Protein AF-0000000071876165 (afdb_homodimer)

Structure (mmCIF, N/CA/C/O backbone):
data_AF-0000000071876165-model_v1
#
loop_
_entity.id
_entity.type
_entity.pdbx_description
1 polymer 'C-type lectin domain-containing protein'
#
loop_
_atom_site.group_PDB
_atom_site.id
_atom_site.type_symbol
_atom_site.label_atom_id
_atom_site.label_alt_id
_atom_site.label_comp_id
_atom_site.label_asym_id
_atom_site.label_entity_id
_atom_site.label_seq_id
_atom_site.pdbx_PDB_ins_code
_atom_site.Cartn_x
_atom_site.Cartn_y
_atom_site.Cartn_z
_atom_site.occupancy
_atom_site.B_iso_or_equiv
_atom_site.auth_seq_id
_atom_site.auth_comp_id
_atom_site.auth_asym_id
_atom_site.auth_atom_id
_atom_site.pdbx_PDB_model_num
ATOM 1 N N . MET A 1 1 ? -25.406 94.188 -16.453 1 19.62 1 MET A N 1
ATOM 2 C CA . MET A 1 1 ? -26.359 95 -15.695 1 19.62 1 MET A CA 1
ATOM 3 C C . MET A 1 1 ? -25.609 95.938 -14.781 1 19.62 1 MET A C 1
ATOM 5 O O . MET A 1 1 ? -24.766 95.562 -13.984 1 19.62 1 MET A O 1
ATOM 9 N N . ASN A 1 2 ? -25.844 97.188 -15.039 1 19.64 2 ASN A N 1
ATOM 10 C CA . ASN A 1 2 ? -25.156 98.5 -14.898 1 19.64 2 ASN A CA 1
ATOM 11 C C . ASN A 1 2 ? -25.141 98.938 -13.445 1 19.64 2 ASN A C 1
ATOM 13 O O . ASN A 1 2 ? -24.25 99.688 -13.039 1 19.64 2 ASN A O 1
ATOM 17 N N . THR A 1 3 ? -26.422 98.688 -12.883 1 17.56 3 THR A N 1
ATOM 18 C CA . THR A 1 3 ? -26.906 99.938 -12.289 1 17.56 3 THR A CA 1
ATOM 19 C C . THR A 1 3 ? -26.047 100.375 -11.109 1 17.56 3 THR A C 1
ATOM 21 O O . THR A 1 3 ? -25.219 99.562 -10.625 1 17.56 3 THR A O 1
ATOM 24 N N . LEU A 1 4 ? -26.781 100.438 -9.961 1 15.84 4 LEU A N 1
ATOM 25 C CA . LEU A 1 4 ? -27.25 101.625 -9.234 1 15.84 4 LEU A CA 1
ATOM 26 C C . LEU A 1 4 ? -26.297 102 -8.094 1 15.84 4 LEU A C 1
ATOM 28 O O . LEU A 1 4 ? -25.891 103.125 -7.938 1 15.84 4 LEU A O 1
ATOM 32 N N . LEU A 1 5 ? -26.469 101.25 -6.969 1 17.78 5 LEU A N 1
ATOM 33 C CA . LEU A 1 5 ? -27.031 101.938 -5.816 1 17.78 5 LEU A CA 1
ATOM 34 C C . LEU A 1 5 ? -25.969 102.75 -5.078 1 17.78 5 LEU A C 1
ATOM 36 O O . LEU A 1 5 ? -24.812 102.312 -4.996 1 17.78 5 LEU A O 1
ATOM 40 N N . SER A 1 6 ? -26.422 103.688 -4.426 1 17.55 6 SER A N 1
ATOM 41 C CA . SER A 1 6 ? -26.25 105.125 -4.016 1 17.55 6 SER A CA 1
ATOM 42 C C . SER A 1 6 ? -25.312 105.188 -2.814 1 17.55 6 SER A C 1
ATOM 44 O O . SER A 1 6 ? -24.359 106 -2.838 1 17.55 6 SER A O 1
ATOM 46 N N . SER A 1 7 ? -25.938 104.938 -1.637 1 16.59 7 SER A N 1
ATOM 47 C CA . SER A 1 7 ? -26.188 106.125 -0.795 1 16.59 7 SER A CA 1
ATOM 48 C C . SER A 1 7 ? -25 106.438 0.119 1 16.59 7 SER A C 1
ATOM 50 O O . SER A 1 7 ? -24.547 107.562 0.227 1 16.59 7 SER A O 1
ATOM 52 N N . LEU A 1 8 ? -24.922 105.625 1.271 1 18.08 8 LEU A N 1
ATOM 53 C CA . LEU A 1 8 ? -25.188 106.188 2.592 1 18.08 8 LEU A CA 1
ATOM 54 C C . LEU A 1 8 ? -23.953 106.875 3.141 1 18.08 8 LEU A C 1
ATOM 56 O O . LEU A 1 8 ? -22.828 106.438 2.934 1 18.08 8 LEU A O 1
ATOM 60 N N . SER A 1 9 ? -24.188 107.875 3.904 1 18.31 9 SER A N 1
ATOM 61 C CA . SER A 1 9 ? -23.766 109.25 4.285 1 18.31 9 SER A CA 1
ATOM 62 C C . SER A 1 9 ? -22.547 109.188 5.211 1 18.31 9 SER A C 1
ATOM 64 O O . SER A 1 9 ? -21.484 109.688 4.879 1 18.31 9 SER A O 1
ATOM 66 N N . GLU A 1 10 ? -22.875 109.438 6.5 1 19.34 10 GLU A N 1
ATOM 67 C CA . GLU A 1 10 ? -22.547 110.688 7.191 1 19.34 10 GLU A CA 1
ATOM 68 C C . GLU A 1 10 ? -21.203 110.562 7.918 1 19.34 10 GLU A C 1
ATOM 70 O O . GLU A 1 10 ? -20.25 111.312 7.586 1 19.34 10 GLU A O 1
ATOM 75 N N . GLY A 1 11 ? -21.281 110.562 9.32 1 18.53 11 GLY A N 1
ATOM 76 C CA . GLY A 1 11 ? -20.906 111.688 10.203 1 18.53 11 GLY A CA 1
ATOM 77 C C . GLY A 1 11 ? -19.547 111.5 10.875 1 18.53 11 GLY A C 1
ATOM 78 O O . GLY A 1 11 ? -19.047 112.375 11.562 1 18.53 11 GLY A O 1
ATOM 79 N N . VAL A 1 12 ? -19.062 110.188 10.867 1 20.89 12 VAL A N 1
ATOM 80 C CA . VAL A 1 12 ? -18.578 109.938 12.211 1 20.89 12 VAL A CA 1
ATOM 81 C C . VAL A 1 12 ? -17.5 110.938 12.594 1 20.89 12 VAL A C 1
ATOM 83 O O . VAL A 1 12 ? -16.781 111.438 11.727 1 20.89 12 VAL A O 1
ATOM 86 N N . ILE A 1 13 ? -17.188 110.812 13.953 1 20.28 13 ILE A N 1
ATOM 87 C CA . ILE A 1 13 ? -16.859 111.562 15.164 1 20.28 13 ILE A CA 1
ATOM 88 C C . ILE A 1 13 ? -15.383 112 15.141 1 20.28 13 ILE A C 1
ATOM 90 O O . ILE A 1 13 ? -14.523 111.188 14.758 1 20.28 13 ILE A O 1
ATOM 94 N N . LYS A 1 14 ? -15.195 113.125 15.695 1 21.88 14 LYS A N 1
ATOM 95 C CA . LYS A 1 14 ? -14.234 114.25 15.742 1 21.88 14 LYS A CA 1
ATOM 96 C C . LYS A 1 14 ? -12.945 113.812 16.438 1 21.88 14 LYS A C 1
ATOM 98 O O . LYS A 1 14 ? -11.867 114.375 16.141 1 21.88 14 LYS A O 1
ATOM 103 N N . ASP A 1 15 ? -13.086 112.938 17.5 1 19.33 15 ASP A N 1
ATOM 104 C CA . ASP A 1 15 ? -12.555 113.562 18.703 1 19.33 15 ASP A CA 1
ATOM 105 C C . ASP A 1 15 ? -11.047 113.812 18.594 1 19.33 15 ASP A C 1
ATOM 107 O O . ASP A 1 15 ? -10.383 113.188 17.75 1 19.33 15 ASP A O 1
ATOM 111 N N . ASN A 1 16 ? -10.57 114.312 19.828 1 21.48 16 ASN A N 1
ATOM 112 C CA . ASN A 1 16 ? -9.633 115.25 20.422 1 21.48 16 ASN A CA 1
ATOM 113 C C . ASN A 1 16 ? -8.219 114.688 20.469 1 21.48 16 ASN A C 1
ATOM 115 O O . ASN A 1 16 ? -8.008 113.562 20.906 1 21.48 16 ASN A O 1
ATOM 119 N N . GLU A 1 17 ? -7.414 115.188 19.672 1 22.95 17 GLU A N 1
ATOM 120 C CA . GLU A 1 17 ? -6.012 114.875 19.406 1 22.95 17 GLU A CA 1
ATOM 121 C C . GLU A 1 17 ? -5.152 115.125 20.641 1 22.95 17 GLU A C 1
ATOM 123 O O . GLU A 1 17 ? -4.836 116.25 20.969 1 22.95 17 GLU A O 1
ATOM 128 N N . TYR A 1 18 ? -5.727 114.562 21.859 1 23.39 18 TYR A N 1
ATOM 129 C CA . TYR A 1 18 ? -4.938 115.062 23 1 23.39 18 TYR A CA 1
ATOM 130 C C . TYR A 1 18 ? -3.451 114.812 22.781 1 23.39 18 TYR A C 1
ATOM 132 O O . TYR A 1 18 ? -3.055 113.688 22.422 1 23.39 18 TYR A O 1
ATOM 140 N N . VAL A 1 19 ? -2.801 115.75 22.422 1 28.2 19 VAL A N 1
ATOM 141 C CA . VAL A 1 19 ? -1.395 115.938 22.078 1 28.2 19 VAL A CA 1
ATOM 142 C C . VAL A 1 19 ? -0.516 115.562 23.266 1 28.2 19 VAL A C 1
ATOM 144 O O . VAL A 1 19 ? -0.405 116.312 24.234 1 28.2 19 VAL A O 1
ATOM 147 N N . ASN A 1 20 ? -0.905 114.375 23.969 1 23.58 20 ASN A N 1
ATOM 148 C CA . ASN A 1 20 ? -0.224 114.188 25.234 1 23.58 20 ASN A CA 1
ATOM 149 C C . ASN A 1 20 ? 1.281 114.375 25.109 1 23.58 20 ASN A C 1
ATOM 151 O O . ASN A 1 20 ? 1.841 114.25 24.016 1 23.58 20 ASN A O 1
ATOM 155 N N . ALA A 1 21 ? 1.865 114.938 26.281 1 29.8 21 ALA A N 1
ATOM 156 C CA . ALA A 1 21 ? 3.059 115.562 26.859 1 29.8 21 ALA A CA 1
ATOM 157 C C . ALA A 1 21 ? 4.266 114.688 26.734 1 29.8 21 ALA A C 1
ATOM 159 O O . ALA A 1 21 ? 4.125 113.438 26.781 1 29.8 21 ALA A O 1
ATOM 160 N N . PRO A 1 22 ? 5.43 115.25 26.328 1 31.31 22 PRO A N 1
ATOM 161 C CA . PRO A 1 22 ? 6.684 114.625 25.891 1 31.31 22 PRO A CA 1
ATOM 162 C C . PRO A 1 22 ? 7.332 113.812 26.984 1 31.31 22 PRO A C 1
ATOM 164 O O . PRO A 1 22 ? 7.562 114.25 28.094 1 31.31 22 PRO A O 1
ATOM 167 N N . VAL A 1 23 ? 6.855 112.562 27.219 1 30.7 23 VAL A N 1
ATOM 168 C CA . VAL A 1 23 ? 7.273 111.688 28.297 1 30.7 23 VAL A CA 1
ATOM 169 C C . VAL A 1 23 ? 8.797 111.625 28.359 1 30.7 23 VAL A C 1
ATOM 171 O O . VAL A 1 23 ? 9.461 111.438 27.344 1 30.7 23 VAL A O 1
ATOM 174 N N . ARG A 1 24 ? 9.32 112.125 29.484 1 31.94 24 ARG A N 1
ATOM 175 C CA . ARG A 1 24 ? 10.711 112.25 29.906 1 31.94 24 ARG A CA 1
ATOM 176 C C . ARG A 1 24 ? 11.445 110.938 29.688 1 31.94 24 ARG A C 1
ATOM 178 O O . ARG A 1 24 ? 10.852 109.875 29.797 1 31.94 24 ARG A O 1
ATOM 185 N N . PRO A 1 25 ? 12.641 111 29.031 1 32.19 25 PRO A N 1
ATOM 186 C CA . PRO A 1 25 ? 13.43 109.875 28.562 1 32.19 25 PRO A CA 1
ATOM 187 C C . PRO A 1 25 ? 13.82 108.875 29.688 1 32.19 25 PRO A C 1
ATOM 189 O O . PRO A 1 25 ? 14.367 109.312 30.703 1 32.19 25 PRO A O 1
ATOM 192 N N . GLU A 1 26 ? 12.891 108 30.156 1 32.69 26 GLU A N 1
ATOM 193 C CA . GLU A 1 26 ? 13.117 107.062 31.266 1 32.69 26 GLU A CA 1
ATOM 194 C C . GLU A 1 26 ? 14.484 106.375 31.156 1 32.69 26 GLU A C 1
ATOM 196 O O . GLU A 1 26 ? 14.938 106.062 30.062 1 32.69 26 GLU A O 1
ATOM 201 N N . ASP A 1 27 ? 15.328 106.688 32.156 1 36.62 27 ASP A N 1
ATOM 202 C CA . ASP A 1 27 ? 16.656 106.125 32.375 1 36.62 27 ASP A CA 1
ATOM 203 C C . ASP A 1 27 ? 16.641 104.625 32.219 1 36.62 27 ASP A C 1
ATOM 205 O O . ASP A 1 27 ? 15.836 103.938 32.844 1 36.62 27 ASP A O 1
ATOM 209 N N . LYS A 1 28 ? 17 104.125 31.062 1 36.78 28 LYS A N 1
ATOM 210 C CA . LYS A 1 28 ? 17.062 102.75 30.703 1 36.78 28 LYS A CA 1
ATOM 211 C C . LYS A 1 28 ? 17.812 101.938 31.781 1 36.78 28 LYS A C 1
ATOM 213 O O . LYS A 1 28 ? 18.969 102.25 32.062 1 36.78 28 LYS A O 1
ATOM 218 N N . ALA A 1 29 ? 17.031 101.438 32.812 1 43.66 29 ALA A N 1
ATOM 219 C CA . ALA A 1 29 ? 17.609 100.562 33.812 1 43.66 29 ALA A CA 1
ATOM 220 C C . ALA A 1 29 ? 18.453 99.5 33.125 1 43.66 29 ALA A C 1
ATOM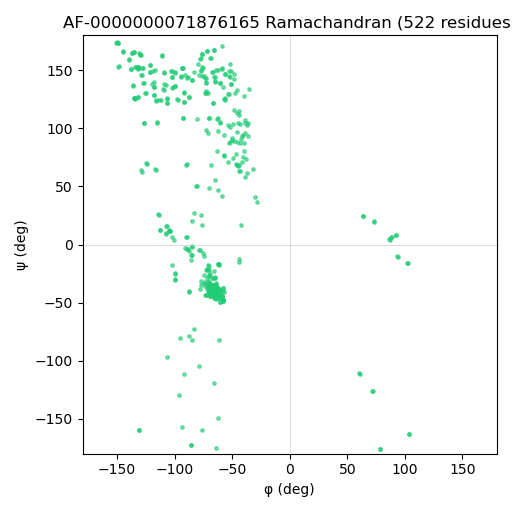 222 O O . ALA A 1 29 ? 18.172 99.062 32 1 43.66 29 ALA A O 1
ATOM 223 N N . PRO A 1 30 ? 19.703 99.25 33.625 1 44.28 30 PRO A N 1
ATOM 224 C CA . PRO A 1 30 ? 20.594 98.312 32.969 1 44.28 30 PRO A CA 1
ATOM 225 C C . PRO A 1 30 ? 19.969 96.938 32.812 1 44.28 30 PRO A C 1
ATOM 227 O O . PRO A 1 30 ? 19.078 96.562 33.594 1 44.28 30 PRO A O 1
ATOM 230 N N . PRO A 1 31 ? 19.875 96.375 31.609 1 38.44 31 PRO A N 1
ATOM 231 C CA . PRO A 1 31 ? 19.234 95.125 31.328 1 38.44 31 PRO A CA 1
ATOM 232 C C . PRO A 1 31 ? 19.594 94 32.344 1 38.44 31 PRO A C 1
ATOM 234 O O . PRO A 1 31 ? 20.703 94 32.875 1 38.44 31 PRO A O 1
ATOM 237 N N . ASP A 1 32 ? 18.641 93.688 33.25 1 41.69 32 ASP A N 1
ATOM 238 C CA . ASP A 1 32 ? 18.719 92.625 34.188 1 41.69 32 ASP A CA 1
ATOM 239 C C . ASP A 1 32 ? 19.375 91.375 33.531 1 41.69 32 ASP A C 1
ATOM 241 O O . ASP A 1 32 ? 18.938 90.938 32.469 1 41.69 32 ASP A O 1
ATOM 245 N N . ARG A 1 33 ? 20.672 91.25 33.75 1 42.44 33 ARG A N 1
ATOM 246 C CA . ARG A 1 33 ? 21.344 90.062 33.281 1 42.44 33 ARG A CA 1
ATOM 247 C C . ARG A 1 33 ? 20.578 88.812 33.719 1 42.44 33 ARG A C 1
ATOM 249 O O . ARG A 1 33 ? 20.484 88.5 34.906 1 42.44 33 ARG A O 1
ATOM 256 N N . ARG A 1 34 ? 19.422 88.562 33.031 1 42.31 34 ARG A N 1
ATOM 257 C CA . ARG A 1 34 ? 18.844 87.25 33.25 1 42.31 34 ARG A CA 1
ATOM 258 C C . ARG A 1 34 ? 19.906 86.125 33.25 1 42.31 34 ARG A C 1
ATOM 260 O O . ARG A 1 34 ? 20.719 86.062 32.312 1 42.31 34 ARG A O 1
ATOM 267 N N . LEU A 1 35 ? 20.438 85.938 34.438 1 37.16 35 LEU A N 1
ATOM 268 C CA . LEU A 1 35 ? 21.219 84.688 34.594 1 37.16 35 LEU A CA 1
ATOM 269 C C . LEU A 1 35 ? 20.516 83.5 33.875 1 37.16 35 LEU A C 1
ATOM 271 O O . LEU A 1 35 ? 19.391 83.188 34.219 1 37.16 35 LEU A O 1
ATOM 275 N N . LEU A 1 36 ? 20.703 83.625 32.531 1 36.72 36 LEU A N 1
ATOM 276 C CA . LEU A 1 36 ? 20.359 82.375 31.844 1 36.72 36 LEU A CA 1
ATOM 277 C C . LEU A 1 36 ? 20.922 81.125 32.594 1 36.72 36 LEU A C 1
ATOM 279 O O . LEU A 1 36 ? 22.141 81 32.688 1 36.72 36 LEU A O 1
ATOM 283 N N . PHE A 1 37 ? 20.453 80.938 33.781 1 38.38 37 PHE A N 1
ATOM 284 C CA . PHE A 1 37 ? 20.734 79.562 34.312 1 38.38 37 PHE A CA 1
ATOM 285 C C . PHE A 1 37 ? 20.453 78.5 33.25 1 38.38 37 PHE A C 1
ATOM 287 O O . PHE A 1 37 ? 19.297 78.25 32.906 1 38.38 37 PHE A O 1
ATOM 294 N N . SER A 1 38 ? 21.281 78.5 32.188 1 45.56 38 SER A N 1
ATOM 295 C CA . SER A 1 38 ? 21.328 77.25 31.391 1 45.56 38 SER A CA 1
ATOM 296 C C . SER A 1 38 ? 21.453 76 32.25 1 45.56 38 SER A C 1
ATOM 298 O O . SER A 1 38 ? 22.438 75.875 32.969 1 45.56 38 SER A O 1
ATOM 300 N N . SER A 1 39 ? 20.516 75.625 32.969 1 52.19 39 SER A N 1
ATOM 301 C CA . SER A 1 39 ? 20.578 74.312 33.625 1 52.19 39 SER A CA 1
ATOM 302 C C . SER A 1 39 ? 21.172 73.25 32.688 1 52.19 39 SER A C 1
ATOM 304 O O . SER A 1 39 ? 20.656 73.062 31.594 1 52.19 39 SER A O 1
ATOM 306 N N . PRO A 1 40 ? 22.406 72.938 32.688 1 57.38 40 PRO A N 1
ATOM 307 C CA . PRO A 1 40 ? 23.109 71.938 31.891 1 57.38 40 PRO A CA 1
ATOM 308 C C . PRO A 1 40 ? 22.359 70.625 31.797 1 57.38 40 PRO A C 1
ATOM 310 O O . PRO A 1 40 ? 22.766 69.75 31.047 1 57.38 40 PRO A O 1
ATOM 313 N N . SER A 1 41 ? 21.406 70.375 32.594 1 61.84 41 SER A N 1
ATOM 314 C CA . SER A 1 41 ? 20.859 69.062 32.688 1 61.84 41 SER A CA 1
ATOM 315 C C . SER A 1 41 ? 19.922 68.75 31.531 1 61.84 41 SER A C 1
ATOM 317 O O . SER A 1 41 ? 19.469 67.625 31.344 1 61.84 41 SER A O 1
ATOM 319 N N . LEU A 1 42 ? 19.703 69.75 30.719 1 68.81 42 LEU A N 1
ATOM 320 C CA . LEU A 1 42 ? 18.719 69.625 29.656 1 68.81 42 LEU A CA 1
ATOM 321 C C . LEU A 1 42 ? 19.281 68.812 28.5 1 68.81 42 LEU A C 1
ATOM 323 O O . LEU A 1 42 ? 18.594 67.9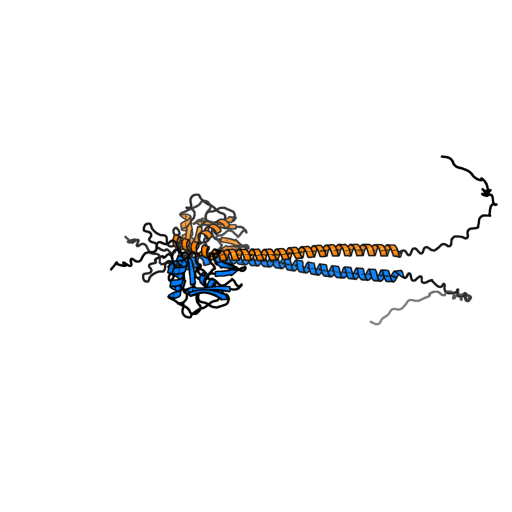38 27.953 1 68.81 42 LEU A O 1
ATOM 327 N N . PRO A 1 43 ? 20.516 68.938 28.234 1 72.81 43 PRO A N 1
ATOM 328 C CA . PRO A 1 43 ? 20.984 68.125 27.125 1 72.81 43 PRO A CA 1
ATOM 329 C C . PRO A 1 43 ? 21.125 66.625 27.484 1 72.81 43 PRO A C 1
ATOM 331 O O . PRO A 1 43 ? 20.828 65.812 26.656 1 72.81 43 PRO A O 1
ATOM 334 N N . LEU A 1 44 ? 21.453 66.438 28.609 1 70.5 44 LEU A N 1
ATOM 335 C CA . LEU A 1 44 ? 21.594 65.062 29.047 1 70.5 44 LEU A CA 1
ATOM 336 C C . LEU A 1 44 ? 20.25 64.312 29.094 1 70.5 44 LEU A C 1
ATOM 338 O O . LEU A 1 44 ? 20.125 63.156 28.703 1 70.5 44 LEU A O 1
ATOM 342 N N . LEU A 1 45 ? 19.297 65.062 29.453 1 73.38 45 LEU A N 1
ATOM 343 C CA . LEU A 1 45 ? 17.938 64.5 29.5 1 73.38 45 LEU A CA 1
ATOM 344 C C . LEU A 1 45 ? 17.406 64.25 28.094 1 73.38 45 LEU A C 1
ATOM 346 O O . LEU A 1 45 ? 16.734 63.25 27.859 1 73.38 45 LEU A O 1
ATOM 350 N N . ALA A 1 46 ? 17.875 65.125 27.203 1 76.44 46 ALA A N 1
ATOM 351 C CA . ALA A 1 46 ? 17.422 65 25.828 1 76.44 46 ALA A CA 1
ATOM 352 C C . ALA A 1 46 ? 18.078 63.812 25.156 1 76.44 46 ALA A C 1
ATOM 354 O O . ALA A 1 46 ? 17.406 63.062 24.422 1 76.44 46 ALA A O 1
ATOM 355 N N . VAL A 1 47 ? 19.281 63.5 25.438 1 77.44 47 VAL A N 1
ATOM 356 C CA . VAL A 1 47 ? 19.984 62.375 24.875 1 77.44 47 VAL A CA 1
ATOM 357 C C . VAL A 1 47 ? 19.391 61.062 25.422 1 77.44 47 VAL A C 1
ATOM 359 O O . VAL A 1 47 ? 19.219 60.094 24.672 1 77.44 47 VAL A O 1
ATOM 362 N N . CYS A 1 48 ? 18.984 61.094 26.609 1 75.25 48 CYS A N 1
ATOM 363 C CA . CYS A 1 48 ? 18.391 59.938 27.234 1 75.25 48 CYS A CA 1
ATOM 364 C C . CYS A 1 48 ? 17.031 59.625 26.609 1 75.25 48 CYS A C 1
ATOM 366 O O . CYS A 1 48 ? 16.719 58.438 26.344 1 75.25 48 CYS A O 1
ATOM 368 N N . TRP A 1 49 ? 16.312 60.656 26.297 1 77 49 TRP A N 1
ATOM 369 C CA . TRP A 1 49 ? 15.008 60.469 25.688 1 77 49 TRP A CA 1
ATOM 370 C C . TRP A 1 49 ? 15.141 59.969 24.25 1 77 49 TRP A C 1
ATOM 372 O O . TRP A 1 49 ? 14.383 59.094 23.812 1 77 49 TRP A O 1
ATOM 382 N N . ILE A 1 50 ? 16.172 60.406 23.578 1 80.19 50 ILE A N 1
ATOM 383 C CA . ILE A 1 50 ? 16.391 59.969 22.219 1 80.19 50 ILE A CA 1
ATOM 384 C C . ILE A 1 50 ? 16.844 58.5 22.203 1 80.19 50 ILE A C 1
ATOM 386 O O . ILE A 1 50 ? 16.391 57.719 21.359 1 80.19 50 ILE A O 1
ATOM 390 N N . LEU A 1 51 ? 17.609 58.094 23.156 1 80.81 51 LEU A N 1
ATOM 391 C CA . LEU A 1 51 ? 18.062 56.719 23.25 1 80.81 51 LEU A CA 1
ATOM 392 C C . LEU A 1 51 ? 16.906 55.781 23.594 1 80.81 51 LEU A C 1
ATOM 394 O O . LEU A 1 51 ? 16.812 54.688 23.047 1 80.81 51 LEU A O 1
ATOM 398 N N . LEU A 1 52 ? 16.047 56.281 24.438 1 80.56 52 LEU A N 1
ATOM 399 C CA . LEU A 1 52 ? 14.891 55.469 24.812 1 80.56 52 LEU A CA 1
ATOM 400 C C . LEU A 1 52 ? 13.953 55.281 23.625 1 80.56 52 LEU A C 1
ATOM 402 O O . LEU A 1 52 ? 13.422 54.188 23.406 1 80.56 52 LEU A O 1
ATOM 406 N N . LEU A 1 53 ? 13.828 56.312 22.812 1 82.12 53 LEU A N 1
ATOM 407 C CA . LEU A 1 53 ? 12.969 56.25 21.641 1 82.12 53 LEU A CA 1
ATOM 408 C C . LEU A 1 53 ? 13.562 55.312 20.594 1 82.12 53 LEU A C 1
ATOM 410 O O . LEU A 1 53 ? 12.836 54.562 19.938 1 82.12 53 LEU A O 1
ATOM 414 N N . LEU A 1 54 ? 14.891 55.312 20.516 1 82.31 54 LEU A N 1
ATOM 415 C CA . LEU A 1 54 ? 15.578 54.438 19.562 1 82.31 54 LEU A CA 1
ATOM 416 C C . LEU A 1 54 ? 15.438 52.969 20 1 82.31 54 LEU A C 1
ATOM 418 O O . LEU A 1 54 ? 15.172 52.094 19.172 1 82.31 54 LEU A O 1
ATOM 422 N N . ILE A 1 55 ? 15.547 52.781 21.312 1 80.56 55 ILE A N 1
ATOM 423 C CA . ILE A 1 55 ? 15.445 51.438 21.859 1 80.56 55 ILE A CA 1
ATOM 424 C C . ILE A 1 55 ? 14.016 50.906 21.688 1 80.56 55 ILE A C 1
ATOM 426 O O . ILE A 1 55 ? 13.805 49.75 21.297 1 80.56 55 ILE A O 1
ATOM 430 N N . MET A 1 56 ? 13.055 51.844 21.891 1 81.88 56 MET A N 1
ATOM 431 C CA . MET A 1 56 ? 11.656 51.469 21.719 1 81.88 56 MET A CA 1
ATOM 432 C C . MET A 1 56 ? 11.367 51.125 20.266 1 81.88 56 MET A C 1
ATOM 434 O O . MET A 1 56 ? 10.633 50.188 19.969 1 81.88 56 MET A O 1
ATOM 438 N N . GLY A 1 57 ? 11.961 51.938 19.359 1 80.19 57 GLY A N 1
ATOM 439 C CA . GLY A 1 57 ? 11.789 51.688 17.938 1 80.19 57 GLY A CA 1
ATOM 440 C C . GLY A 1 57 ? 12.383 50.344 17.5 1 80.19 57 GLY A C 1
ATOM 441 O O . GLY A 1 57 ? 11.75 49.594 16.734 1 80.19 57 GLY A O 1
ATOM 442 N N . LEU A 1 58 ? 13.547 49.969 18.016 1 81.88 58 LEU A N 1
ATOM 443 C CA . LEU A 1 58 ? 14.211 48.719 17.688 1 81.88 58 LEU A CA 1
ATOM 444 C C . LEU A 1 58 ? 13.43 47.531 18.234 1 81.88 58 LEU A C 1
ATOM 446 O O . LEU A 1 58 ? 13.312 46.5 17.562 1 81.88 58 LEU A O 1
ATOM 450 N N . ARG A 1 59 ? 12.859 47.719 19.375 1 81.56 59 ARG A N 1
ATOM 451 C CA . ARG A 1 59 ? 12.086 46.656 19.984 1 81.56 59 ARG A CA 1
ATOM 452 C C . ARG A 1 59 ? 10.805 46.375 19.203 1 81.56 59 ARG A C 1
ATOM 454 O O . ARG A 1 59 ? 10.422 45.219 19 1 81.56 59 ARG A O 1
ATOM 461 N N . ILE A 1 60 ? 10.164 47.469 18.75 1 81.44 60 ILE A N 1
ATOM 462 C CA . ILE A 1 60 ? 8.953 47.344 17.938 1 81.44 60 ILE A CA 1
ATOM 463 C C . ILE A 1 60 ? 9.281 46.625 16.625 1 81.44 60 ILE A C 1
ATOM 465 O O . ILE A 1 60 ? 8.547 45.75 16.188 1 81.44 60 ILE A O 1
ATOM 469 N N . TYR A 1 61 ? 10.43 46.969 16.125 1 82.44 61 TYR A N 1
ATOM 470 C CA . TYR A 1 61 ? 10.867 46.375 14.875 1 82.44 61 TYR A CA 1
ATOM 471 C C . TYR A 1 61 ? 11.094 44.875 15.055 1 82.44 61 TYR A C 1
ATOM 473 O O . TYR A 1 61 ? 10.594 44.062 14.273 1 82.44 61 TYR A O 1
ATOM 481 N N . PHE A 1 62 ? 11.766 44.438 16.125 1 81.25 62 PHE A N 1
ATOM 482 C CA . PHE A 1 62 ? 12.094 43.031 16.359 1 81.25 62 PHE A CA 1
ATOM 483 C C . PHE A 1 62 ? 10.836 42.25 16.672 1 81.25 62 PHE A C 1
ATOM 485 O O . PHE A 1 62 ? 10.688 41.094 16.234 1 81.25 62 PHE A O 1
ATOM 492 N N . SER A 1 63 ? 9.891 42.812 17.375 1 81.19 63 SER A N 1
ATOM 493 C CA . SER A 1 63 ? 8.633 42.156 17.688 1 81.19 63 SER A CA 1
ATOM 494 C C . SER A 1 63 ? 7.816 41.906 16.422 1 81.19 63 SER A C 1
ATOM 496 O O . SER A 1 63 ? 7.195 40.844 16.281 1 81.19 63 SER A O 1
ATOM 498 N N . SER A 1 64 ? 7.926 42.844 15.516 1 83.62 64 SER A N 1
ATOM 499 C CA . SER A 1 64 ? 7.195 42.688 14.266 1 83.62 64 SER A CA 1
ATOM 500 C C . SER A 1 64 ? 7.781 41.562 13.414 1 83.62 64 SER A C 1
ATOM 502 O O . SER A 1 64 ? 7.039 40.781 12.844 1 83.62 64 SER A O 1
ATOM 504 N N . VAL A 1 65 ? 9.125 41.562 13.461 1 82.69 65 VAL A N 1
ATOM 505 C CA . VAL A 1 65 ? 9.812 40.531 12.672 1 82.69 65 VAL A CA 1
ATOM 506 C C . VAL A 1 65 ? 9.5 39.156 13.227 1 82.69 65 VAL A C 1
ATOM 508 O O . VAL A 1 65 ? 9.195 38.219 12.469 1 82.69 65 VAL A O 1
ATOM 511 N N . ILE A 1 66 ? 9.492 39.031 14.508 1 83.19 66 ILE A N 1
ATOM 512 C CA . ILE A 1 66 ? 9.25 37.75 15.156 1 83.19 66 ILE A CA 1
ATOM 513 C C . ILE A 1 66 ? 7.801 37.312 14.945 1 83.19 66 ILE A C 1
ATOM 515 O O . ILE A 1 66 ? 7.512 36.156 14.719 1 83.19 66 ILE A O 1
ATOM 519 N N . SER A 1 67 ? 6.914 38.281 14.961 1 84.12 67 SER A N 1
ATOM 520 C CA . SER A 1 67 ? 5.504 38 14.734 1 84.12 67 SER A CA 1
ATOM 521 C C . SER A 1 67 ? 5.262 37.5 13.305 1 84.12 67 SER A C 1
ATOM 523 O O . SER A 1 67 ? 4.504 36.562 13.086 1 84.12 67 SER A O 1
ATOM 525 N N . GLU A 1 68 ? 5.953 38.156 12.375 1 87.44 68 GLU A N 1
ATOM 526 C CA . GLU A 1 68 ? 5.852 37.719 10.984 1 87.44 68 GLU A CA 1
ATOM 527 C C . GLU A 1 68 ? 6.371 36.312 10.789 1 87.44 68 GLU A C 1
ATOM 529 O O . GLU A 1 68 ? 5.773 35.5 10.055 1 87.44 68 GLU A O 1
ATOM 534 N N . GLN A 1 69 ? 7.449 36 11.484 1 88.56 69 GLN A N 1
ATOM 535 C CA . GLN A 1 69 ? 8.016 34.656 11.406 1 88.56 69 GLN A CA 1
ATOM 536 C C . GLN A 1 69 ? 7.059 33.625 12.016 1 88.56 69 GLN A C 1
ATOM 538 O O . GLN A 1 69 ? 6.938 32.5 11.5 1 88.56 69 GLN A O 1
ATOM 543 N N . ASN A 1 70 ? 6.398 34.062 13.062 1 86.06 70 ASN A N 1
ATOM 544 C CA . ASN A 1 70 ? 5.422 33.188 13.695 1 86.06 70 ASN A CA 1
ATOM 545 C C . ASN A 1 70 ? 4.277 32.844 12.742 1 86.06 70 ASN A C 1
ATOM 547 O O . ASN A 1 70 ? 3.842 31.688 12.672 1 86.06 70 ASN A O 1
ATOM 551 N N . VAL A 1 71 ? 3.857 33.781 12.039 1 89.62 71 VAL A N 1
ATOM 552 C CA . VAL A 1 71 ? 2.773 33.594 11.086 1 89.62 71 VAL A CA 1
ATOM 553 C C . VAL A 1 71 ? 3.246 32.688 9.953 1 89.62 71 VAL A C 1
ATOM 555 O O . VAL A 1 71 ? 2.529 31.766 9.547 1 89.62 71 VAL A O 1
ATOM 558 N N . LYS A 1 72 ? 4.461 32.875 9.484 1 90.5 72 LYS A N 1
ATOM 559 C CA . LYS A 1 72 ? 5.023 32.031 8.422 1 90.5 72 LYS A CA 1
ATOM 560 C C . LYS A 1 72 ? 5.141 30.594 8.859 1 90.5 72 LYS A C 1
ATOM 562 O O . LYS A 1 72 ? 4.785 29.672 8.109 1 90.5 72 LYS A O 1
ATOM 567 N N . LEU A 1 73 ? 5.535 30.391 10.094 1 90.56 73 LEU A N 1
ATOM 568 C CA . LEU A 1 73 ? 5.719 29.047 10.617 1 90.56 73 LEU A CA 1
ATOM 569 C C . LEU A 1 73 ? 4.375 28.344 10.797 1 90.56 73 LEU A C 1
ATOM 571 O O . LEU A 1 73 ? 4.25 27.156 10.516 1 90.56 73 LEU A O 1
ATOM 575 N N . LYS A 1 74 ? 3.377 29.062 11.172 1 91.25 74 LYS A N 1
ATOM 576 C CA . LYS A 1 74 ? 2.033 28.5 11.297 1 91.25 74 LYS A CA 1
ATOM 577 C C . LYS A 1 74 ? 1.478 28.078 9.945 1 91.25 74 LYS A C 1
ATOM 579 O O . LYS A 1 74 ? 0.864 27.016 9.82 1 91.25 74 LYS A O 1
ATOM 584 N N . ASN A 1 75 ? 1.749 28.828 8.93 1 92.62 75 ASN A N 1
ATOM 585 C CA . ASN A 1 75 ? 1.315 28.484 7.582 1 92.62 75 ASN A CA 1
ATOM 586 C C . ASN A 1 75 ? 2.041 27.266 7.051 1 92.62 75 ASN A C 1
ATOM 588 O O . ASN A 1 75 ? 1.435 26.406 6.391 1 92.62 75 ASN A O 1
ATOM 592 N N . GLU A 1 76 ? 3.303 27.25 7.391 1 90.69 76 GLU A N 1
ATOM 593 C CA . GLU A 1 76 ? 4.074 26.078 6.969 1 90.69 76 GLU A CA 1
ATOM 594 C C . GLU A 1 76 ? 3.543 24.812 7.613 1 90.69 76 GLU A C 1
ATOM 596 O O . GLU A 1 76 ? 3.449 23.766 6.961 1 90.69 76 GLU A O 1
ATOM 601 N N . ILE A 1 77 ? 3.154 24.906 8.789 1 89.62 77 ILE A N 1
ATOM 602 C CA . ILE A 1 77 ? 2.604 23.75 9.5 1 89.62 77 ILE A CA 1
ATOM 603 C C . ILE A 1 77 ? 1.286 23.328 8.852 1 89.62 77 ILE A C 1
ATOM 605 O O . ILE A 1 77 ? 1.058 22.141 8.617 1 89.62 77 ILE A O 1
ATOM 609 N N . GLN A 1 78 ? 0.47 24.266 8.531 1 91.44 78 GLN A N 1
ATOM 610 C CA . GLN A 1 78 ? -0.82 23.969 7.914 1 91.44 78 GLN A CA 1
ATOM 611 C C . GLN A 1 78 ? -0.643 23.344 6.531 1 91.44 78 GLN A C 1
ATOM 613 O O . GLN A 1 78 ? -1.344 22.391 6.176 1 91.44 78 GLN A O 1
ATOM 618 N N . GLU A 1 79 ? 0.286 23.844 5.828 1 89.56 79 GLU A N 1
ATOM 619 C CA . GLU A 1 79 ? 0.568 23.312 4.496 1 89.56 79 GLU A CA 1
ATOM 620 C C . GLU A 1 79 ? 1.062 21.859 4.574 1 89.56 79 GLU A C 1
ATOM 622 O O . GLU A 1 79 ? 0.64 21.016 3.787 1 89.56 79 GLU A O 1
ATOM 627 N N . LEU A 1 80 ? 1.873 21.672 5.52 1 88.38 80 LEU A N 1
ATOM 628 C CA . LEU A 1 80 ? 2.406 20.328 5.688 1 88.38 80 LEU A CA 1
ATOM 629 C C . LEU A 1 80 ? 1.298 19.344 6.055 1 88.38 80 LEU A C 1
ATOM 631 O O . LEU A 1 80 ? 1.229 18.25 5.504 1 88.38 80 LEU A O 1
ATOM 635 N N . LYS A 1 81 ? 0.448 19.75 6.828 1 88.56 81 LYS A N 1
ATOM 636 C CA . LYS A 1 81 ? -0.672 18.906 7.238 1 88.56 81 LYS A CA 1
ATOM 637 C C . LYS A 1 81 ? -1.61 18.625 6.066 1 88.56 81 LYS A C 1
ATOM 639 O O . LYS A 1 81 ? -2.055 17.5 5.875 1 88.56 81 LYS A O 1
ATOM 644 N N . GLU A 1 82 ? -1.866 19.562 5.316 1 88.94 82 GLU A N 1
ATOM 645 C CA . GLU A 1 82 ? -2.756 19.422 4.168 1 88.94 82 GLU A CA 1
ATOM 646 C C . GLU A 1 82 ? -2.141 18.516 3.104 1 88.94 82 GLU A C 1
ATOM 648 O O . GLU A 1 82 ? -2.834 17.688 2.514 1 88.94 82 GLU A O 1
ATOM 653 N N . ASN A 1 83 ? -0.907 18.75 2.93 1 85.5 83 ASN A N 1
ATOM 654 C CA . ASN A 1 83 ? -0.218 17.922 1.953 1 85.5 83 ASN A CA 1
ATOM 655 C C . ASN A 1 83 ? -0.221 16.453 2.371 1 85.5 83 ASN A C 1
ATOM 657 O O . ASN A 1 83 ? -0.487 15.562 1.552 1 85.5 83 ASN A O 1
ATOM 661 N N . PHE A 1 84 ? -0.021 16.219 3.607 1 83.88 84 PHE A N 1
ATOM 662 C CA . PHE A 1 84 ? -0.033 14.852 4.125 1 83.88 84 PHE A CA 1
ATOM 663 C C . PHE A 1 84 ? -1.423 14.234 4.004 1 83.88 84 PHE A C 1
ATOM 665 O O . PHE A 1 84 ? -1.564 13.078 3.6 1 83.88 84 PHE A O 1
ATOM 672 N N . THR A 1 85 ? -2.371 14.977 4.238 1 82.81 85 THR A N 1
ATOM 673 C CA . THR A 1 85 ? -3.754 14.516 4.152 1 82.81 85 THR A CA 1
ATOM 674 C C . THR A 1 85 ? -4.133 14.203 2.709 1 82.81 85 THR A C 1
ATOM 676 O O . THR A 1 85 ? -4.785 13.195 2.438 1 82.81 85 THR A O 1
ATOM 679 N N . LYS A 1 86 ? -3.68 15.008 1.891 1 84.5 86 LYS A N 1
ATOM 680 C CA . LYS A 1 86 ? -3.959 14.805 0.472 1 84.5 86 LYS A CA 1
ATOM 681 C C . LYS A 1 86 ? -3.301 13.523 -0.039 1 84.5 86 LYS A C 1
ATOM 683 O O . LYS A 1 86 ? -3.91 12.773 -0.798 1 84.5 86 LYS A O 1
ATOM 688 N N . GLN A 1 87 ? -2.105 13.336 0.402 1 82.25 87 GLN A N 1
ATOM 689 C CA . GLN A 1 87 ? -1.406 12.125 -0.022 1 82.25 87 GLN A CA 1
ATOM 690 C C . GLN A 1 87 ? -2.117 10.875 0.484 1 82.25 87 GLN A C 1
ATOM 692 O O . GLN A 1 87 ? -2.262 9.898 -0.252 1 82.25 87 GLN A O 1
ATOM 697 N N . ILE A 1 88 ? -2.578 10.953 1.578 1 76 88 ILE A N 1
ATOM 698 C CA . ILE A 1 88 ? -3.279 9.812 2.156 1 76 88 ILE A CA 1
ATOM 699 C C . ILE A 1 88 ? -4.59 9.578 1.409 1 76 88 ILE A C 1
ATOM 701 O O . ILE A 1 88 ? -4.938 8.438 1.092 1 76 88 ILE A O 1
ATOM 705 N N . LYS A 1 89 ? -5.297 10.609 1.15 1 76.25 89 LYS A N 1
ATOM 706 C CA . LYS A 1 89 ? -6.566 10.508 0.435 1 76.25 89 LYS A CA 1
ATOM 707 C C . LYS A 1 89 ? -6.363 9.938 -0.966 1 76.25 89 LYS A C 1
ATOM 709 O O . LYS A 1 89 ? -7.164 9.125 -1.432 1 76.25 89 LYS A O 1
ATOM 714 N N . ASP A 1 90 ? -5.32 10.344 -1.541 1 78.88 90 ASP A N 1
ATOM 715 C CA . ASP A 1 90 ? -5 9.844 -2.873 1 78.88 90 ASP A CA 1
ATOM 716 C C . ASP A 1 90 ? -4.734 8.336 -2.84 1 78.88 90 ASP A C 1
ATOM 718 O O . ASP A 1 90 ? -5.199 7.602 -3.711 1 78.88 90 ASP A O 1
ATOM 722 N N . LEU A 1 91 ? -4.051 7.902 -1.87 1 77.44 91 LEU A N 1
ATOM 723 C CA . LEU A 1 91 ? -3.77 6.48 -1.713 1 77.44 91 LEU A CA 1
ATOM 724 C C . LEU A 1 91 ? -5.051 5.699 -1.436 1 77.44 91 LEU A C 1
ATOM 726 O O . LEU A 1 91 ? -5.258 4.617 -1.989 1 77.44 91 LEU A O 1
ATOM 730 N N . GLU A 1 92 ? -5.91 6.277 -0.71 1 71.88 92 GLU A N 1
ATOM 731 C CA . GLU A 1 92 ? -7.176 5.641 -0.345 1 71.88 92 GLU A CA 1
ATOM 732 C C . GLU A 1 92 ? -8.109 5.535 -1.548 1 71.88 92 GLU A C 1
ATOM 734 O O . GLU A 1 92 ? -8.75 4.504 -1.753 1 71.88 92 GLU A O 1
ATOM 739 N N . ASP A 1 93 ? -8.07 6.582 -2.281 1 70.81 93 ASP A N 1
ATOM 740 C CA . ASP A 1 93 ? -8.977 6.656 -3.428 1 70.81 93 ASP A CA 1
ATOM 741 C C . ASP A 1 93 ? -8.555 5.672 -4.52 1 70.81 93 ASP A C 1
ATOM 743 O O . ASP A 1 93 ? -9.391 5.168 -5.266 1 70.81 93 ASP A O 1
ATOM 747 N N . ASN A 1 94 ? -7.305 5.387 -4.527 1 75.19 94 ASN A N 1
ATOM 748 C CA . ASN A 1 94 ? -6.812 4.52 -5.59 1 75.19 94 ASN A CA 1
ATOM 749 C C . ASN A 1 94 ? -6.539 3.107 -5.082 1 75.19 94 ASN A C 1
ATOM 751 O O . ASN A 1 94 ? -5.941 2.293 -5.785 1 75.19 94 ASN A O 1
ATOM 755 N N . TRP A 1 95 ? -7.004 2.881 -3.949 1 74.69 95 TRP A N 1
ATOM 756 C CA . TRP A 1 95 ? -6.719 1.615 -3.283 1 74.69 95 TRP A CA 1
ATOM 757 C C . TRP A 1 95 ? -7.309 0.444 -4.062 1 74.69 95 TRP A C 1
ATOM 759 O O . TRP A 1 95 ? -6.648 -0.58 -4.25 1 74.69 95 TRP A O 1
ATOM 769 N N . GLU A 1 96 ? -8.555 0.572 -4.48 1 73.25 96 GLU A N 1
ATOM 770 C CA . GLU A 1 96 ? -9.18 -0.528 -5.207 1 73.25 96 GLU A CA 1
ATOM 771 C C . GLU A 1 96 ? -8.422 -0.839 -6.496 1 73.25 96 GLU A C 1
ATOM 773 O O . GLU A 1 96 ? -8.164 -2.004 -6.801 1 73.25 96 GLU A O 1
ATOM 778 N N . LYS A 1 97 ? -8.195 0.248 -7.195 1 75.62 97 LYS A N 1
ATOM 779 C CA . LYS A 1 97 ? -7.473 0.064 -8.453 1 75.62 97 LYS A CA 1
ATOM 780 C C . LYS A 1 97 ? -6.125 -0.608 -8.211 1 75.62 97 LYS A C 1
ATOM 782 O O . LYS A 1 97 ? -5.742 -1.519 -8.953 1 75.62 97 LYS A O 1
ATOM 787 N N . PHE A 1 98 ? -5.539 -0.226 -7.25 1 80.38 98 PHE A N 1
ATOM 788 C CA . PHE A 1 98 ? -4.254 -0.811 -6.883 1 80.38 98 PHE A CA 1
ATOM 789 C C . PHE A 1 98 ? -4.414 -2.281 -6.516 1 80.38 98 PHE A C 1
ATOM 791 O O . PHE A 1 98 ? -3.639 -3.127 -6.969 1 80.38 98 PHE A O 1
ATOM 798 N N . ASN A 1 99 ? -5.41 -2.57 -5.836 1 83.12 99 ASN A N 1
ATOM 799 C CA . ASN A 1 99 ? -5.633 -3.932 -5.367 1 83.12 99 ASN A CA 1
ATOM 800 C C . ASN A 1 99 ? -5.938 -4.883 -6.52 1 83.12 99 ASN A C 1
ATOM 802 O O . ASN A 1 99 ? -5.41 -5.996 -6.57 1 83.12 99 ASN A O 1
ATOM 806 N N . VAL A 1 100 ? -6.723 -4.395 -7.391 1 88.88 100 VAL A N 1
ATOM 807 C CA . VAL A 1 100 ? -7.109 -5.238 -8.516 1 88.88 100 VAL A CA 1
ATOM 808 C C . VAL A 1 100 ? -5.906 -5.469 -9.43 1 88.88 100 VAL A C 1
ATOM 810 O O . VAL A 1 100 ? -5.664 -6.594 -9.875 1 88.88 100 VAL A O 1
ATOM 813 N N . ASN A 1 101 ? -5.188 -4.469 -9.703 1 90.19 101 ASN A N 1
ATOM 814 C CA . ASN A 1 101 ? -3.992 -4.598 -10.531 1 90.19 101 ASN A CA 1
ATOM 815 C C . ASN A 1 101 ? -2.973 -5.539 -9.906 1 90.19 101 ASN A C 1
ATOM 817 O O . ASN A 1 101 ? -2.371 -6.363 -10.594 1 90.19 101 ASN A O 1
ATOM 821 N N . ARG A 1 102 ? -2.877 -5.387 -8.641 1 89.69 102 ARG A N 1
ATOM 822 C CA . ARG A 1 102 ? -1.935 -6.238 -7.926 1 89.69 102 ARG A CA 1
ATOM 823 C C . ARG A 1 102 ? -2.395 -7.695 -7.934 1 89.69 102 ARG A C 1
ATOM 825 O O . ARG A 1 102 ? -1.577 -8.609 -8.055 1 89.69 102 ARG A O 1
ATOM 832 N N . ALA A 1 103 ? -3.637 -7.852 -7.723 1 93.69 103 ALA A N 1
ATOM 833 C CA . ALA A 1 103 ? -4.172 -9.211 -7.754 1 93.69 103 ALA A CA 1
ATOM 834 C C . ALA A 1 103 ? -3.971 -9.844 -9.125 1 93.69 103 ALA A C 1
ATOM 836 O O . ALA A 1 103 ? -3.549 -11 -9.227 1 93.69 103 ALA A O 1
ATOM 837 N N . GLN A 1 104 ? -4.285 -9.062 -10.164 1 94.38 104 GLN A N 1
ATOM 838 C CA . GLN A 1 104 ? -4.074 -9.547 -11.523 1 94.38 104 GLN A CA 1
ATOM 839 C C . GLN A 1 104 ? -2.615 -9.922 -11.75 1 94.38 104 GLN A C 1
ATOM 841 O O . GLN A 1 104 ? -2.32 -11 -12.273 1 94.38 104 GLN A O 1
ATOM 846 N N . TRP A 1 105 ? -1.771 -9.086 -11.359 1 93.25 105 TRP A N 1
ATOM 847 C CA . TRP A 1 105 ? -0.338 -9.32 -11.508 1 93.25 105 TRP A CA 1
ATOM 848 C C . TRP A 1 105 ? 0.084 -10.578 -10.75 1 93.25 105 TRP A C 1
ATOM 850 O O . TRP A 1 105 ? 0.875 -11.375 -11.258 1 93.25 105 TRP A O 1
ATOM 860 N N . THR A 1 106 ? -0.38 -10.727 -9.539 1 95.06 106 THR A N 1
ATOM 861 C CA . THR A 1 106 ? -0.037 -11.883 -8.719 1 95.06 106 THR A CA 1
ATOM 862 C C . THR A 1 106 ? -0.435 -13.18 -9.414 1 95.06 106 THR A C 1
ATOM 864 O O . THR A 1 106 ? 0.367 -14.117 -9.508 1 95.06 106 THR A O 1
ATOM 867 N N . ILE A 1 107 ? -1.605 -13.227 -9.883 1 95 107 ILE A N 1
ATOM 868 C CA . ILE A 1 107 ? -2.09 -14.438 -10.539 1 95 107 ILE A CA 1
ATOM 869 C C . ILE A 1 107 ? -1.28 -14.695 -11.805 1 95 107 ILE A C 1
ATOM 871 O O . ILE A 1 107 ? -0.869 -15.836 -12.062 1 95 107 ILE A O 1
ATOM 875 N N . ASP A 1 108 ? -1.01 -13.648 -12.539 1 94.44 108 ASP A N 1
ATOM 876 C CA . ASP A 1 108 ? -0.26 -13.805 -13.781 1 94.44 108 ASP A CA 1
ATOM 877 C C . ASP A 1 108 ? 1.176 -14.242 -13.508 1 94.44 108 ASP A C 1
ATOM 879 O O . ASP A 1 108 ? 1.782 -14.9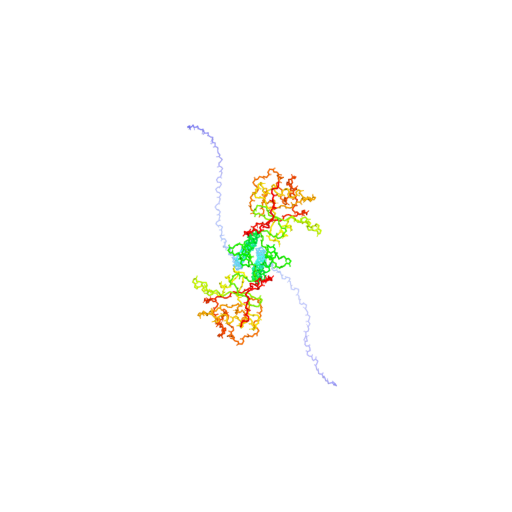45 -14.32 1 94.44 108 ASP A O 1
ATOM 883 N N . SER A 1 109 ? 1.694 -13.875 -12.391 1 93.75 109 SER A N 1
ATOM 884 C CA . SER A 1 109 ? 3.092 -14.148 -12.07 1 93.75 109 SER A CA 1
ATOM 885 C C . SER A 1 109 ? 3.25 -15.523 -11.422 1 93.75 109 SER A C 1
ATOM 887 O O . SER A 1 109 ? 4.176 -16.266 -11.742 1 93.75 109 SER A O 1
ATOM 889 N N . TYR A 1 110 ? 2.312 -15.891 -10.539 1 94.75 110 TYR A N 1
ATOM 890 C CA . TYR A 1 110 ? 2.457 -17.109 -9.75 1 94.75 110 TYR A CA 1
ATOM 891 C C . TYR A 1 110 ? 1.646 -18.25 -10.359 1 94.75 110 TYR A C 1
ATOM 893 O O . TYR A 1 110 ? 1.919 -19.422 -10.102 1 94.75 110 TYR A O 1
ATOM 901 N N . CYS A 1 111 ? 0.613 -17.891 -11.086 1 93.81 111 CYS A N 1
ATOM 902 C CA . CYS A 1 111 ? -0.245 -18.859 -11.742 1 93.81 111 CYS A CA 1
ATOM 903 C C . CYS A 1 111 ? -0.418 -18.547 -13.219 1 93.81 111 CYS A C 1
ATOM 905 O O . CYS A 1 111 ? -1.54 -18.344 -13.688 1 93.81 111 CYS A O 1
ATOM 907 N N . PRO A 1 112 ? 0.668 -18.594 -13.891 1 92.5 112 PRO A N 1
ATOM 908 C CA . PRO A 1 112 ? 0.575 -18.266 -15.312 1 92.5 112 PRO A CA 1
ATOM 909 C C . PRO A 1 112 ? -0.239 -19.281 -16.109 1 92.5 112 PRO A C 1
ATOM 911 O O . PRO A 1 112 ? -0.253 -20.469 -15.766 1 92.5 112 PRO A O 1
ATOM 914 N N . ALA A 1 113 ? -0.875 -18.781 -17.109 1 88.88 113 ALA A N 1
ATOM 915 C CA . ALA A 1 113 ? -1.642 -19.656 -18 1 88.88 113 ALA A CA 1
ATOM 916 C C . ALA A 1 113 ? -0.75 -20.25 -19.078 1 88.88 113 ALA A C 1
ATOM 918 O O . ALA A 1 113 ? 0.136 -19.578 -19.609 1 88.88 113 ALA A O 1
ATOM 919 N N . ASP A 1 114 ? -1.06 -21.484 -19.328 1 86.44 114 ASP A N 1
ATOM 920 C CA . ASP A 1 114 ? -0.339 -22.109 -20.438 1 86.44 114 ASP A CA 1
ATOM 921 C C . ASP A 1 114 ? -1.026 -21.812 -21.766 1 86.44 114 ASP A C 1
ATOM 923 O O . ASP A 1 114 ? -1.895 -20.953 -21.844 1 86.44 114 ASP A O 1
ATOM 927 N N . THR A 1 115 ? -0.559 -22.438 -22.766 1 85.25 115 THR A N 1
ATOM 928 C CA . THR A 1 115 ? -1.09 -22.203 -24.094 1 85.25 115 THR A CA 1
ATOM 929 C C . THR A 1 115 ? -2.547 -22.641 -24.188 1 85.25 115 THR A C 1
ATOM 931 O O . THR A 1 115 ? -3.289 -22.188 -25.062 1 85.25 115 THR A O 1
ATOM 934 N N . ARG A 1 116 ? -3.008 -23.641 -23.406 1 81.75 116 ARG A N 1
ATOM 935 C CA . ARG A 1 116 ? -4.387 -24.125 -23.391 1 81.75 116 ARG A CA 1
ATOM 936 C C . ARG A 1 116 ? -5.219 -23.328 -22.375 1 81.75 116 ARG A C 1
ATOM 938 O O . ARG A 1 116 ? -6.312 -23.766 -22 1 81.75 116 ARG A O 1
ATOM 945 N N . LYS A 1 117 ? -4.625 -22.25 -21.766 1 80.56 117 LYS A N 1
ATOM 946 C CA . LYS A 1 117 ? -5.305 -21.344 -20.844 1 80.56 117 LYS A CA 1
ATOM 947 C C . LYS A 1 117 ? -5.535 -22.016 -19.5 1 80.56 117 LYS A C 1
ATOM 949 O O . LYS A 1 117 ? -6.484 -21.672 -18.781 1 80.56 117 LYS A O 1
ATOM 954 N N . VAL A 1 118 ? -4.715 -23.047 -19.344 1 84.06 118 VAL A N 1
ATOM 955 C CA . VAL A 1 118 ? -4.762 -23.703 -18.047 1 84.06 118 VAL A CA 1
ATOM 956 C C . VAL A 1 118 ? -3.721 -23.078 -17.125 1 84.06 118 VAL A C 1
ATOM 958 O O . VAL A 1 118 ? -2.559 -22.906 -17.5 1 84.06 118 VAL A O 1
ATOM 961 N N . ARG A 1 119 ? -4.199 -22.734 -15.922 1 87.94 119 ARG A N 1
ATOM 962 C CA . ARG A 1 119 ? -3.301 -22.078 -14.984 1 87.94 119 ARG A CA 1
ATOM 963 C C . ARG A 1 119 ? -2.799 -23.062 -13.93 1 87.94 119 ARG A C 1
ATOM 965 O O . ARG A 1 119 ? -3.561 -23.906 -13.445 1 87.94 119 ARG A O 1
ATOM 972 N N . ARG A 1 120 ? -1.519 -22.969 -13.703 1 89.12 120 ARG A N 1
ATOM 973 C CA . ARG A 1 120 ? -0.877 -23.719 -12.625 1 89.12 120 ARG A CA 1
ATOM 974 C C . ARG A 1 120 ? -0.098 -22.797 -11.703 1 89.12 120 ARG A C 1
ATOM 976 O O . ARG A 1 120 ? 0.705 -21.969 -12.164 1 89.12 120 ARG A O 1
ATOM 983 N N . CYS A 1 121 ? -0.373 -23 -10.43 1 92.75 121 CYS A N 1
ATOM 984 C CA . CYS A 1 121 ? 0.255 -22.094 -9.469 1 92.75 121 CYS A CA 1
ATOM 985 C C . CYS A 1 121 ? 1.549 -22.688 -8.93 1 92.75 121 CYS A C 1
ATOM 987 O O . CYS A 1 121 ? 1.654 -23.906 -8.758 1 92.75 121 CYS A O 1
ATOM 989 N N . SER A 1 122 ? 2.508 -21.844 -8.695 1 93.06 122 SER A N 1
ATOM 990 C CA . SER A 1 122 ? 3.793 -22.219 -8.117 1 93.06 122 SER A CA 1
ATOM 991 C C . SER A 1 122 ? 4.156 -21.344 -6.93 1 93.06 122 SER A C 1
ATOM 993 O O . SER A 1 122 ? 3.57 -20.266 -6.746 1 93.06 122 SER A O 1
ATOM 995 N N . SER A 1 123 ? 5.098 -21.797 -6.145 1 94.88 123 SER A N 1
ATOM 996 C CA . SER A 1 123 ? 5.516 -21.062 -4.957 1 94.88 123 SER A CA 1
ATOM 997 C C . SER A 1 123 ? 6.32 -19.828 -5.328 1 94.88 123 SER A C 1
ATOM 999 O O . SER A 1 123 ? 6.457 -18.891 -4.523 1 94.88 123 SER A O 1
ATOM 1001 N N . CYS A 1 124 ? 6.867 -19.859 -6.508 1 95.62 124 CYS A N 1
ATOM 1002 C CA . CYS A 1 124 ? 7.637 -18.719 -6.984 1 95.62 124 CYS A CA 1
ATOM 1003 C C . CYS A 1 124 ? 7.055 -18.172 -8.281 1 95.62 124 CYS A C 1
ATOM 1005 O O . CYS A 1 124 ? 6.352 -18.891 -9 1 95.62 124 CYS A O 1
ATOM 1007 N N . GLN A 1 125 ? 7.348 -16.875 -8.469 1 94 125 GLN A N 1
ATOM 1008 C CA . GLN A 1 125 ? 6.949 -16.266 -9.742 1 94 125 GLN A CA 1
ATOM 1009 C C . GLN A 1 125 ? 7.586 -17 -10.922 1 94 125 GLN A C 1
ATOM 1011 O O . GLN A 1 125 ? 8.68 -17.547 -10.797 1 94 125 GLN A O 1
ATOM 1016 N N . LYS A 1 126 ? 6.852 -16.922 -12.031 1 92.38 126 LYS A N 1
ATOM 1017 C CA . LYS A 1 126 ? 7.426 -17.484 -13.25 1 92.38 126 LYS A CA 1
ATOM 1018 C C . LYS A 1 126 ? 8.812 -16.906 -13.516 1 92.38 126 LYS A C 1
ATOM 1020 O O . LYS A 1 126 ? 9.008 -15.695 -13.461 1 92.38 126 LYS A O 1
ATOM 1025 N N . GLY A 1 127 ? 9.758 -17.766 -13.742 1 89.62 127 GLY A N 1
ATOM 1026 C CA . GLY A 1 127 ? 11.109 -17.312 -14.047 1 89.62 127 GLY A CA 1
ATOM 1027 C C . GLY A 1 127 ? 12 -17.234 -12.828 1 89.62 127 GLY A C 1
ATOM 1028 O O . GLY A 1 127 ? 13.211 -17.016 -12.945 1 89.62 127 GLY A O 1
ATOM 1029 N N . TRP A 1 128 ? 11.414 -17.359 -11.703 1 92.12 128 TRP A N 1
ATOM 1030 C CA . TRP A 1 128 ? 12.195 -17.344 -10.469 1 92.12 128 TRP A CA 1
ATOM 1031 C C . TRP A 1 128 ? 12.562 -18.766 -10.039 1 92.12 128 TRP A C 1
ATOM 1033 O O . TRP A 1 128 ? 11.859 -19.719 -10.359 1 92.12 128 TRP A O 1
ATOM 1043 N N . THR A 1 129 ? 13.688 -18.844 -9.336 1 90.94 129 THR A N 1
ATOM 1044 C CA . THR A 1 129 ? 14.164 -20.141 -8.875 1 90.94 129 THR A CA 1
ATOM 1045 C C . THR A 1 129 ? 14.016 -20.266 -7.363 1 90.94 129 THR A C 1
ATOM 1047 O O . THR A 1 129 ? 14.43 -19.375 -6.617 1 90.94 129 THR A O 1
ATOM 1050 N N . LYS A 1 130 ? 13.484 -21.375 -6.977 1 92.56 130 LYS A N 1
ATOM 1051 C CA . LYS A 1 130 ? 13.266 -21.578 -5.551 1 92.56 130 LYS A CA 1
ATOM 1052 C C . LYS A 1 130 ? 14.5 -22.172 -4.879 1 92.56 130 LYS A C 1
ATOM 1054 O O . LYS A 1 130 ? 15.055 -23.156 -5.352 1 92.56 130 LYS A O 1
ATOM 1059 N N . ILE A 1 131 ? 14.961 -21.531 -3.82 1 90.44 131 ILE A N 1
ATOM 1060 C CA . ILE A 1 131 ? 16.016 -22.031 -2.949 1 90.44 131 ILE A CA 1
ATOM 1061 C C . ILE A 1 131 ? 15.531 -22.031 -1.5 1 90.44 131 ILE A C 1
ATOM 1063 O O . ILE A 1 131 ? 15.398 -20.969 -0.883 1 90.44 131 ILE A O 1
ATOM 1067 N N . GLN A 1 132 ? 15.227 -23.172 -1.006 1 88.44 132 GLN A N 1
ATOM 1068 C CA . GLN A 1 132 ? 14.672 -23.328 0.334 1 88.44 132 GLN A CA 1
ATOM 1069 C C . GLN A 1 132 ? 13.344 -22.578 0.463 1 88.44 132 GLN A C 1
ATOM 1071 O O . GLN A 1 132 ? 12.383 -22.875 -0.247 1 88.44 132 GLN A O 1
ATOM 1076 N N . LYS A 1 133 ? 13.352 -21.531 1.231 1 89.19 133 LYS A N 1
ATOM 1077 C CA . LYS A 1 133 ? 12.086 -20.859 1.492 1 89.19 133 LYS A CA 1
ATOM 1078 C C . LYS A 1 133 ? 12.016 -19.531 0.756 1 89.19 133 LYS A C 1
ATOM 1080 O O . LYS A 1 133 ? 11.133 -18.703 1.031 1 89.19 133 LYS A O 1
ATOM 1085 N N . SER A 1 134 ? 12.953 -19.438 -0.224 1 91.75 134 SER A N 1
ATOM 1086 C CA . SER A 1 134 ? 13 -18.172 -0.937 1 91.75 134 SER A CA 1
ATOM 1087 C C . SER A 1 134 ? 13.07 -18.391 -2.445 1 91.75 134 SER A C 1
ATOM 1089 O O . SER A 1 134 ? 13.453 -19.453 -2.908 1 91.75 134 SER A O 1
ATOM 1091 N N . CYS A 1 135 ? 12.578 -17.422 -3.133 1 93.62 135 CYS A N 1
ATOM 1092 C CA . CYS A 1 135 ? 12.648 -17.391 -4.59 1 93.62 135 CYS A CA 1
ATOM 1093 C C . CYS A 1 135 ? 13.625 -16.312 -5.059 1 93.62 135 CYS A C 1
ATOM 1095 O O . CYS A 1 135 ? 13.656 -15.211 -4.516 1 93.62 135 CYS A O 1
ATOM 1097 N N . PHE A 1 136 ? 14.43 -16.703 -6.102 1 93.38 136 PHE A N 1
ATOM 1098 C CA . PHE A 1 136 ? 15.469 -15.805 -6.582 1 93.38 136 PHE A CA 1
ATOM 1099 C C . PHE A 1 136 ? 15.375 -15.641 -8.094 1 93.38 136 PHE A C 1
ATOM 1101 O O . PHE A 1 136 ? 14.984 -16.562 -8.805 1 93.38 136 PHE A O 1
ATOM 1108 N N . VAL A 1 137 ? 15.695 -14.453 -8.539 1 91.56 137 VAL A N 1
ATOM 1109 C CA . VAL A 1 137 ? 15.836 -14.234 -9.977 1 91.56 137 VAL A CA 1
ATOM 1110 C C . VAL A 1 137 ? 17.094 -13.422 -10.25 1 91.56 137 VAL A C 1
ATOM 1112 O O . VAL A 1 137 ? 17.359 -12.422 -9.57 1 91.56 137 VAL A O 1
ATOM 1115 N N . LEU A 1 138 ? 17.859 -14.016 -11.094 1 87.81 138 LEU A N 1
ATOM 1116 C CA . LEU A 1 138 ? 19.078 -13.336 -11.531 1 87.81 138 LEU A CA 1
ATOM 1117 C C . LEU A 1 138 ? 18.828 -12.539 -12.805 1 87.81 138 LEU A C 1
ATOM 1119 O O . LEU A 1 138 ? 18.359 -13.086 -13.805 1 87.81 138 LEU A O 1
ATOM 1123 N N . HIS A 1 139 ? 18.812 -11.188 -12.703 1 75.75 139 HIS A N 1
ATOM 1124 C CA . HIS A 1 139 ? 18.469 -10.312 -13.82 1 75.75 139 HIS A CA 1
ATOM 1125 C C . HIS A 1 139 ? 19.625 -10.18 -14.797 1 75.75 139 HIS A C 1
ATOM 1127 O O . HIS A 1 139 ? 19.688 -9.219 -15.57 1 75.75 139 HIS A O 1
ATOM 1133 N N . ASN A 1 140 ? 20.484 -11.102 -14.883 1 60.06 140 ASN A N 1
ATOM 1134 C CA . ASN A 1 140 ? 21.578 -10.938 -15.828 1 60.06 140 ASN A CA 1
ATOM 1135 C C . ASN A 1 140 ? 21.094 -11.023 -17.266 1 60.06 140 ASN A C 1
ATOM 1137 O O . ASN A 1 140 ? 21.703 -10.461 -18.172 1 60.06 140 ASN A O 1
ATOM 1141 N N . SER A 1 141 ? 19.906 -11.773 -17.344 1 53.69 141 SER A N 1
ATOM 1142 C CA . SER A 1 141 ? 19.531 -12.156 -18.703 1 53.69 141 SER A CA 1
ATOM 1143 C C . SER A 1 141 ? 18.625 -11.102 -19.344 1 53.69 141 SER A C 1
ATOM 1145 O O . SER A 1 141 ? 18.219 -11.25 -20.5 1 53.69 141 SER A O 1
ATOM 1147 N N . GLU A 1 142 ? 18.328 -10.086 -18.5 1 54.28 142 GLU A N 1
ATOM 1148 C CA . GLU A 1 142 ? 17.5 -9.102 -19.188 1 54.28 142 GLU A CA 1
ATOM 1149 C C . GLU A 1 142 ? 18.297 -8.328 -20.219 1 54.28 142 GLU A C 1
ATOM 1151 O O . GLU A 1 142 ? 19.453 -7.945 -19.969 1 54.28 142 GLU A O 1
ATOM 1156 N N . ALA A 1 143 ? 18.297 -8.664 -21.453 1 54.97 143 ALA A N 1
ATOM 1157 C CA . ALA A 1 143 ? 18.922 -7.965 -22.578 1 54.97 143 ALA A CA 1
ATOM 1158 C C . ALA A 1 143 ? 18.188 -6.676 -22.906 1 54.97 143 ALA A C 1
ATOM 1160 O O . ALA A 1 143 ? 16.953 -6.68 -23.047 1 54.97 143 ALA A O 1
ATOM 1161 N N . PRO A 1 144 ? 19.016 -5.457 -23.047 1 58.88 144 PRO A N 1
ATOM 1162 C CA . PRO A 1 144 ? 20.438 -5.246 -22.734 1 58.88 144 PRO A CA 1
ATOM 1163 C C . PRO A 1 144 ? 20.703 -5.203 -21.234 1 58.88 144 PRO A C 1
ATOM 1165 O O . PRO A 1 144 ? 19.781 -5.012 -20.438 1 58.88 144 PRO A O 1
ATOM 1168 N N . PRO A 1 145 ? 22 -5.301 -20.906 1 64.62 145 PRO A N 1
ATOM 1169 C CA . PRO A 1 145 ? 22.344 -5.184 -19.469 1 64.62 145 PRO A CA 1
ATOM 1170 C C . PRO A 1 145 ? 21.828 -3.881 -18.859 1 64.62 145 PRO A C 1
ATOM 1172 O O . PRO A 1 145 ? 21.875 -2.832 -19.516 1 64.62 145 PRO A O 1
ATOM 1175 N N . ASP A 1 146 ? 21.125 -3.932 -17.859 1 82.31 146 ASP A N 1
ATOM 1176 C CA . ASP A 1 146 ? 20.531 -2.779 -17.188 1 82.31 146 ASP A CA 1
ATOM 1177 C C . ASP A 1 146 ? 21.078 -2.629 -15.766 1 82.31 146 ASP A C 1
ATOM 1179 O O . ASP A 1 146 ? 20.328 -2.816 -14.797 1 82.31 146 ASP A O 1
ATOM 1183 N N . PRO A 1 147 ? 22.469 -2.326 -15.75 1 89.56 147 PRO A N 1
ATOM 1184 C CA . PRO A 1 147 ? 23 -2.115 -14.406 1 89.56 147 PRO A CA 1
ATOM 1185 C C . PRO A 1 147 ? 22.391 -0.909 -13.703 1 89.56 147 PRO A C 1
ATOM 1187 O O . PRO A 1 147 ? 22 0.06 -14.359 1 89.56 147 PRO A O 1
ATOM 1190 N N . LYS A 1 148 ? 22.312 -0.987 -12.359 1 93.5 148 LYS A N 1
ATOM 1191 C CA . LYS A 1 148 ? 21.672 0.049 -11.562 1 93.5 148 LYS A CA 1
ATOM 1192 C C . LYS A 1 148 ? 22.469 0.329 -10.289 1 93.5 148 LYS A C 1
ATOM 1194 O O . LYS A 1 148 ? 23.297 -0.482 -9.883 1 93.5 148 LYS A O 1
ATOM 1199 N N . THR A 1 149 ? 22.203 1.49 -9.773 1 96.88 149 THR A N 1
ATOM 1200 C CA . THR A 1 149 ? 22.719 1.73 -8.438 1 96.88 149 THR A CA 1
ATOM 1201 C C . THR A 1 149 ? 22.047 0.814 -7.418 1 96.88 149 THR A C 1
ATOM 1203 O O . THR A 1 149 ? 21.047 0.159 -7.73 1 96.88 149 THR A O 1
ATOM 1206 N N . TRP A 1 150 ? 22.625 0.788 -6.293 1 97.12 150 TRP A N 1
ATOM 1207 C CA . TRP A 1 150 ? 22.078 -0.085 -5.262 1 97.12 150 TRP A CA 1
ATOM 1208 C C . TRP A 1 150 ? 20.625 0.276 -4.957 1 97.12 150 TRP A C 1
ATOM 1210 O O . TRP A 1 150 ? 19.766 -0.601 -4.895 1 97.12 150 TRP A O 1
ATOM 1220 N N . GLU A 1 151 ? 20.344 1.575 -4.824 1 94.75 151 GLU A N 1
ATOM 1221 C CA . GLU A 1 151 ? 19 2.029 -4.52 1 94.75 151 GLU A CA 1
ATOM 1222 C C . GLU A 1 151 ? 18.047 1.752 -5.684 1 94.75 151 GLU A C 1
ATOM 1224 O O . GLU A 1 151 ? 16.906 1.324 -5.473 1 94.75 151 GLU A O 1
ATOM 1229 N N . GLU A 1 152 ? 18.5 1.984 -6.828 1 93.75 152 GLU A N 1
ATOM 1230 C CA . GLU A 1 152 ? 17.703 1.702 -8.008 1 93.75 152 GLU A CA 1
ATOM 1231 C C . GLU A 1 152 ? 17.406 0.209 -8.141 1 93.75 152 GLU A C 1
ATOM 1233 O O . GLU A 1 152 ? 16.312 -0.185 -8.555 1 93.75 152 GLU A O 1
ATOM 1238 N N . ALA A 1 153 ? 18.438 -0.58 -7.867 1 94.06 153 ALA A N 1
ATOM 1239 C CA . ALA A 1 153 ? 18.266 -2.029 -7.91 1 94.06 153 ALA A CA 1
ATOM 1240 C C . ALA A 1 153 ? 17.219 -2.492 -6.902 1 94.06 153 ALA A C 1
ATOM 1242 O O . ALA A 1 153 ? 16.375 -3.334 -7.215 1 94.06 153 ALA A O 1
ATOM 1243 N N . ARG A 1 154 ? 17.312 -1.919 -5.781 1 92.56 154 ARG A N 1
ATOM 1244 C CA . ARG A 1 154 ? 16.328 -2.246 -4.746 1 92.56 154 ARG A CA 1
ATOM 1245 C C . ARG A 1 154 ? 14.914 -1.9 -5.199 1 92.56 154 ARG A C 1
ATOM 1247 O O . ARG A 1 154 ? 13.992 -2.699 -5.035 1 92.56 154 ARG A O 1
ATOM 1254 N N . GLU A 1 155 ? 14.766 -0.764 -5.773 1 90.62 155 GLU A N 1
ATOM 1255 C CA . GLU A 1 155 ? 13.461 -0.32 -6.266 1 90.62 155 GLU A CA 1
ATOM 1256 C C . GLU A 1 155 ? 12.945 -1.244 -7.363 1 90.62 155 GLU A C 1
ATOM 1258 O O . GLU A 1 155 ? 11.75 -1.552 -7.406 1 90.62 155 GLU A O 1
ATOM 1263 N N . ASN A 1 156 ? 13.812 -1.593 -8.18 1 91.06 156 ASN A N 1
ATOM 1264 C CA . ASN A 1 156 ? 13.43 -2.508 -9.258 1 91.06 156 ASN A CA 1
ATOM 1265 C C . ASN A 1 156 ? 12.938 -3.844 -8.703 1 91.06 156 ASN A C 1
ATOM 1267 O O . ASN A 1 156 ? 11.938 -4.387 -9.18 1 91.06 156 ASN A O 1
ATOM 1271 N N . CYS A 1 157 ? 13.617 -4.355 -7.727 1 92.25 157 CYS A N 1
ATOM 1272 C CA . CYS A 1 157 ? 13.211 -5.609 -7.109 1 92.25 157 CYS A CA 1
ATOM 1273 C C . CYS A 1 157 ? 11.875 -5.457 -6.398 1 92.25 157 CYS A C 1
ATOM 1275 O O . CYS A 1 157 ? 11.016 -6.344 -6.477 1 92.25 157 CYS A O 1
ATOM 1277 N N . ARG A 1 158 ? 11.75 -4.371 -5.836 1 89.62 158 ARG A N 1
ATOM 1278 C CA . ARG A 1 158 ? 10.492 -4.113 -5.137 1 89.62 158 ARG A CA 1
ATOM 1279 C C . ARG A 1 158 ? 9.328 -4.035 -6.113 1 89.62 158 ARG A C 1
ATOM 1281 O O . ARG A 1 158 ? 8.227 -4.496 -5.812 1 89.62 158 ARG A O 1
ATOM 1288 N N . GLY A 1 159 ? 9.57 -3.484 -7.234 1 86.44 159 GLY A N 1
ATOM 1289 C CA . GLY A 1 159 ? 8.562 -3.418 -8.281 1 86.44 159 GLY A CA 1
ATOM 1290 C C . GLY A 1 159 ? 8.117 -4.781 -8.773 1 86.44 159 GLY A C 1
ATOM 1291 O O . GLY A 1 159 ? 7.023 -4.926 -9.312 1 86.44 159 GLY A O 1
ATOM 1292 N N . ARG A 1 160 ? 8.914 -5.742 -8.461 1 87.12 160 ARG A N 1
ATOM 1293 C CA . ARG A 1 160 ? 8.602 -7.102 -8.891 1 87.12 160 ARG A CA 1
ATOM 1294 C C . ARG A 1 160 ? 8.141 -7.953 -7.715 1 87.12 160 ARG A C 1
ATOM 1296 O O . ARG A 1 160 ? 8.055 -9.18 -7.824 1 87.12 160 ARG A O 1
ATOM 1303 N N . GLY A 1 161 ? 7.938 -7.273 -6.637 1 87.38 161 GLY A N 1
ATOM 1304 C CA . GLY A 1 161 ? 7.363 -7.957 -5.488 1 87.38 161 GLY A CA 1
ATOM 1305 C C . GLY A 1 161 ? 8.406 -8.516 -4.543 1 87.38 161 GLY A C 1
ATOM 1306 O O . GLY A 1 161 ? 8.078 -9.258 -3.611 1 87.38 161 GLY A O 1
ATOM 1307 N N . GLY A 1 162 ? 9.57 -8.203 -4.758 1 91 162 GLY A N 1
ATOM 1308 C CA . GLY A 1 162 ? 10.656 -8.664 -3.912 1 91 162 GLY A CA 1
ATOM 1309 C C . GLY A 1 162 ? 11.586 -7.551 -3.473 1 91 162 GLY A C 1
ATOM 1310 O O . GLY A 1 162 ? 11.172 -6.398 -3.348 1 91 162 GLY A O 1
ATOM 1311 N N . ASP A 1 163 ? 12.789 -7.957 -3.074 1 92.38 163 ASP A N 1
ATOM 1312 C CA . ASP A 1 163 ? 13.867 -7.039 -2.709 1 92.38 163 ASP A CA 1
ATOM 1313 C C . ASP A 1 163 ? 15.234 -7.641 -3.027 1 92.38 163 ASP A C 1
ATOM 1315 O O . ASP A 1 163 ? 15.32 -8.773 -3.502 1 92.38 163 ASP A O 1
ATOM 1319 N N . LEU A 1 164 ? 16.219 -6.812 -2.852 1 94 164 LEU A N 1
ATOM 1320 C CA . LEU A 1 164 ? 17.562 -7.387 -2.99 1 94 164 LEU A CA 1
ATOM 1321 C C . LEU A 1 164 ? 17.75 -8.57 -2.045 1 94 164 LEU A C 1
ATOM 1323 O O . LEU A 1 164 ? 17.219 -8.562 -0.929 1 94 164 LEU A O 1
ATOM 1327 N N . PHE A 1 165 ? 18.531 -9.539 -2.514 1 92.44 165 PHE A N 1
ATOM 1328 C CA . PHE A 1 165 ? 18.562 -10.797 -1.783 1 92.44 165 PHE A CA 1
ATOM 1329 C C . PHE A 1 165 ? 19.359 -10.656 -0.495 1 92.44 165 PHE A C 1
ATOM 1331 O O . PHE A 1 165 ? 20.328 -9.891 -0.436 1 92.44 165 PHE A O 1
ATOM 1338 N N . VAL A 1 166 ? 18.906 -11.344 0.447 1 90.88 166 VAL A N 1
ATOM 1339 C CA . VAL A 1 166 ? 19.531 -11.484 1.755 1 90.88 166 VAL A CA 1
ATOM 1340 C C . VAL A 1 166 ? 19.891 -12.945 2.002 1 90.88 166 VAL A C 1
ATOM 1342 O O . VAL A 1 166 ? 19.25 -13.852 1.473 1 90.88 166 VAL A O 1
ATOM 1345 N N . VAL A 1 167 ? 20.938 -13.133 2.762 1 86.5 167 VAL A N 1
ATOM 1346 C CA . VAL A 1 167 ? 21.359 -14.492 3.074 1 86.5 167 VAL A CA 1
ATOM 1347 C C . VAL A 1 167 ? 21 -14.82 4.523 1 86.5 167 VAL A C 1
ATOM 1349 O O . VAL A 1 167 ? 21.438 -14.133 5.449 1 86.5 167 VAL A O 1
ATOM 1352 N N . HIS A 1 168 ? 20.266 -15.938 4.637 1 81.69 168 HIS A N 1
ATOM 1353 C CA . HIS A 1 168 ? 19.781 -16.25 5.977 1 81.69 168 HIS A CA 1
ATOM 1354 C C . HIS A 1 168 ? 20.656 -17.312 6.645 1 81.69 168 HIS A C 1
ATOM 1356 O O . HIS A 1 168 ? 20.734 -17.359 7.875 1 81.69 168 HIS A O 1
ATOM 1362 N N . ASP A 1 169 ? 21.219 -18.172 5.863 1 84.19 169 ASP A N 1
ATOM 1363 C CA . ASP A 1 169 ? 22.109 -19.188 6.418 1 84.19 169 ASP A CA 1
ATOM 1364 C C . ASP A 1 169 ? 23.188 -19.578 5.41 1 84.19 169 ASP A C 1
ATOM 1366 O O . ASP A 1 169 ? 23.172 -19.125 4.27 1 84.19 169 ASP A O 1
ATOM 1370 N N . GLU A 1 170 ? 24.109 -20.422 5.891 1 85.31 170 GLU A N 1
ATOM 1371 C CA . GLU A 1 170 ? 25.266 -20.812 5.078 1 85.31 170 GLU A CA 1
ATOM 1372 C C . GLU A 1 170 ? 24.844 -21.672 3.891 1 85.31 170 GLU A C 1
ATOM 1374 O O . GLU A 1 170 ? 25.438 -21.578 2.812 1 85.31 170 GLU A O 1
ATOM 1379 N N . GLU A 1 171 ? 23.875 -22.438 4.098 1 86.31 171 GLU A N 1
ATOM 1380 C CA . GLU A 1 171 ? 23.406 -23.297 3.01 1 86.31 171 GLU A CA 1
ATOM 1381 C C . GLU A 1 171 ? 22.844 -22.469 1.86 1 86.31 171 GLU A C 1
ATOM 1383 O O . GLU A 1 171 ? 23.172 -22.688 0.697 1 86.31 171 GLU A O 1
ATOM 1388 N N . GLU A 1 172 ? 22.047 -21.531 2.221 1 86.69 172 GLU A N 1
ATOM 1389 C CA . GLU A 1 172 ? 21.484 -20.641 1.221 1 86.69 172 GLU A CA 1
ATOM 1390 C C . GLU A 1 172 ? 22.562 -19.844 0.498 1 86.69 172 GLU A C 1
ATOM 1392 O O . GLU A 1 172 ? 22.516 -19.703 -0.724 1 86.69 172 GLU A O 1
ATOM 1397 N N . LYS A 1 173 ? 23.516 -19.438 1.285 1 87.25 173 LYS A N 1
ATOM 1398 C CA . LYS A 1 173 ? 24.625 -18.688 0.709 1 87.25 173 LYS A CA 1
ATOM 1399 C C . LYS A 1 173 ? 25.344 -19.516 -0.351 1 87.25 173 LYS A C 1
ATOM 1401 O O . LYS A 1 173 ? 25.641 -19.016 -1.438 1 87.25 173 LYS A O 1
ATOM 1406 N N . ASN A 1 174 ? 25.609 -20.703 -0.051 1 90 174 ASN A N 1
ATOM 1407 C CA . ASN A 1 174 ? 26.344 -21.578 -0.953 1 90 174 ASN A CA 1
ATOM 1408 C C . ASN A 1 174 ? 25.578 -21.812 -2.256 1 90 174 ASN A C 1
ATOM 1410 O O . ASN A 1 174 ? 26.172 -21.797 -3.336 1 90 174 ASN A O 1
ATOM 1414 N N . VAL A 1 175 ? 24.359 -22.031 -2.135 1 91.12 175 VAL A N 1
ATOM 1415 C CA . VAL A 1 175 ? 23.547 -22.297 -3.314 1 91.12 175 VAL A CA 1
ATOM 1416 C C . VAL A 1 175 ? 23.5 -21.062 -4.199 1 91.12 175 VAL A C 1
ATOM 1418 O O . VAL A 1 175 ? 23.641 -21.156 -5.422 1 91.12 175 VAL A O 1
ATOM 1421 N N . ILE A 1 176 ? 23.344 -19.953 -3.553 1 89.88 176 ILE A N 1
ATOM 1422 C CA . ILE A 1 176 ? 23.281 -18.703 -4.297 1 89.88 176 ILE A CA 1
ATOM 1423 C C . ILE A 1 176 ? 24.625 -18.422 -4.977 1 89.88 176 ILE A C 1
ATOM 1425 O O . ILE A 1 176 ? 24.672 -18.047 -6.148 1 89.88 176 ILE A O 1
ATOM 1429 N N . ASP A 1 177 ? 25.656 -18.656 -4.285 1 90.06 177 ASP A N 1
ATOM 1430 C CA . ASP A 1 177 ? 26.984 -18.438 -4.84 1 90.06 177 ASP A CA 1
ATOM 1431 C C . ASP A 1 177 ? 27.219 -19.328 -6.059 1 90.06 177 ASP A C 1
ATOM 1433 O O . ASP A 1 177 ? 27.859 -18.906 -7.031 1 90.06 177 ASP A O 1
ATOM 1437 N N . GLU A 1 178 ? 26.766 -20.5 -5.934 1 91.81 178 GLU A N 1
ATOM 1438 C CA . GLU A 1 178 ? 26.891 -21.422 -7.062 1 91.81 178 GLU A CA 1
ATOM 1439 C C . GLU A 1 178 ? 26.141 -20.906 -8.289 1 91.81 178 GLU A C 1
ATOM 1441 O O . GLU A 1 178 ? 26.656 -20.984 -9.406 1 91.81 178 GLU A O 1
ATOM 1446 N N . LYS A 1 179 ? 25.016 -20.391 -8.086 1 89.44 179 LYS A N 1
ATOM 1447 C CA . LYS A 1 179 ? 24.203 -19.875 -9.18 1 89.44 179 LYS A CA 1
ATOM 1448 C C . LYS A 1 179 ? 24.875 -18.656 -9.812 1 89.44 179 LYS A C 1
ATOM 1450 O O . LYS A 1 179 ? 24.875 -18.5 -11.039 1 89.44 179 LYS A O 1
ATOM 1455 N N . ILE A 1 180 ? 25.391 -17.797 -8.984 1 89.31 180 ILE A N 1
ATOM 1456 C CA . ILE A 1 180 ? 26.062 -16.594 -9.461 1 89.31 180 ILE A CA 1
ATOM 1457 C C . ILE A 1 180 ? 27.297 -16.984 -10.281 1 89.31 180 ILE A C 1
ATOM 1459 O O . ILE A 1 180 ? 27.578 -16.375 -11.312 1 89.31 180 ILE A O 1
ATOM 1463 N N . THR A 1 181 ? 27.984 -17.969 -9.797 1 92.19 181 THR A N 1
ATOM 1464 C CA . THR A 1 181 ? 29.172 -18.438 -10.492 1 92.19 181 THR A CA 1
ATOM 1465 C C . THR A 1 181 ? 28.812 -19 -11.859 1 92.19 181 THR A C 1
ATOM 1467 O O . THR A 1 181 ? 29.578 -18.859 -12.812 1 92.19 181 THR A O 1
ATOM 1470 N N . ALA A 1 182 ? 27.641 -19.625 -11.953 1 88.75 182 ALA A N 1
ATOM 1471 C CA . ALA A 1 182 ? 27.172 -20.234 -13.203 1 88.75 182 ALA A CA 1
ATOM 1472 C C . ALA A 1 182 ? 26.766 -19.156 -14.211 1 88.75 182 ALA A C 1
ATOM 1474 O O . ALA 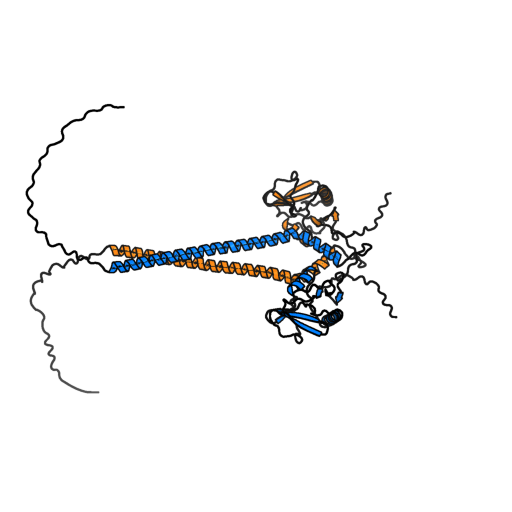A 1 182 ? 26.781 -19.406 -15.422 1 88.75 182 ALA A O 1
ATOM 1475 N N . ILE A 1 183 ? 26.328 -18 -13.719 1 85.38 183 ILE A N 1
ATOM 1476 C CA . ILE A 1 183 ? 25.953 -16.875 -14.57 1 85.38 183 ILE A CA 1
ATOM 1477 C C . ILE A 1 183 ? 26.75 -15.633 -14.188 1 85.38 183 ILE A C 1
ATOM 1479 O O . ILE A 1 183 ? 26.188 -14.656 -13.68 1 85.38 183 ILE A O 1
ATOM 1483 N N . PRO A 1 184 ? 28.031 -15.742 -14.508 1 78.94 184 PRO A N 1
ATOM 1484 C CA . PRO A 1 184 ? 28.906 -14.656 -14.047 1 78.94 184 PRO A CA 1
ATOM 1485 C C . PRO A 1 184 ? 28.688 -13.367 -14.836 1 78.94 184 PRO A C 1
ATOM 1487 O O . PRO A 1 184 ? 28.422 -13.406 -16.031 1 78.94 184 PRO A O 1
ATOM 1490 N N . VAL A 1 185 ? 28.719 -12.281 -14.016 1 83.75 185 VAL A N 1
ATOM 1491 C CA . VAL A 1 185 ? 28.734 -10.953 -14.617 1 83.75 185 VAL A CA 1
ATOM 1492 C C . VAL A 1 185 ? 29.984 -10.203 -14.172 1 83.75 185 VAL A C 1
ATOM 1494 O O . VAL A 1 185 ? 30.516 -10.469 -13.086 1 83.75 185 VAL A O 1
ATOM 1497 N N . SER A 1 186 ? 30.5 -9.344 -15 1 81.38 186 SER A N 1
ATOM 1498 C CA . SER A 1 186 ? 31.797 -8.719 -14.789 1 81.38 186 SER A CA 1
ATOM 1499 C C . SER A 1 186 ? 31.844 -7.969 -13.469 1 81.38 186 SER A C 1
ATOM 1501 O O . SER A 1 186 ? 32.844 -8.055 -12.734 1 81.38 186 SER A O 1
ATOM 1503 N N . ASN A 1 187 ? 30.781 -7.336 -13.086 1 88.62 187 ASN A N 1
ATOM 1504 C CA . ASN A 1 187 ? 30.859 -6.449 -11.93 1 88.62 187 ASN A CA 1
ATOM 1505 C C . ASN A 1 187 ? 30.047 -6.984 -10.75 1 88.62 187 ASN A C 1
ATOM 1507 O O . ASN A 1 187 ? 29.812 -6.27 -9.773 1 88.62 187 ASN A O 1
ATOM 1511 N N . GLY A 1 188 ? 29.641 -8.227 -10.852 1 91.75 188 GLY A N 1
ATOM 1512 C CA . GLY A 1 188 ? 28.969 -8.875 -9.742 1 91.75 188 GLY A CA 1
ATOM 1513 C C . GLY A 1 188 ? 27.516 -8.469 -9.602 1 91.75 188 GLY A C 1
ATOM 1514 O O . GLY A 1 188 ? 27 -7.715 -10.43 1 91.75 188 GLY A O 1
ATOM 1515 N N . TYR A 1 189 ? 26.922 -9.016 -8.516 1 93.88 189 TYR A N 1
ATOM 1516 C CA . TYR A 1 189 ? 25.516 -8.773 -8.258 1 93.88 189 TYR A CA 1
ATOM 1517 C C . TYR A 1 189 ? 25.312 -8.039 -6.941 1 93.88 189 TYR A C 1
ATOM 1519 O O . TYR A 1 189 ? 25.938 -8.375 -5.934 1 93.88 189 TYR A O 1
ATOM 1527 N N . TRP A 1 190 ? 24.438 -7.035 -6.973 1 95.5 190 TRP A N 1
ATOM 1528 C CA . TRP A 1 190 ? 24.062 -6.348 -5.742 1 95.5 190 TRP A CA 1
ATOM 1529 C C . TRP A 1 190 ? 23.422 -7.312 -4.754 1 95.5 190 TRP A C 1
ATOM 1531 O O . TRP A 1 190 ? 22.594 -8.141 -5.137 1 95.5 190 TRP A O 1
ATOM 1541 N N . MET A 1 191 ? 23.781 -7.16 -3.496 1 94.25 191 MET A N 1
ATOM 1542 C CA . MET A 1 191 ? 23.125 -7.816 -2.365 1 94.25 191 MET A CA 1
ATOM 1543 C C . MET A 1 191 ? 22.375 -6.809 -1.51 1 94.25 191 MET A C 1
ATOM 1545 O O . MET A 1 191 ? 22.625 -5.609 -1.579 1 94.25 191 MET A O 1
ATOM 1549 N N . GLY A 1 192 ? 21.469 -7.336 -0.675 1 94.44 192 GLY A N 1
ATOM 1550 C CA . GLY A 1 192 ? 20.766 -6.461 0.248 1 94.44 192 GLY A CA 1
ATOM 1551 C C . GLY A 1 192 ? 21.562 -6.141 1.498 1 94.44 192 GLY A C 1
ATOM 1552 O O . GLY A 1 192 ? 21.047 -6.273 2.613 1 94.44 192 GLY A O 1
ATOM 1553 N N . LEU A 1 193 ? 22.734 -5.738 1.301 1 93.06 193 LEU A N 1
ATOM 1554 C CA . LEU A 1 193 ? 23.656 -5.445 2.389 1 93.06 193 LEU A CA 1
ATOM 1555 C C . LEU A 1 193 ? 24.328 -4.086 2.188 1 93.06 193 LEU A C 1
ATOM 1557 O O . LEU A 1 193 ? 24.891 -3.816 1.125 1 93.06 193 LEU A O 1
ATOM 1561 N N . ARG A 1 194 ? 24.219 -3.258 3.248 1 93.06 194 ARG A N 1
ATOM 1562 C CA . ARG A 1 194 ? 24.828 -1.932 3.164 1 93.06 194 ARG A CA 1
ATOM 1563 C C . ARG A 1 194 ? 25.375 -1.498 4.516 1 93.06 194 ARG A C 1
ATOM 1565 O O . ARG A 1 194 ? 25.078 -2.109 5.543 1 93.06 194 ARG A O 1
ATOM 1572 N N . VAL A 1 195 ? 26.188 -0.443 4.41 1 92 195 VAL A N 1
ATOM 1573 C CA . VAL A 1 195 ? 26.719 0.11 5.648 1 92 195 VAL A CA 1
ATOM 1574 C C . VAL A 1 195 ? 25.812 1.219 6.164 1 92 195 VAL A C 1
ATOM 1576 O O . VAL A 1 195 ? 25.484 2.156 5.43 1 92 195 VAL A O 1
ATOM 1579 N N . GLU A 1 196 ? 25.375 1.043 7.332 1 87 196 GLU A N 1
ATOM 1580 C CA . GLU A 1 196 ? 24.594 2.049 8.039 1 87 196 GLU A CA 1
ATOM 1581 C C . GLU A 1 196 ? 25.078 2.225 9.477 1 87 196 GLU A C 1
ATOM 1583 O O . GLU A 1 196 ? 25.156 1.258 10.234 1 87 196 GLU A O 1
ATOM 1588 N N . GLY A 1 197 ? 25.406 3.498 9.828 1 87.75 197 GLY A N 1
ATOM 1589 C CA . GLY A 1 197 ? 25.922 3.754 11.164 1 87.75 197 GLY A CA 1
ATOM 1590 C C . GLY A 1 197 ? 27.25 3.066 11.438 1 87.75 197 GLY A C 1
ATOM 1591 O O . GLY A 1 197 ? 27.484 2.562 12.539 1 87.75 197 GLY A O 1
ATOM 1592 N N . GLY A 1 198 ? 27.906 2.811 10.477 1 88.31 198 GLY A N 1
ATOM 1593 C CA . GLY A 1 198 ? 29.25 2.25 10.625 1 88.31 198 GLY A CA 1
ATOM 1594 C C . GLY A 1 198 ? 29.25 0.735 10.688 1 88.31 198 GLY A C 1
ATOM 1595 O O . GLY A 1 198 ? 30.281 0.126 10.969 1 88.31 198 GLY A O 1
ATOM 1596 N N . THR A 1 199 ? 28.125 0.2 10.469 1 88.12 199 THR A N 1
ATOM 1597 C CA . THR A 1 199 ? 28.062 -1.257 10.516 1 88.12 199 THR A CA 1
ATOM 1598 C C . THR A 1 199 ? 27.328 -1.806 9.289 1 88.12 199 THR A C 1
ATOM 1600 O O . THR A 1 199 ? 26.531 -1.103 8.68 1 88.12 199 THR A O 1
ATOM 1603 N N . TRP A 1 200 ? 27.703 -3.059 8.945 1 90.12 200 TRP A N 1
ATOM 1604 C CA . TRP A 1 200 ? 26.984 -3.744 7.875 1 90.12 200 TRP A CA 1
ATOM 1605 C C . TRP A 1 200 ? 25.609 -4.188 8.344 1 90.12 200 TRP A C 1
ATOM 1607 O O . TRP A 1 200 ? 25.469 -4.809 9.406 1 90.12 200 TRP A O 1
ATOM 1617 N N . LYS A 1 201 ? 24.672 -3.84 7.531 1 88.69 201 LYS A N 1
ATOM 1618 C CA . LYS A 1 201 ? 23.312 -4.199 7.895 1 88.69 201 LYS A CA 1
ATOM 1619 C C . LYS A 1 201 ? 22.547 -4.754 6.691 1 88.69 201 LYS A C 1
ATOM 1621 O O . LYS A 1 201 ? 22.641 -4.215 5.586 1 88.69 201 LYS A O 1
ATOM 1626 N N . TRP A 1 202 ? 21.812 -5.828 7.012 1 90.19 202 TRP A N 1
ATOM 1627 C CA . TRP A 1 202 ? 20.906 -6.348 5.996 1 90.19 202 TRP A CA 1
ATOM 1628 C C . TRP A 1 202 ? 19.656 -5.473 5.875 1 90.19 202 TRP A C 1
ATOM 1630 O O . TRP A 1 202 ? 19.203 -4.883 6.863 1 90.19 202 TRP A O 1
ATOM 1640 N N . ILE A 1 203 ? 19.062 -5.469 4.719 1 88.44 203 ILE A N 1
ATOM 1641 C CA . ILE A 1 203 ? 17.891 -4.637 4.477 1 88.44 203 ILE A CA 1
ATOM 1642 C C . ILE A 1 203 ? 16.688 -5.195 5.25 1 88.44 203 ILE A C 1
ATOM 1644 O O . ILE A 1 203 ? 15.703 -4.488 5.48 1 88.44 203 ILE A O 1
ATOM 1648 N N . ASP A 1 204 ? 16.734 -6.449 5.586 1 81 204 ASP A N 1
ATOM 1649 C CA . ASP A 1 204 ? 15.609 -7.023 6.32 1 81 204 ASP A CA 1
ATOM 1650 C C . ASP A 1 204 ? 15.75 -6.773 7.82 1 81 204 ASP A C 1
ATOM 1652 O O . ASP A 1 204 ? 14.906 -7.211 8.609 1 81 204 ASP A O 1
ATOM 1656 N N . GLY A 1 205 ? 16.781 -6.176 8.227 1 78.19 205 GLY A N 1
ATOM 1657 C CA . GLY A 1 205 ? 16.922 -5.754 9.617 1 78.19 205 GLY A CA 1
ATOM 1658 C C . GLY A 1 205 ? 17.828 -6.668 10.422 1 78.19 205 GLY A C 1
ATOM 1659 O O . GLY A 1 205 ? 18.203 -6.332 11.547 1 78.19 205 GLY A O 1
ATOM 1660 N N . THR A 1 206 ? 18.062 -7.801 9.875 1 77.12 206 THR A N 1
ATOM 1661 C CA . THR A 1 206 ? 18.938 -8.711 10.617 1 77.12 206 THR A CA 1
ATOM 1662 C C . THR A 1 206 ? 20.391 -8.297 10.484 1 77.12 206 THR A C 1
ATOM 1664 O O . THR A 1 206 ? 20.766 -7.59 9.547 1 77.12 206 THR A O 1
ATOM 1667 N N . ASN A 1 207 ? 21.156 -8.602 11.547 1 73.12 207 ASN A N 1
ATOM 1668 C CA . ASN A 1 207 ? 22.578 -8.258 11.508 1 73.12 207 ASN A CA 1
ATOM 1669 C C . ASN A 1 207 ? 23.406 -9.375 10.891 1 73.12 207 ASN A C 1
ATOM 1671 O O . ASN A 1 207 ? 23.062 -10.547 10.992 1 73.12 207 ASN A O 1
ATOM 1675 N N . LEU A 1 208 ? 24.391 -8.789 10.188 1 74.75 208 LEU A N 1
ATOM 1676 C CA . LEU A 1 208 ? 25.375 -9.742 9.664 1 74.75 208 LEU A CA 1
ATOM 1677 C C . LEU A 1 208 ? 26.219 -10.32 10.789 1 74.75 208 LEU A C 1
ATOM 1679 O O . LEU A 1 208 ? 26.844 -9.578 11.547 1 74.75 208 LEU A O 1
ATO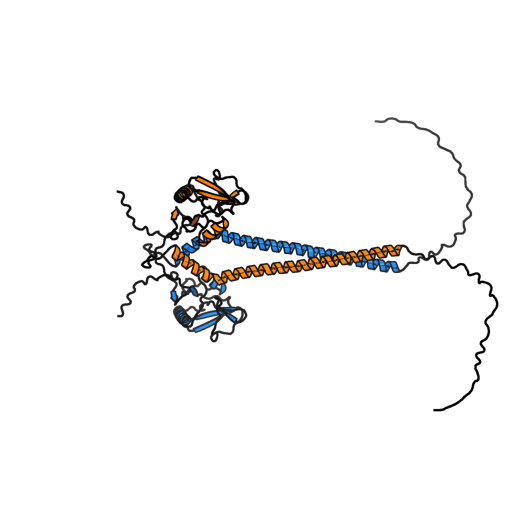M 1683 N N . THR A 1 209 ? 25.984 -11.609 11.078 1 67.94 209 THR A N 1
ATOM 1684 C CA . THR A 1 209 ? 26.656 -12.234 12.211 1 67.94 209 THR A CA 1
ATOM 1685 C C . THR A 1 209 ? 28.125 -12.469 11.891 1 67.94 209 THR A C 1
ATOM 1687 O O . THR A 1 209 ? 28.984 -12.367 12.773 1 67.94 209 THR A O 1
ATOM 1690 N N . ASP A 1 210 ? 28.516 -12.922 10.773 1 65.44 210 ASP A N 1
ATOM 1691 C CA . ASP A 1 210 ? 29.906 -13.188 10.422 1 65.44 210 ASP A CA 1
ATOM 1692 C C . ASP A 1 210 ? 30.359 -12.273 9.289 1 65.44 210 ASP A C 1
ATOM 1694 O O . ASP A 1 210 ? 29.875 -12.375 8.164 1 65.44 210 ASP A O 1
ATOM 1698 N N . THR A 1 211 ? 31.188 -11.219 9.656 1 63.62 211 THR A N 1
ATOM 1699 C CA . THR A 1 211 ? 31.656 -10.234 8.688 1 63.62 211 THR A CA 1
ATOM 1700 C C . THR A 1 211 ? 33.125 -10.484 8.32 1 63.62 211 THR A C 1
ATOM 1702 O O . THR A 1 211 ? 33.781 -9.594 7.789 1 63.62 211 THR A O 1
ATOM 1705 N N . SER A 1 212 ? 33.594 -11.609 8.727 1 61.75 212 SER A N 1
ATOM 1706 C CA . SER A 1 212 ? 35.031 -11.82 8.586 1 61.75 212 SER A CA 1
ATOM 1707 C C . SER A 1 212 ? 35.438 -11.758 7.121 1 61.75 212 SER A C 1
ATOM 1709 O O . SER A 1 212 ? 36.594 -11.414 6.812 1 61.75 212 SER A O 1
ATOM 1711 N N . TRP A 1 213 ? 34.594 -11.875 6.281 1 64.75 213 TRP A N 1
ATOM 1712 C CA . TRP A 1 213 ? 34.938 -11.961 4.867 1 64.75 213 TRP A CA 1
ATOM 1713 C C . TRP A 1 213 ? 34.719 -10.625 4.172 1 64.75 213 TRP A C 1
ATOM 1715 O O . TRP A 1 213 ? 35.031 -10.477 2.988 1 64.75 213 TRP A O 1
ATOM 1725 N N . MET A 1 214 ? 34.344 -9.656 5.055 1 71.25 214 MET A N 1
ATOM 1726 C CA . MET A 1 214 ? 33.969 -8.398 4.418 1 71.25 214 MET A CA 1
ATOM 1727 C C . MET A 1 214 ? 34.906 -7.266 4.848 1 71.25 214 MET A C 1
ATOM 1729 O O . MET A 1 214 ? 35.406 -7.262 5.977 1 71.25 214 MET A O 1
ATOM 1733 N N . GLU A 1 215 ? 35.25 -6.434 3.895 1 82.25 215 GLU A N 1
ATOM 1734 C CA . GLU A 1 215 ? 36 -5.215 4.203 1 82.25 215 GLU A CA 1
ATOM 1735 C C . GLU A 1 215 ? 35.312 -4.406 5.293 1 82.25 215 GLU A C 1
ATOM 1737 O O . GLU A 1 215 ? 34.062 -4.48 5.449 1 82.25 215 GLU A O 1
ATOM 1742 N N . PRO A 1 216 ? 36.125 -3.699 6.074 1 85.44 216 PRO A N 1
ATOM 1743 C CA . PRO A 1 216 ? 35.531 -2.832 7.09 1 85.44 216 PRO A CA 1
ATOM 1744 C C . PRO A 1 216 ? 34.469 -1.881 6.516 1 85.44 216 PRO A C 1
ATOM 1746 O O . PRO A 1 216 ? 34.625 -1.396 5.391 1 85.44 216 PRO A O 1
ATOM 1749 N N . PRO A 1 217 ? 33.469 -1.618 7.242 1 85.69 217 PRO A N 1
ATOM 1750 C CA . PRO A 1 217 ? 32.375 -0.787 6.758 1 85.69 217 PRO A CA 1
ATOM 1751 C C . PRO A 1 217 ? 32.781 0.665 6.523 1 85.69 217 PRO A C 1
ATOM 1753 O O . PRO A 1 217 ? 33.438 1.272 7.379 1 85.69 217 PRO A O 1
ATOM 1756 N N . ALA A 1 218 ? 32.594 1.054 5.32 1 89.69 218 ALA A N 1
ATOM 1757 C CA . ALA A 1 218 ? 32.719 2.459 4.945 1 89.69 218 ALA A CA 1
ATOM 1758 C C . ALA A 1 218 ? 31.375 3.057 4.551 1 89.69 218 ALA A C 1
ATOM 1760 O O . ALA A 1 218 ? 30.672 2.504 3.705 1 89.69 218 ALA A O 1
ATOM 1761 N N . GLU A 1 219 ? 31.047 4.137 5.234 1 92.12 219 GLU A N 1
ATOM 1762 C CA . GLU A 1 219 ? 29.75 4.742 4.965 1 92.12 219 GLU A CA 1
ATOM 1763 C C . GLU A 1 219 ? 29.547 4.977 3.471 1 92.12 219 GLU A C 1
ATOM 1765 O O . GLU A 1 219 ? 30.469 5.426 2.779 1 92.12 219 GLU A O 1
ATOM 1770 N N . GLY A 1 220 ? 28.344 4.688 3.004 1 94.12 220 GLY A N 1
ATOM 1771 C CA . GLY A 1 220 ? 28.031 4.859 1.595 1 94.12 220 GLY A CA 1
ATOM 1772 C C . GLY A 1 220 ? 28.391 3.65 0.752 1 94.12 220 GLY A C 1
ATOM 1773 O O . GLY A 1 220 ? 28.266 3.682 -0.474 1 94.12 220 GLY A O 1
ATOM 1774 N N . HIS A 1 221 ? 28.844 2.605 1.464 1 95.62 221 HIS A N 1
ATOM 1775 C CA . HIS A 1 221 ? 29.234 1.408 0.725 1 95.62 221 HIS A CA 1
ATOM 1776 C C . HIS A 1 221 ? 28.156 0.328 0.834 1 95.62 221 HIS A C 1
ATOM 1778 O O . HIS A 1 221 ? 27.438 0.262 1.832 1 95.62 221 HIS A O 1
ATOM 1784 N N . CYS A 1 222 ? 28.094 -0.452 -0.242 1 96.56 222 CYS A N 1
ATOM 1785 C CA . CYS A 1 222 ? 27.172 -1.575 -0.358 1 96.56 222 CYS A CA 1
ATOM 1786 C C . CYS A 1 222 ? 27.906 -2.832 -0.821 1 96.56 222 CYS A C 1
ATOM 1788 O O . CYS A 1 222 ? 29.031 -2.76 -1.295 1 96.56 222 CYS A O 1
ATOM 1790 N N . ALA A 1 223 ? 27.234 -3.92 -0.641 1 94.5 223 ALA A N 1
ATOM 1791 C CA . ALA A 1 223 ? 27.922 -5.188 -0.88 1 94.5 223 ALA A CA 1
ATOM 1792 C C . ALA A 1 223 ? 27.531 -5.781 -2.23 1 94.5 223 ALA A C 1
ATOM 1794 O O . ALA A 1 223 ? 26.375 -5.688 -2.639 1 94.5 223 ALA A O 1
ATOM 1795 N N . VAL A 1 224 ? 28.531 -6.422 -2.859 1 94.75 224 VAL A N 1
ATOM 1796 C CA . VAL A 1 224 ? 28.359 -7.113 -4.133 1 94.75 224 VAL A CA 1
ATOM 1797 C C . VAL A 1 224 ? 28.859 -8.547 -4.012 1 94.75 224 VAL A C 1
ATOM 1799 O O . VAL A 1 224 ? 29.906 -8.797 -3.402 1 94.75 224 VAL A O 1
ATOM 1802 N N . SER A 1 225 ? 28.094 -9.43 -4.613 1 93.06 225 SER A N 1
ATOM 1803 C CA . SER A 1 225 ? 28.531 -10.82 -4.629 1 93.06 225 SER A CA 1
ATOM 1804 C C . SER A 1 225 ? 29.188 -11.18 -5.961 1 93.06 225 SER A C 1
ATOM 1806 O O . SER A 1 225 ? 28.672 -10.828 -7.023 1 93.06 225 SER A O 1
ATOM 1808 N N . LEU A 1 226 ? 30.266 -11.883 -5.855 1 92.38 226 LEU A N 1
ATOM 1809 C CA . LEU A 1 226 ? 30.969 -12.383 -7.031 1 92.38 226 LEU A CA 1
ATOM 1810 C C . LEU A 1 226 ? 30.922 -13.906 -7.086 1 92.38 226 LEU A C 1
ATOM 1812 O O . LEU A 1 226 ? 31.844 -14.547 -7.582 1 92.38 226 LEU A O 1
ATOM 1816 N N . GLY A 1 227 ? 29.859 -14.406 -6.445 1 91.62 227 GLY A N 1
ATOM 1817 C CA . GLY A 1 227 ? 29.719 -15.859 -6.418 1 91.62 227 GLY A CA 1
ATOM 1818 C C . GLY A 1 227 ? 30.734 -16.531 -5.516 1 91.62 227 GLY A C 1
ATOM 1819 O O . GLY A 1 227 ? 30.891 -16.156 -4.348 1 91.62 227 GLY A O 1
ATOM 1820 N N . ASN A 1 228 ? 31.469 -17.484 -6.074 1 90.19 228 ASN A N 1
ATOM 1821 C CA . ASN A 1 228 ? 32.438 -18.234 -5.293 1 90.19 228 ASN A CA 1
ATOM 1822 C C . ASN A 1 228 ? 33.688 -17.406 -4.973 1 90.19 228 ASN A C 1
ATOM 1824 O O . ASN A 1 228 ? 34.469 -17.766 -4.117 1 90.19 228 ASN A O 1
ATOM 1828 N N . LYS A 1 229 ? 33.812 -16.266 -5.57 1 89.31 229 LYS A N 1
ATOM 1829 C CA . LYS A 1 229 ? 34.938 -15.375 -5.305 1 89.31 229 LYS A CA 1
ATOM 1830 C C . LYS A 1 229 ? 34.656 -14.516 -4.078 1 89.31 229 LYS A C 1
ATOM 1832 O O . LYS A 1 229 ? 35.562 -13.789 -3.623 1 89.31 229 LYS A O 1
ATOM 1837 N N . GLY A 1 230 ? 33.5 -14.547 -3.594 1 88.75 230 GLY A N 1
ATOM 1838 C CA . GLY A 1 230 ? 33.188 -13.875 -2.34 1 88.75 230 GLY A CA 1
ATOM 1839 C C . GLY A 1 230 ? 32.438 -12.562 -2.533 1 88.75 230 GLY A C 1
ATOM 1840 O O . GLY A 1 230 ? 31.812 -12.344 -3.574 1 88.75 230 GLY A O 1
ATOM 1841 N N . TRP A 1 231 ? 32.469 -11.742 -1.378 1 91.62 231 TRP A N 1
ATOM 1842 C CA . TRP A 1 231 ? 31.75 -10.469 -1.374 1 91.62 231 TRP A CA 1
ATOM 1843 C C . TRP A 1 231 ? 32.719 -9.297 -1.396 1 91.62 231 TRP A C 1
ATOM 1845 O O . TRP A 1 231 ? 33.844 -9.406 -0.881 1 91.62 231 TRP A O 1
ATOM 1855 N N . THR A 1 232 ? 32.312 -8.234 -2.027 1 91.69 232 THR A N 1
ATOM 1856 C CA . THR A 1 232 ? 33.156 -7.047 -2.08 1 91.69 232 THR A CA 1
ATOM 1857 C C . THR A 1 232 ? 32.344 -5.801 -1.712 1 91.69 232 THR A C 1
ATOM 1859 O O . THR A 1 232 ? 31.141 -5.758 -1.912 1 91.69 232 THR A O 1
ATOM 1862 N N . SER A 1 233 ? 33.062 -4.848 -1.175 1 93.5 233 SER A N 1
ATOM 1863 C CA . SER A 1 233 ? 32.469 -3.559 -0.801 1 93.5 233 SER A CA 1
ATOM 1864 C C . SER A 1 233 ? 32.719 -2.512 -1.887 1 93.5 233 SER A C 1
ATOM 1866 O O . SER A 1 233 ? 33.844 -2.281 -2.297 1 93.5 233 SER A O 1
ATOM 1868 N N . VAL A 1 234 ? 31.609 -1.926 -2.328 1 95.5 234 VAL A N 1
ATOM 1869 C CA . VAL A 1 234 ? 31.719 -0.885 -3.344 1 95.5 234 VAL A CA 1
ATOM 1870 C C . VAL A 1 234 ? 30.797 0.278 -3 1 95.5 234 VAL A C 1
ATOM 1872 O O . VAL A 1 234 ? 29.922 0.148 -2.143 1 95.5 234 VAL A O 1
ATOM 1875 N N . LYS A 1 235 ? 31.047 1.345 -3.645 1 96.62 235 LYS A N 1
ATOM 1876 C CA . LYS A 1 235 ? 30.156 2.482 -3.426 1 96.62 235 LYS A CA 1
ATOM 1877 C C . LYS A 1 235 ? 28.75 2.18 -3.926 1 96.62 235 LYS A C 1
ATOM 1879 O O . LYS A 1 235 ? 28.562 1.577 -4.988 1 96.62 235 LYS A O 1
ATOM 1884 N N . CYS A 1 236 ? 27.75 2.688 -3.213 1 97.69 236 CYS A N 1
ATOM 1885 C CA . CYS A 1 236 ? 26.359 2.361 -3.502 1 97.69 236 CYS A CA 1
ATOM 1886 C C . CYS A 1 236 ? 25.906 3.01 -4.805 1 97.69 236 CYS A C 1
ATOM 1888 O O . CYS A 1 236 ? 24.906 2.598 -5.395 1 97.69 236 CYS A O 1
ATOM 1890 N N . ASP A 1 237 ? 26.625 3.98 -5.25 1 97.12 237 ASP A N 1
ATOM 1891 C CA . ASP A 1 237 ? 26.219 4.707 -6.445 1 97.12 237 ASP A CA 1
ATOM 1892 C C . ASP A 1 237 ? 26.781 4.059 -7.707 1 97.12 237 ASP A C 1
ATOM 1894 O O . ASP A 1 237 ? 26.484 4.492 -8.82 1 97.12 237 ASP A O 1
ATOM 1898 N N . GLU A 1 238 ? 27.609 2.992 -7.496 1 96.12 238 GLU A N 1
ATOM 1899 C CA . GLU A 1 238 ? 28.047 2.23 -8.664 1 96.12 238 GLU A CA 1
ATOM 1900 C C . GLU A 1 238 ? 26.891 1.457 -9.281 1 96.12 238 GLU A C 1
ATOM 1902 O O . GLU A 1 238 ? 25.844 1.28 -8.648 1 96.12 238 GLU A O 1
ATOM 1907 N N . LYS A 1 239 ? 27.125 1.097 -10.539 1 94.06 239 LYS A N 1
ATOM 1908 C CA . LYS A 1 239 ? 26.078 0.356 -11.234 1 94.06 239 LYS A CA 1
ATOM 1909 C C . LYS A 1 239 ? 26.453 -1.115 -11.391 1 94.06 239 LYS A C 1
ATOM 1911 O O . LYS A 1 239 ? 27.531 -1.438 -11.906 1 94.06 239 LYS A O 1
ATOM 1916 N N . ARG A 1 240 ? 25.609 -1.963 -10.859 1 93.25 240 ARG A N 1
ATOM 1917 C CA . ARG A 1 240 ? 25.797 -3.408 -10.914 1 93.25 240 ARG A CA 1
ATOM 1918 C C . ARG A 1 240 ? 24.5 -4.117 -11.273 1 93.25 240 ARG A C 1
ATOM 1920 O O . ARG A 1 240 ? 23.438 -3.492 -11.312 1 93.25 240 ARG A O 1
ATOM 1927 N N . THR A 1 241 ? 24.688 -5.379 -11.625 1 92.75 241 THR A N 1
ATOM 1928 C CA . THR A 1 241 ? 23.5 -6.215 -11.82 1 92.75 241 THR A CA 1
ATOM 1929 C C . THR A 1 241 ? 22.906 -6.625 -10.477 1 92.75 241 THR A C 1
ATOM 1931 O O . THR A 1 241 ? 23.531 -6.438 -9.43 1 92.75 241 THR A O 1
ATOM 1934 N N . ARG A 1 242 ? 21.688 -7.074 -10.555 1 93.19 242 ARG A N 1
ATOM 1935 C CA . ARG A 1 242 ? 21 -7.328 -9.289 1 93.19 242 ARG A CA 1
ATOM 1936 C C . ARG A 1 242 ? 20.422 -8.734 -9.25 1 93.19 242 ARG A C 1
ATOM 1938 O O . ARG A 1 242 ? 20.156 -9.328 -10.297 1 93.19 242 ARG A O 1
ATOM 1945 N N . ILE A 1 243 ? 20.328 -9.234 -8.07 1 92.94 243 ILE A N 1
ATOM 1946 C CA . ILE A 1 243 ? 19.547 -10.422 -7.758 1 92.94 243 ILE A CA 1
ATOM 1947 C C . ILE A 1 243 ? 18.406 -10.055 -6.805 1 92.94 243 ILE A C 1
ATOM 1949 O O . ILE A 1 243 ? 18.641 -9.422 -5.77 1 92.94 243 ILE A O 1
ATOM 1953 N N . CYS A 1 244 ? 17.234 -10.391 -7.273 1 93.38 244 CYS A N 1
ATOM 1954 C CA . CYS A 1 244 ? 16.078 -10.156 -6.414 1 93.38 244 CYS A CA 1
ATOM 1955 C C . CYS A 1 244 ? 15.656 -11.438 -5.711 1 93.38 244 CYS A C 1
ATOM 1957 O O . CYS A 1 244 ? 15.844 -12.531 -6.238 1 93.38 244 CYS A O 1
ATOM 1959 N N . SER A 1 245 ? 15.156 -11.258 -4.574 1 93.25 245 SER A N 1
ATOM 1960 C CA . SER A 1 245 ? 14.656 -12.398 -3.82 1 93.25 245 SER A CA 1
ATOM 1961 C C . SER A 1 245 ? 13.336 -12.078 -3.131 1 93.25 245 SER A C 1
ATOM 1963 O O . SER A 1 245 ? 13.039 -10.906 -2.873 1 93.25 245 SER A O 1
ATOM 1965 N N . GLN A 1 246 ? 12.547 -13.031 -2.941 1 92.31 246 GLN A N 1
ATOM 1966 C CA . GLN A 1 246 ? 11.305 -12.953 -2.178 1 92.31 246 GLN A CA 1
ATOM 1967 C C . GLN A 1 246 ? 10.992 -14.281 -1.499 1 92.31 246 GLN A C 1
ATOM 1969 O O . GLN A 1 246 ? 11.422 -15.344 -1.966 1 92.31 246 GLN A O 1
ATOM 1974 N N . LYS A 1 247 ? 10.266 -14.18 -0.4 1 92.19 247 LYS A N 1
ATOM 1975 C CA . LYS A 1 247 ? 9.844 -15.414 0.261 1 92.19 247 LYS A CA 1
ATOM 1976 C C . LYS A 1 247 ? 8.898 -16.219 -0.625 1 92.19 247 LYS A C 1
ATOM 1978 O O . LYS A 1 247 ? 8.031 -15.648 -1.293 1 92.19 247 LYS A O 1
ATOM 1983 N N . ALA A 1 248 ? 9.102 -17.516 -0.58 1 94.12 248 ALA A N 1
ATOM 1984 C CA . ALA A 1 248 ? 8.25 -18.391 -1.371 1 94.12 248 ALA A CA 1
ATOM 1985 C C . ALA A 1 248 ? 6.852 -18.5 -0.762 1 94.12 248 ALA A C 1
ATOM 1987 O O . ALA A 1 248 ? 6.699 -18.484 0.462 1 94.12 248 ALA A O 1
ATOM 1988 N N . LEU A 1 249 ? 5.84 -18.578 -1.653 1 94.31 249 LEU A N 1
ATOM 1989 C CA . LEU A 1 249 ? 4.469 -18.766 -1.184 1 94.31 249 LEU A CA 1
ATOM 1990 C C . LEU A 1 249 ? 4.223 -20.219 -0.773 1 94.31 249 LEU A C 1
ATOM 1992 O O . LEU A 1 249 ? 5.008 -21.094 -1.116 1 94.31 249 LEU A O 1
ATOM 1996 N N . SER A 1 250 ? 3.176 -20.375 0.023 1 90.94 250 SER A N 1
ATOM 1997 C CA . SER A 1 250 ? 2.775 -21.703 0.439 1 90.94 250 SER A CA 1
ATOM 1998 C C . SER A 1 250 ? 1.777 -22.312 -0.54 1 90.94 250 SER A C 1
ATOM 2000 O O . SER A 1 250 ? 0.576 -22.359 -0.266 1 90.94 250 SER A O 1
ATOM 2002 N N . VAL A 1 251 ? 2.191 -22.641 -1.739 1 89.19 251 VAL A N 1
ATOM 2003 C CA . VAL A 1 251 ? 1.365 -23.281 -2.762 1 89.19 251 VAL A CA 1
ATOM 2004 C C . VAL A 1 251 ? 1.934 -24.656 -3.111 1 89.19 251 VAL A C 1
ATOM 2006 O O . VAL A 1 251 ? 3.15 -24.844 -3.09 1 89.19 251 VAL A O 1
ATOM 2009 N N . ASP A 1 252 ? 1.102 -25.734 -3.092 1 74.94 252 ASP A N 1
ATOM 2010 C CA . ASP A 1 252 ? 1.579 -27.062 -3.461 1 74.94 252 ASP A CA 1
ATOM 2011 C C . ASP A 1 252 ? 2.092 -27.078 -4.898 1 74.94 252 ASP A C 1
ATOM 2013 O O . ASP A 1 252 ? 1.38 -26.672 -5.824 1 74.94 252 ASP A O 1
ATOM 2017 N N . ASP A 1 253 ? 3.371 -27.125 -5.07 1 65.69 253 ASP A N 1
ATOM 2018 C CA . ASP A 1 253 ? 3.98 -27.125 -6.398 1 65.69 253 ASP A CA 1
ATOM 2019 C C . ASP A 1 253 ? 3.578 -28.359 -7.191 1 65.69 253 ASP A C 1
ATOM 2021 O O . ASP A 1 253 ? 3.555 -29.469 -6.652 1 65.69 253 ASP A O 1
ATOM 2025 N N . PHE A 1 254 ? 2.781 -28.203 -8.148 1 56 254 PHE A N 1
ATOM 2026 C CA . PHE A 1 254 ? 2.545 -29.328 -9.039 1 56 254 PHE A CA 1
ATOM 2027 C C . PHE A 1 254 ? 3.859 -29.891 -9.57 1 56 254 PHE A C 1
ATOM 2029 O O . PHE A 1 254 ? 4.641 -29.172 -10.188 1 56 254 PHE A O 1
ATOM 2036 N N . ILE A 1 255 ? 4.461 -30.797 -8.875 1 47.47 255 ILE A N 1
ATOM 2037 C CA . ILE A 1 255 ? 5.621 -31.469 -9.438 1 47.47 255 ILE A CA 1
ATOM 2038 C C . ILE A 1 255 ? 5.293 -31.969 -10.844 1 47.47 255 ILE A C 1
ATOM 2040 O O . ILE A 1 255 ? 4.336 -32.719 -11.039 1 47.47 255 ILE A O 1
ATOM 2044 N N . GLN A 1 256 ? 5.484 -31.266 -11.805 1 41.34 256 GLN A N 1
ATOM 2045 C CA . GLN A 1 256 ? 5.613 -31.984 -13.07 1 41.34 256 GLN A CA 1
ATOM 2046 C C . GLN A 1 256 ? 6.391 -33.281 -12.875 1 41.34 256 GLN A C 1
ATOM 2048 O O . GLN A 1 256 ? 7.367 -33.312 -12.125 1 41.34 256 GLN A O 1
ATOM 2053 N N . GLY A 1 257 ? 5.738 -34.469 -12.867 1 35.94 257 GLY A N 1
ATOM 2054 C CA . GLY A 1 257 ? 6.332 -35.781 -12.969 1 35.94 257 GLY A CA 1
ATOM 2055 C C . GLY A 1 257 ? 7.609 -35.812 -13.781 1 35.94 257 GLY A C 1
ATOM 2056 O O . GLY A 1 257 ? 7.574 -35.969 -15.008 1 35.94 257 GLY A O 1
ATOM 2057 N N . PHE A 1 258 ? 8.57 -34.938 -13.773 1 34.62 258 PHE A N 1
ATOM 2058 C CA . PHE A 1 258 ? 9.758 -35.594 -14.32 1 34.62 258 PHE A CA 1
ATOM 2059 C C . PHE A 1 258 ? 10.125 -36.844 -13.523 1 34.62 258 PHE A C 1
ATOM 2061 O O . PHE A 1 258 ? 10.273 -36.781 -12.305 1 34.62 258 PHE A O 1
ATOM 2068 N N . ASN A 1 259 ? 9.664 -38.062 -13.953 1 31.14 259 ASN A N 1
ATOM 2069 C CA . ASN A 1 259 ? 10.305 -39.344 -13.805 1 31.14 259 ASN A CA 1
ATOM 2070 C C . ASN A 1 259 ? 11.82 -39.25 -13.953 1 31.14 259 ASN A C 1
ATOM 2072 O O . ASN A 1 259 ? 12.328 -39.094 -15.055 1 31.14 259 ASN A O 1
ATOM 2076 N N . PHE A 1 260 ? 12.594 -38.594 -13.227 1 28.84 260 PHE A N 1
ATOM 2077 C CA . PHE A 1 260 ? 13.953 -39.094 -13.188 1 28.84 260 PHE A CA 1
ATOM 2078 C C . PHE A 1 260 ? 13.969 -40.562 -12.82 1 28.84 260 PHE A C 1
ATOM 2080 O O . PHE A 1 260 ? 13.703 -40.938 -11.672 1 28.84 260 PHE A O 1
ATOM 2087 N N . TYR A 1 261 ? 13.516 -41.531 -13.719 1 27.3 261 TYR A N 1
ATOM 2088 C CA . TYR A 1 261 ? 14.031 -42.875 -13.734 1 27.3 261 TYR A CA 1
ATOM 2089 C C . TYR A 1 261 ? 15.531 -42.906 -13.438 1 27.3 261 TYR A C 1
ATOM 2091 O O . TYR A 1 261 ? 16.297 -42.094 -14 1 27.3 261 TYR A O 1
ATOM 2099 N N . ARG A 1 262 ? 15.977 -43.281 -12.219 1 26.48 262 ARG A N 1
ATOM 2100 C CA . ARG A 1 262 ? 17.188 -44.031 -11.906 1 26.48 262 ARG A CA 1
ATOM 2101 C C . ARG A 1 262 ? 17.531 -45 -13.016 1 26.48 262 ARG A C 1
ATOM 2103 O O . ARG A 1 262 ? 16.828 -46 -13.195 1 26.48 262 ARG A O 1
ATOM 2110 N N . LYS A 1 263 ? 17.891 -44.5 -14.273 1 23.23 263 LYS A N 1
ATOM 2111 C CA . LYS A 1 263 ? 18.875 -45.438 -14.828 1 23.23 263 LYS A CA 1
ATOM 2112 C C . LYS A 1 263 ? 20.234 -45.281 -14.156 1 23.23 263 LYS A C 1
ATOM 2114 O O . LYS A 1 263 ? 20.641 -44.156 -13.844 1 23.23 263 LYS A O 1
ATOM 2119 N N . MET B 1 1 ? 49.156 42.906 95 1 19.42 1 MET B N 1
ATOM 2120 C CA . MET B 1 1 ? 49.469 43.656 96.188 1 19.42 1 MET B CA 1
ATOM 2121 C C . MET B 1 1 ? 49.156 45.125 96 1 19.42 1 MET B C 1
ATOM 2123 O O . MET B 1 1 ? 48.875 45.562 94.875 1 19.42 1 MET B O 1
ATOM 2127 N N . ASN B 1 2 ? 50.188 45.844 96.25 1 16.92 2 ASN B N 1
ATOM 2128 C CA . ASN B 1 2 ? 50.344 47.062 97 1 16.92 2 ASN B CA 1
ATOM 2129 C C . ASN B 1 2 ? 50 48.281 96.188 1 16.92 2 ASN B C 1
ATOM 2131 O O . ASN B 1 2 ? 49.312 49.188 96.688 1 16.92 2 ASN B O 1
ATOM 2135 N N . THR B 1 3 ? 50.875 48.625 95.25 1 18.38 3 THR B N 1
ATOM 2136 C CA . THR B 1 3 ? 51.594 49.844 95.5 1 18.38 3 THR B CA 1
ATOM 2137 C C . THR B 1 3 ? 50.75 51.094 95.25 1 18.38 3 THR B C 1
ATOM 2139 O O . THR B 1 3 ? 49.781 51 94.5 1 18.38 3 THR B O 1
ATOM 2142 N N . LEU B 1 4 ? 51.406 52.156 95.062 1 17.64 4 LEU B N 1
ATOM 2143 C CA . LEU B 1 4 ? 51.656 53.438 95.688 1 17.64 4 LEU B CA 1
ATOM 2144 C C . LEU B 1 4 ? 50.75 54.531 95.125 1 17.64 4 LEU B C 1
ATOM 2146 O O . LEU B 1 4 ? 50.156 54.344 94.062 1 17.64 4 LEU B O 1
ATOM 2150 N N . LEU B 1 5 ? 51.312 55.594 94.75 1 18.14 5 LEU B N 1
ATOM 2151 C CA . LEU B 1 5 ? 51.375 56.906 95.438 1 18.14 5 LEU B CA 1
ATOM 2152 C C . LEU B 1 5 ? 50.469 57.906 94.75 1 18.14 5 LEU B C 1
ATOM 2154 O O . LEU B 1 5 ? 49.625 58.562 95.375 1 18.14 5 LEU B O 1
ATOM 2158 N N . SER B 1 6 ? 51.062 58.719 93.875 1 19.83 6 SER B N 1
ATOM 2159 C CA . SER B 1 6 ? 51.312 60.125 94.188 1 19.83 6 SER B CA 1
ATOM 2160 C C . SER B 1 6 ? 50.188 61.031 93.688 1 19.83 6 SER B C 1
ATOM 2162 O O . SER B 1 6 ? 49.312 60.594 92.938 1 19.83 6 SER B O 1
ATOM 2164 N N . SER B 1 7 ? 50.5 62.25 93.5 1 21.58 7 SER B N 1
ATOM 2165 C CA . SER B 1 7 ? 50.25 63.625 93.875 1 21.58 7 SER B CA 1
ATOM 2166 C C . SER B 1 7 ? 49.188 64.25 93 1 21.58 7 SER B C 1
ATOM 2168 O O . SER B 1 7 ? 49.031 63.875 91.812 1 21.58 7 SER B O 1
ATOM 2170 N N . LEU B 1 8 ? 48.406 65.125 93.562 1 21.44 8 LEU B N 1
ATOM 2171 C CA . LEU B 1 8 ? 47.062 65.625 93.625 1 21.44 8 LEU B CA 1
ATOM 2172 C C . LEU B 1 8 ? 46.781 66.688 92.562 1 21.44 8 LEU B C 1
ATOM 2174 O O . LEU B 1 8 ? 45.656 67.188 92.438 1 21.44 8 LEU B O 1
ATOM 2178 N N . SER B 1 9 ? 48.031 67.062 92.062 1 19.2 9 SER B N 1
ATOM 2179 C CA . SER B 1 9 ? 48 68.5 92.125 1 19.2 9 SER B CA 1
ATOM 2180 C C . SER B 1 9 ? 46.875 69.062 91.25 1 19.2 9 SER B C 1
ATOM 2182 O O . SER B 1 9 ? 46.094 69.938 91.688 1 19.2 9 SER B O 1
ATOM 2184 N N . GLU B 1 10 ? 47.281 69.125 90 1 22.16 10 GLU B N 1
ATOM 2185 C CA . GLU B 1 10 ? 47.312 70.438 89.312 1 22.16 10 GLU B CA 1
ATOM 2186 C C . GLU B 1 10 ? 45.938 70.812 88.75 1 22.16 10 GLU B C 1
ATOM 2188 O O . GLU B 1 10 ? 45.75 70.688 87.562 1 22.16 10 GLU B O 1
ATOM 2193 N N . GLY B 1 11 ? 44.812 70.25 89.438 1 21.86 11 GLY B N 1
ATOM 2194 C CA . GLY B 1 11 ? 43.625 70.125 88.562 1 21.86 11 GLY B CA 1
ATOM 2195 C C . GLY B 1 11 ? 43.031 71.438 88.062 1 21.86 11 GLY B C 1
ATOM 2196 O O . GLY B 1 11 ? 42.469 72.188 88.875 1 21.86 11 GLY B O 1
ATOM 2197 N N . VAL B 1 12 ? 43.875 72.188 87.438 1 25.81 12 VAL B N 1
ATOM 2198 C CA . VAL B 1 12 ? 43.719 73.562 87.062 1 25.81 12 VAL B CA 1
ATOM 2199 C C . VAL B 1 12 ? 42.312 73.812 86.5 1 25.81 12 VAL B C 1
ATOM 2201 O O . VAL B 1 12 ? 42 74.875 86 1 25.81 12 VAL B O 1
ATOM 2204 N N . ILE B 1 13 ? 41.438 72.812 86.812 1 22.11 13 ILE B N 1
ATOM 2205 C CA . ILE B 1 13 ? 40.438 72.875 85.75 1 22.11 13 ILE B CA 1
ATOM 2206 C C . ILE B 1 13 ? 39.594 74.188 85.938 1 22.11 13 ILE B C 1
ATOM 2208 O O . ILE B 1 13 ? 38.812 74.25 86.875 1 22.11 13 ILE B O 1
ATOM 2212 N N . LYS B 1 14 ? 40.375 75.25 86.125 1 23.83 14 LYS B N 1
ATOM 2213 C CA . LYS B 1 14 ? 39.656 76.5 86.5 1 23.83 14 LYS B CA 1
ATOM 2214 C C . LYS B 1 14 ? 38.344 76.625 85.688 1 23.83 14 LYS B C 1
ATOM 2216 O O . LYS B 1 14 ? 38.375 76.75 84.5 1 23.83 14 LYS B O 1
ATOM 2221 N N . ASP B 1 15 ? 37.25 76 86.25 1 19.77 15 ASP B N 1
ATOM 2222 C CA . ASP B 1 15 ? 35.969 75.688 85.625 1 19.77 15 ASP B CA 1
ATOM 2223 C C . ASP B 1 15 ? 35.281 76.938 85.125 1 19.77 15 ASP B C 1
ATOM 2225 O O . ASP B 1 15 ? 34.625 76.938 84.062 1 19.77 15 ASP B O 1
ATOM 2229 N N . ASN B 1 16 ? 35.375 77.938 86.125 1 20.12 16 ASN B N 1
ATOM 2230 C CA . ASN B 1 16 ? 34.031 78.375 86.438 1 20.12 16 ASN B CA 1
ATOM 2231 C C . ASN B 1 16 ? 33.344 79 85.25 1 20.12 16 ASN B C 1
ATOM 2233 O O . ASN B 1 16 ? 34 79.375 84.25 1 20.12 16 ASN B O 1
ATOM 2237 N N . GLU B 1 17 ? 32.406 80 85.625 1 22.16 17 GLU B N 1
ATOM 2238 C CA . GLU B 1 17 ? 31 80.312 85.375 1 22.16 17 GLU B CA 1
ATOM 2239 C C . GLU B 1 17 ? 30.812 81.25 84.188 1 22.16 17 GLU B C 1
ATOM 2241 O O . GLU B 1 17 ? 31.734 82 83.812 1 22.16 17 GLU B O 1
ATOM 2246 N N . TYR B 1 18 ? 29.656 81.125 83.562 1 23.42 18 TYR B N 1
ATOM 2247 C CA . TYR B 1 18 ? 28.922 81.188 82.312 1 23.42 18 TYR B CA 1
ATOM 2248 C C . TYR B 1 18 ? 28.656 82.625 81.938 1 23.42 18 TYR B C 1
ATOM 2250 O O . TYR B 1 18 ? 28.516 82.938 80.75 1 23.42 18 TYR B O 1
ATOM 2258 N N . VAL B 1 19 ? 28.453 83.688 82.875 1 28.19 19 VAL B N 1
ATOM 2259 C CA . VAL B 1 19 ? 27.125 84.25 82.688 1 28.19 19 VAL B CA 1
ATOM 2260 C C . VAL B 1 19 ? 27.156 85.312 81.562 1 28.19 19 VAL B C 1
ATOM 2262 O O . VAL B 1 19 ? 27.188 86.5 81.875 1 28.19 19 VAL B O 1
ATOM 2265 N N . ASN B 1 20 ? 28.062 85.312 80.75 1 24.7 20 ASN B N 1
ATOM 2266 C CA . ASN B 1 20 ? 28.234 86.562 80.062 1 24.7 20 ASN B CA 1
ATOM 2267 C C . ASN B 1 20 ? 26.891 87.125 79.5 1 24.7 20 ASN B C 1
ATOM 2269 O O . ASN B 1 20 ? 25.969 86.312 79.25 1 24.7 20 ASN B O 1
ATOM 2273 N N . ALA B 1 21 ? 26.719 88.5 79.562 1 28.56 21 ALA B N 1
ATOM 2274 C CA . ALA B 1 21 ? 25.656 89.5 79.375 1 28.56 21 ALA B CA 1
ATOM 2275 C C . ALA B 1 21 ? 25 89.25 78 1 28.56 21 ALA B C 1
ATOM 2277 O O . ALA B 1 21 ? 25.609 88.688 77.062 1 28.56 21 ALA B O 1
ATOM 2278 N N . PRO B 1 22 ? 23.609 89.75 77.938 1 30.38 22 PRO B N 1
ATOM 2279 C CA . PRO B 1 22 ? 22.469 89.5 77.062 1 30.38 22 PRO B CA 1
ATOM 2280 C C . PRO B 1 22 ? 22.719 90.062 75.625 1 30.38 22 PRO B C 1
ATOM 2282 O O . PRO B 1 22 ? 23 91.25 75.438 1 30.38 22 PRO B O 1
ATOM 2285 N N . VAL B 1 23 ? 23.656 89.438 74.938 1 31.44 23 VAL B N 1
ATOM 2286 C CA . VAL B 1 23 ? 23.969 90.062 73.625 1 31.44 23 VAL B CA 1
ATOM 2287 C C . VAL B 1 23 ? 22.672 90.312 72.875 1 31.44 23 VAL B C 1
ATOM 2289 O O . VAL B 1 23 ? 21.812 89.438 72.75 1 31.44 23 VAL B O 1
ATOM 2292 N N . ARG B 1 24 ? 22.266 91.562 72.875 1 28.97 24 ARG B N 1
ATOM 2293 C CA . ARG B 1 24 ? 21.078 92 72.125 1 28.97 24 ARG B CA 1
ATOM 2294 C C . ARG B 1 24 ? 20.906 91.25 70.812 1 28.97 24 ARG B C 1
ATOM 2296 O O . ARG B 1 24 ? 21.891 90.812 70.188 1 28.97 24 ARG B O 1
ATOM 2303 N N . PRO B 1 25 ? 19.672 90.812 70.562 1 28.78 25 PRO B N 1
ATOM 2304 C CA . PRO B 1 25 ? 19.172 89.938 69.5 1 28.78 25 PRO B CA 1
ATOM 2305 C C . PRO B 1 25 ? 19.562 90.438 68.125 1 28.78 25 PRO B C 1
ATOM 2307 O O . PRO B 1 25 ? 19.625 91.625 67.875 1 28.78 25 PRO B O 1
ATOM 2310 N N . GLU B 1 26 ? 20.578 89.812 67.5 1 32.56 26 GLU B N 1
ATOM 2311 C CA . GLU B 1 26 ? 21.047 90 66.125 1 32.56 26 GLU B CA 1
ATOM 2312 C C . GLU B 1 26 ? 19.875 90.125 65.188 1 32.56 26 GLU B C 1
ATOM 2314 O O . GLU B 1 26 ? 18.938 89.375 65.188 1 32.56 26 GLU B O 1
ATOM 2319 N N . ASP B 1 27 ? 19.469 91.375 64.938 1 32.56 27 ASP B N 1
ATOM 2320 C CA . ASP B 1 27 ? 18.453 91.562 63.906 1 32.56 27 ASP B CA 1
ATOM 2321 C C . ASP B 1 27 ? 18.703 90.688 62.688 1 32.56 27 ASP B C 1
ATOM 2323 O O . ASP B 1 27 ? 19.734 90.875 62.031 1 32.56 27 ASP B O 1
ATOM 2327 N N . LYS B 1 28 ? 18.5 89.438 62.844 1 35.28 28 LYS B N 1
ATOM 2328 C CA . LYS B 1 28 ? 18.719 88.5 61.719 1 35.28 28 LYS B CA 1
ATOM 2329 C C . LYS B 1 28 ? 18.156 89.062 60.438 1 35.28 28 LYS B C 1
ATOM 2331 O O . LYS B 1 28 ? 17.031 89.625 60.406 1 35.28 28 LYS B O 1
ATOM 2336 N N . ALA B 1 29 ? 19.094 89.562 59.562 1 43.03 29 ALA B N 1
ATOM 2337 C CA . ALA B 1 29 ? 18.781 89.938 58.188 1 43.03 29 ALA B CA 1
ATOM 2338 C C . ALA B 1 29 ? 17.812 88.938 57.531 1 43.03 29 ALA B C 1
ATOM 2340 O O . ALA B 1 29 ? 17.781 87.75 57.906 1 43.03 29 ALA B O 1
ATOM 2341 N N . PRO B 1 30 ? 16.688 89.438 56.938 1 42.72 30 PRO B N 1
ATOM 2342 C CA . PRO B 1 30 ? 15.656 88.625 56.344 1 42.72 30 PRO B CA 1
ATOM 2343 C C . PRO B 1 30 ? 16.219 87.5 55.438 1 42.72 30 PRO B C 1
ATOM 2345 O O . PRO B 1 30 ? 17.297 87.688 54.844 1 42.72 30 PRO B O 1
ATOM 2348 N N . PRO B 1 31 ? 16.094 86.25 55.75 1 38.91 31 PRO B N 1
ATOM 2349 C CA . PRO B 1 31 ? 16.641 85.188 54.969 1 38.91 31 PRO B CA 1
ATOM 2350 C C . PRO B 1 31 ? 16.406 85.375 53.469 1 38.91 31 PRO B C 1
ATOM 2352 O O . PRO B 1 31 ? 15.43 86 53.062 1 38.91 31 PRO B O 1
ATOM 2355 N N . ASP B 1 32 ? 17.5 85.625 52.719 1 42.81 32 ASP B N 1
ATOM 2356 C CA . ASP B 1 32 ? 17.484 85.625 51.25 1 42.81 32 ASP B CA 1
ATOM 2357 C C . ASP B 1 32 ? 16.562 84.562 50.688 1 42.81 32 ASP B C 1
ATOM 2359 O O . ASP B 1 32 ? 16.688 83.375 51.031 1 42.81 32 ASP B O 1
ATOM 2363 N N . ARG B 1 33 ? 15.312 84.938 50.406 1 42.66 33 ARG B N 1
ATOM 2364 C CA . ARG B 1 33 ? 14.398 84.062 49.719 1 42.66 33 ARG B CA 1
ATOM 2365 C C . ARG B 1 33 ? 15.078 83.375 48.531 1 42.66 33 ARG B C 1
ATOM 2367 O O . ARG B 1 33 ? 15.398 84.062 47.531 1 42.66 33 ARG B O 1
ATOM 2374 N N . ARG B 1 34 ? 16 82.5 48.812 1 42.88 34 ARG B N 1
ATOM 2375 C CA . ARG B 1 34 ? 16.359 81.688 47.656 1 42.88 34 ARG B CA 1
ATOM 2376 C C . ARG B 1 34 ? 15.109 81.188 46.906 1 42.88 34 ARG B C 1
ATOM 2378 O O . ARG B 1 34 ? 14.188 80.625 47.531 1 42.88 34 ARG B O 1
ATOM 2385 N N . LEU B 1 35 ? 14.703 82.062 45.969 1 36.88 35 LEU B N 1
ATOM 2386 C CA . LEU B 1 35 ? 13.742 81.562 44.969 1 36.88 35 LEU B CA 1
ATOM 2387 C C . LEU B 1 35 ? 14.062 80.125 44.562 1 36.88 35 LEU B C 1
ATOM 2389 O O . LEU B 1 35 ? 15.133 79.875 44 1 36.88 35 LEU B O 1
ATOM 2393 N N . LEU B 1 36 ? 13.734 79.25 45.531 1 37.38 36 LEU B N 1
ATOM 2394 C CA . LEU B 1 36 ? 13.688 77.875 45.031 1 37.38 36 LEU B CA 1
ATOM 2395 C C . LEU B 1 36 ? 12.945 77.812 43.719 1 37.38 36 LEU B C 1
ATOM 2397 O O . LEU B 1 36 ? 11.742 78.062 43.656 1 37.38 36 LEU B O 1
ATOM 2401 N N . PHE B 1 37 ? 13.492 78.375 42.656 1 37.91 37 PHE B N 1
ATOM 2402 C CA . PHE B 1 37 ? 13.008 78 41.344 1 37.91 37 PHE B CA 1
ATOM 2403 C C . PHE B 1 37 ? 12.812 76.5 41.25 1 37.91 37 PHE B C 1
ATOM 2405 O O . PHE B 1 37 ? 13.781 75.75 41.219 1 37.91 37 PHE B O 1
ATOM 2412 N N . SER B 1 38 ? 11.883 75.938 42.062 1 46.19 38 SER B N 1
ATOM 2413 C CA . SER B 1 38 ? 11.398 74.625 41.719 1 46.19 38 SER B CA 1
ATOM 2414 C C . SER B 1 38 ? 11.039 74.562 40.219 1 46.19 38 SER B C 1
ATOM 2416 O O . SER B 1 38 ? 10.188 75.312 39.75 1 46.19 38 SER B O 1
ATOM 2418 N N . SER B 1 39 ? 11.938 74.438 39.312 1 52.06 39 SER B N 1
ATOM 2419 C CA . SER B 1 39 ? 11.594 74.125 37.938 1 52.06 39 SER B CA 1
ATOM 2420 C C . SER B 1 39 ? 10.539 73.062 37.875 1 52.06 39 SER B C 1
ATOM 2422 O O . SER B 1 39 ? 10.742 71.938 38.406 1 52.06 39 SER B O 1
ATOM 2424 N N . PRO B 1 40 ? 9.297 73.25 37.844 1 56.69 40 PRO B N 1
ATOM 2425 C CA . PRO B 1 40 ? 8.188 72.312 37.75 1 56.69 40 PRO B CA 1
ATOM 2426 C C . PRO B 1 40 ? 8.43 71.25 36.719 1 56.69 40 PRO B C 1
ATOM 2428 O O . PRO B 1 40 ? 7.617 70.312 36.562 1 56.69 40 PRO B O 1
ATOM 2431 N N . SER B 1 41 ? 9.414 71.375 35.875 1 61.75 41 SER B N 1
ATOM 2432 C CA . SER B 1 41 ? 9.5 70.5 34.719 1 61.75 41 SER B CA 1
ATOM 2433 C C . SER B 1 41 ? 10.055 69.125 35.125 1 61.75 41 SER B C 1
ATOM 2435 O O . SER B 1 41 ? 10.055 68.188 34.312 1 61.75 41 SER B O 1
ATOM 2437 N N . LEU B 1 42 ? 10.422 69 36.344 1 68.56 42 LEU B N 1
ATOM 2438 C CA . LEU B 1 42 ? 11.117 67.75 36.781 1 68.56 42 LEU B CA 1
ATOM 2439 C C . LEU B 1 42 ? 10.133 66.625 36.969 1 68.56 42 LEU B C 1
ATOM 2441 O O . LEU B 1 42 ? 10.391 65.5 36.562 1 68.56 42 LEU B O 1
ATOM 2445 N N . PRO B 1 43 ? 9.008 66.938 37.469 1 72.38 43 PRO B N 1
ATOM 2446 C CA . PRO B 1 43 ? 8.117 65.75 37.656 1 72.38 43 PRO B CA 1
ATOM 2447 C C . PRO B 1 43 ? 7.559 65.25 36.312 1 72.38 43 PRO B C 1
ATOM 2449 O O . PRO B 1 43 ? 7.422 64 36.156 1 72.38 43 PRO B O 1
ATOM 2452 N N . LEU B 1 44 ? 7.363 66.062 35.469 1 70.44 44 LEU B N 1
ATOM 2453 C CA . LEU B 1 44 ? 6.844 65.688 34.188 1 70.44 44 LEU B CA 1
ATOM 2454 C C . LEU B 1 44 ? 7.883 64.875 33.406 1 70.44 44 LEU B C 1
ATOM 2456 O O . LEU B 1 44 ? 7.551 63.875 32.75 1 70.44 44 LEU B O 1
ATOM 2460 N N . LEU B 1 45 ? 9.062 65.25 33.562 1 73.19 45 LEU B N 1
ATOM 2461 C CA . LEU B 1 45 ? 10.148 64.5 32.906 1 73.19 45 LEU B CA 1
ATOM 2462 C C . LEU B 1 45 ? 10.344 63.125 33.531 1 73.19 45 LEU B C 1
ATOM 2464 O O . LEU B 1 45 ? 10.594 62.156 32.812 1 73.19 45 LEU B O 1
ATOM 2468 N N . ALA B 1 46 ? 10.062 63.094 34.844 1 76.38 46 ALA B N 1
ATOM 2469 C CA . ALA B 1 46 ? 10.211 61.812 35.562 1 76.38 46 ALA B CA 1
ATOM 2470 C C . ALA B 1 46 ? 9.109 60.844 35.156 1 76.38 46 ALA B C 1
ATOM 2472 O O . ALA B 1 46 ? 9.359 59.656 34.969 1 76.38 46 ALA B O 1
ATOM 2473 N N . VAL B 1 47 ? 7.934 61.312 34.969 1 77.06 47 VAL B N 1
ATOM 2474 C CA . VAL B 1 47 ? 6.809 60.469 34.562 1 77.06 47 VAL B CA 1
ATOM 2475 C C . VAL B 1 47 ? 7.016 59.938 33.156 1 77.06 47 VAL B C 1
ATOM 2477 O O . VAL B 1 47 ? 6.738 58.781 32.844 1 77.06 47 VAL B O 1
ATOM 2480 N N . CYS B 1 48 ? 7.625 60.75 32.344 1 75.12 48 CYS B N 1
ATOM 2481 C CA . CYS B 1 48 ? 7.891 60.344 30.984 1 75.12 48 CYS B CA 1
ATOM 2482 C C . CYS B 1 48 ? 8.953 59.25 30.922 1 75.12 48 CYS B C 1
ATOM 2484 O O . CYS B 1 48 ? 8.82 58.312 30.156 1 75.12 48 CYS B O 1
ATOM 2486 N N . TRP B 1 49 ? 9.906 59.406 31.797 1 76.88 49 TRP B N 1
ATOM 2487 C CA . TRP B 1 49 ? 10.961 58.375 31.828 1 76.88 49 TRP B CA 1
ATOM 2488 C C . TRP B 1 49 ? 10.438 57.062 32.375 1 76.88 49 TRP B C 1
ATOM 2490 O O . TRP B 1 49 ? 10.789 56 31.891 1 76.88 49 TRP B O 1
ATOM 2500 N N . ILE B 1 50 ? 9.523 57.125 33.312 1 80.12 50 ILE B N 1
ATOM 2501 C CA . ILE B 1 50 ? 8.945 55.938 33.875 1 80.12 50 ILE B CA 1
ATOM 2502 C C . ILE B 1 50 ? 8.055 55.25 32.844 1 80.12 50 ILE B C 1
ATOM 2504 O O . ILE B 1 50 ? 8.078 54 32.719 1 80.12 50 ILE B O 1
ATOM 2508 N N . LEU B 1 51 ? 7.344 56 32.062 1 80.5 51 LEU B N 1
ATOM 2509 C CA . LEU B 1 51 ? 6.48 55.438 31 1 80.5 51 LEU B CA 1
ATOM 2510 C C . LEU B 1 51 ? 7.305 54.781 29.906 1 80.5 51 LEU B C 1
ATOM 2512 O O . LEU B 1 51 ? 6.945 53.719 29.406 1 80.5 51 LEU B O 1
ATOM 2516 N N . LEU B 1 52 ? 8.398 55.406 29.609 1 80.12 52 LEU B N 1
ATOM 2517 C CA . LEU B 1 52 ?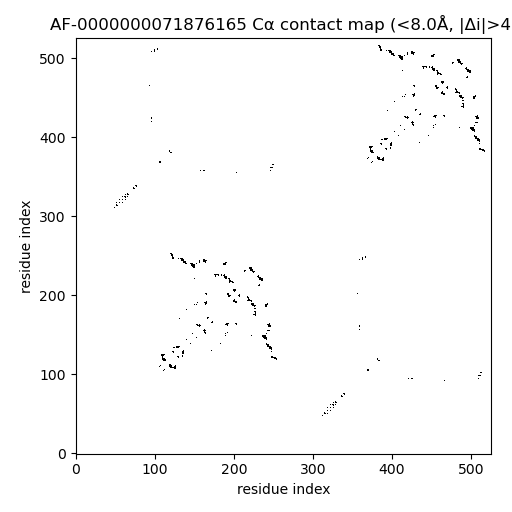 9.289 54.875 28.578 1 80.12 52 LEU B CA 1
ATOM 2518 C C . LEU B 1 52 ? 9.898 53.562 29.047 1 80.12 52 LEU B C 1
ATOM 2520 O O . LEU B 1 52 ? 10 52.594 28.281 1 80.12 52 LEU B O 1
ATOM 2524 N N . LEU B 1 53 ? 10.219 53.469 30.312 1 82 53 LEU B N 1
ATOM 2525 C CA . LEU B 1 53 ? 10.797 52.25 30.875 1 82 53 LEU B CA 1
ATOM 2526 C C . LEU B 1 53 ? 9.758 51.125 30.906 1 82 53 LEU B C 1
ATOM 2528 O O . LEU B 1 53 ? 10.086 49.969 30.641 1 82 53 LEU B O 1
ATOM 2532 N N . LEU B 1 54 ? 8.508 51.5 31.172 1 82.31 54 LEU B N 1
ATOM 2533 C CA . LEU B 1 54 ? 7.43 50.531 31.203 1 82.31 54 LEU B CA 1
ATOM 2534 C C . LEU B 1 54 ? 7.148 50 29.812 1 82.31 54 LEU B C 1
ATOM 2536 O O . LEU B 1 54 ? 6.969 48.781 29.625 1 82.31 54 LEU B O 1
ATOM 2540 N N . ILE B 1 55 ? 7.199 50.938 28.844 1 80.31 55 ILE B N 1
ATOM 2541 C CA . ILE B 1 55 ? 6.938 50.531 27.469 1 80.31 55 ILE B CA 1
ATOM 2542 C C . ILE B 1 55 ? 8.07 49.656 26.969 1 80.31 55 ILE B C 1
ATOM 2544 O O . ILE B 1 55 ? 7.824 48.625 26.297 1 80.31 55 ILE B O 1
ATOM 2548 N N . MET B 1 56 ? 9.305 50.031 27.375 1 81.75 56 MET B N 1
ATOM 2549 C CA . MET B 1 56 ? 10.453 49.219 26.984 1 81.75 56 MET B CA 1
ATOM 2550 C C . MET B 1 56 ? 10.375 47.812 27.609 1 81.75 56 MET B C 1
ATOM 2552 O O . MET B 1 56 ? 10.688 46.812 26.953 1 81.75 56 MET B O 1
ATOM 2556 N N . GLY B 1 57 ? 9.945 47.75 28.875 1 80.25 57 GLY B N 1
ATOM 2557 C CA . GLY B 1 57 ? 9.789 46.5 29.547 1 80.25 57 GLY B CA 1
ATOM 2558 C C . GLY B 1 57 ? 8.727 45.594 28.922 1 80.25 57 GLY B C 1
ATOM 2559 O O . GLY B 1 57 ? 8.945 44.406 28.734 1 80.25 57 GLY B O 1
ATOM 2560 N N . LEU B 1 58 ? 7.598 46.156 28.484 1 81.94 58 LEU B N 1
ATOM 2561 C CA . LEU B 1 58 ? 6.508 45.438 27.844 1 81.94 58 LEU B CA 1
ATOM 2562 C C . LEU B 1 58 ? 6.926 44.906 26.469 1 81.94 58 LEU B C 1
ATOM 2564 O O . LEU B 1 58 ? 6.59 43.781 26.094 1 81.94 58 LEU B O 1
ATOM 2568 N N . ARG B 1 59 ? 7.715 45.719 25.828 1 80.94 59 ARG B N 1
ATOM 2569 C CA . ARG B 1 59 ? 8.18 45.344 24.5 1 80.94 59 ARG B CA 1
ATOM 2570 C C . ARG B 1 59 ? 9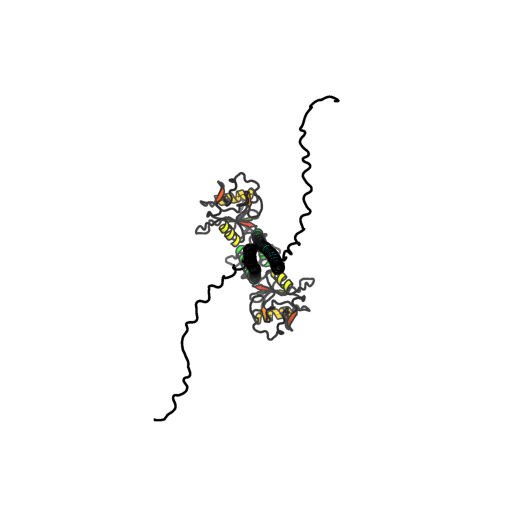.156 44.156 24.594 1 80.94 59 ARG B C 1
ATOM 2572 O O . ARG B 1 59 ? 9.078 43.219 23.781 1 80.94 59 ARG B O 1
ATOM 2579 N N . ILE B 1 60 ? 10.039 44.219 25.578 1 81.44 60 ILE B N 1
ATOM 2580 C CA . ILE B 1 60 ? 10.984 43.125 25.781 1 81.44 60 ILE B CA 1
ATOM 2581 C C . ILE B 1 60 ? 10.227 41.844 26.141 1 81.44 60 ILE B C 1
ATOM 2583 O O . ILE B 1 60 ? 10.547 40.75 25.625 1 81.44 60 ILE B O 1
ATOM 2587 N N . TYR B 1 61 ? 9.195 42.031 26.891 1 82.38 61 TYR B N 1
ATOM 2588 C CA . TYR B 1 61 ? 8.383 40.875 27.297 1 82.38 61 TYR B CA 1
ATOM 2589 C C . TYR B 1 61 ? 7.703 40.25 26.078 1 82.38 61 TYR B C 1
ATOM 2591 O O . TYR B 1 61 ? 7.773 39.031 25.875 1 82.38 61 TYR B O 1
ATOM 2599 N N . PHE B 1 62 ? 7.098 41.062 25.188 1 81.06 62 PHE B N 1
ATOM 2600 C CA . PHE B 1 62 ? 6.363 40.562 24.031 1 81.06 62 PHE B CA 1
ATOM 2601 C C . PHE B 1 62 ? 7.316 39.906 23.031 1 81.06 62 PHE B C 1
ATOM 2603 O O . PHE B 1 62 ? 7 38.906 22.422 1 81.06 62 PHE B O 1
ATOM 2610 N N . SER B 1 63 ? 8.492 40.469 22.859 1 81.12 63 SER B N 1
ATOM 2611 C CA . SER B 1 63 ? 9.492 39.906 21.953 1 81.12 63 SER B CA 1
ATOM 2612 C C . SER B 1 63 ? 9.961 38.531 22.438 1 81.12 63 SER B C 1
ATOM 2614 O O . SER B 1 63 ? 10.172 37.625 21.625 1 81.12 63 SER B O 1
ATOM 2616 N N . SER B 1 64 ? 10.023 38.438 23.75 1 83.62 64 SER B N 1
ATOM 2617 C CA . SER B 1 64 ? 10.445 37.156 24.328 1 83.62 64 SER B CA 1
ATOM 2618 C C . SER B 1 64 ? 9.398 36.062 24.109 1 83.62 64 SER B C 1
ATOM 2620 O O . SER B 1 64 ? 9.727 34.938 23.75 1 83.62 64 SER B O 1
ATOM 2622 N N . VAL B 1 65 ? 8.156 36.531 24.281 1 82.56 65 VAL B N 1
ATOM 2623 C CA . VAL B 1 65 ? 7.051 35.594 24.125 1 82.56 65 VAL B CA 1
ATOM 2624 C C . VAL B 1 65 ? 6.973 35.125 22.672 1 82.56 65 VAL B C 1
ATOM 2626 O O . VAL B 1 65 ? 6.816 33.938 22.391 1 82.56 65 VAL B O 1
ATOM 2629 N N . ILE B 1 66 ? 7.145 36.031 21.75 1 83.19 66 ILE B N 1
ATOM 2630 C CA . ILE B 1 66 ? 7.051 35.719 20.328 1 83.19 66 ILE B CA 1
ATOM 2631 C C . ILE B 1 66 ? 8.227 34.844 19.922 1 83.19 66 ILE B C 1
ATOM 2633 O O . ILE B 1 66 ? 8.062 33.906 19.125 1 83.19 66 ILE B O 1
ATOM 2637 N N . SER B 1 67 ? 9.367 35.094 20.484 1 84.06 67 SER B N 1
ATOM 2638 C CA . SER B 1 67 ? 10.547 34.281 20.188 1 84.06 67 SER B CA 1
ATOM 2639 C C . SER B 1 67 ? 10.375 32.844 20.688 1 84.06 67 SER B C 1
ATOM 2641 O O . SER B 1 67 ? 10.727 31.891 20 1 84.06 67 SER B O 1
ATOM 2643 N N . GLU B 1 68 ? 9.789 32.75 21.875 1 87.56 68 GLU B N 1
ATOM 2644 C CA . GLU B 1 68 ? 9.516 31.422 22.422 1 87.56 68 GLU B CA 1
ATOM 2645 C C . GLU B 1 68 ? 8.531 30.641 21.562 1 87.56 68 GLU B C 1
ATOM 2647 O O . GLU B 1 68 ? 8.703 29.453 21.328 1 87.56 68 GLU B O 1
ATOM 2652 N N . GLN B 1 69 ? 7.527 31.344 21.062 1 88.75 69 GLN B N 1
ATOM 2653 C CA . GLN B 1 69 ? 6.547 30.719 20.172 1 88.75 69 GLN B CA 1
ATOM 2654 C C . GLN B 1 69 ? 7.188 30.281 18.859 1 88.75 69 GLN B C 1
ATOM 2656 O O . GLN B 1 69 ? 6.852 29.219 18.328 1 88.75 69 GLN B O 1
ATOM 2661 N N . ASN B 1 70 ? 8.117 31.094 18.422 1 86.19 70 ASN B N 1
ATOM 2662 C CA . ASN B 1 70 ? 8.836 30.75 17.188 1 86.19 70 ASN B CA 1
ATOM 2663 C C . ASN B 1 70 ? 9.633 29.453 17.344 1 86.19 70 ASN B C 1
ATOM 2665 O O . ASN B 1 70 ? 9.641 28.609 16.453 1 86.19 70 ASN B O 1
ATOM 2669 N N . VAL B 1 71 ? 10.234 29.344 18.453 1 89.62 71 VAL B N 1
ATOM 2670 C CA . VAL B 1 71 ? 11.016 28.141 18.734 1 89.62 71 VAL B CA 1
ATOM 2671 C C . VAL B 1 71 ? 10.094 26.938 18.844 1 89.62 71 VAL B C 1
ATOM 2673 O O . VAL B 1 71 ? 10.391 25.875 18.297 1 89.62 71 VAL B O 1
ATOM 2676 N N . LYS B 1 72 ? 8.953 27.094 19.484 1 90.62 72 LYS B N 1
ATOM 2677 C CA . LYS B 1 72 ? 7.988 26.016 19.625 1 90.62 72 LYS B CA 1
ATOM 2678 C C . LYS B 1 72 ? 7.461 25.562 18.266 1 90.62 72 LYS B C 1
ATOM 2680 O O . LYS B 1 72 ? 7.367 24.359 18 1 90.62 72 LYS B O 1
ATOM 2685 N N . LEU B 1 73 ? 7.219 26.516 17.406 1 90.62 73 LEU B N 1
ATOM 2686 C CA . LEU B 1 73 ? 6.68 26.219 16.078 1 90.62 73 LEU B CA 1
ATOM 2687 C C . LEU B 1 73 ? 7.723 25.516 15.211 1 90.62 73 LEU B C 1
ATOM 2689 O O . LEU B 1 73 ? 7.398 24.594 14.469 1 90.62 73 LEU B O 1
ATOM 2693 N N . LYS B 1 74 ? 8.953 25.859 15.359 1 91 74 LYS B N 1
ATOM 2694 C CA . LYS B 1 74 ? 10.039 25.188 14.641 1 91 74 LYS B CA 1
ATOM 2695 C C . LYS B 1 74 ? 10.203 23.75 15.086 1 91 74 LYS B C 1
ATOM 2697 O O . LYS B 1 74 ? 10.398 22.844 14.266 1 91 74 LYS B O 1
ATOM 2702 N N . ASN B 1 75 ? 10.047 23.5 16.344 1 92.75 75 ASN B N 1
ATOM 2703 C CA . ASN B 1 75 ? 10.117 22.141 16.875 1 92.75 75 ASN B CA 1
ATOM 2704 C C . ASN B 1 75 ? 8.945 21.281 16.391 1 92.75 75 ASN B C 1
ATOM 2706 O O . ASN B 1 75 ? 9.125 20.109 16.078 1 92.75 75 ASN B O 1
ATOM 2710 N N . GLU B 1 76 ? 7.816 21.953 16.375 1 90.69 76 GLU B N 1
ATOM 2711 C CA . GLU B 1 76 ? 6.645 21.234 15.891 1 90.69 76 GLU B CA 1
ATOM 2712 C C . GLU B 1 76 ? 6.812 20.828 14.43 1 90.69 76 GLU B C 1
ATOM 2714 O O . GLU B 1 76 ? 6.453 19.719 14.047 1 90.69 76 GLU B O 1
ATOM 2719 N N . ILE B 1 77 ? 7.391 21.641 13.695 1 89.69 77 ILE B N 1
ATOM 2720 C CA . ILE B 1 77 ? 7.629 21.359 12.281 1 89.69 77 ILE B CA 1
ATOM 2721 C C . ILE B 1 77 ? 8.609 20.188 12.156 1 89.69 77 ILE B C 1
ATOM 2723 O O . ILE B 1 77 ? 8.391 19.266 11.367 1 89.69 77 ILE B O 1
ATOM 2727 N N . GLN B 1 78 ? 9.625 20.203 12.922 1 91.56 78 GLN B N 1
ATOM 2728 C CA . GLN B 1 78 ? 10.633 19.156 12.875 1 91.56 78 GLN B CA 1
ATOM 2729 C C . GLN B 1 78 ? 10.047 17.812 13.312 1 91.56 78 GLN B C 1
ATOM 2731 O O . GLN B 1 78 ? 10.32 16.781 12.703 1 91.56 78 GLN B O 1
ATOM 2736 N N . GLU B 1 79 ? 9.234 17.859 14.281 1 89.62 79 GLU B N 1
ATOM 2737 C CA . GLU B 1 79 ? 8.586 16.641 14.773 1 89.62 79 GLU B CA 1
ATOM 2738 C C . GLU B 1 79 ? 7.656 16.047 13.711 1 89.62 79 GLU B C 1
ATOM 2740 O O . GLU B 1 79 ? 7.645 14.836 13.5 1 89.62 79 GLU B O 1
ATOM 2745 N N . LEU B 1 80 ? 6.988 16.922 13.117 1 88.38 80 LEU B N 1
ATOM 2746 C CA . LEU B 1 80 ? 6.066 16.469 12.078 1 88.38 80 LEU B CA 1
ATOM 2747 C C . LEU B 1 80 ? 6.828 15.828 10.922 1 88.38 80 LEU B C 1
ATOM 2749 O O . LEU B 1 80 ? 6.438 14.766 10.43 1 88.38 80 LEU B O 1
ATOM 2753 N N . LYS B 1 81 ? 7.863 16.359 10.578 1 88.88 81 LYS B N 1
ATOM 2754 C CA . LYS B 1 81 ? 8.688 15.828 9.492 1 88.88 81 LYS B CA 1
ATOM 2755 C C . LYS B 1 81 ? 9.281 14.477 9.875 1 88.88 81 LYS B C 1
ATOM 2757 O O . LYS B 1 81 ? 9.289 13.547 9.062 1 88.88 81 LYS B O 1
ATOM 2762 N N . GLU B 1 82 ? 9.727 14.352 11.016 1 89.12 82 GLU B N 1
ATOM 2763 C CA . GLU B 1 82 ? 10.328 13.109 11.492 1 89.12 82 GLU B CA 1
ATOM 2764 C C . GLU B 1 82 ? 9.289 12 11.586 1 89.12 82 GLU B C 1
ATOM 2766 O O . GLU B 1 82 ? 9.57 10.852 11.219 1 89.12 82 GLU B O 1
ATOM 2771 N N . ASN B 1 83 ? 8.188 12.391 12.07 1 85.5 83 ASN B N 1
ATOM 2772 C CA . ASN B 1 83 ? 7.117 11.406 12.18 1 85.5 83 ASN B CA 1
ATOM 2773 C C . ASN B 1 83 ? 6.695 10.891 10.805 1 85.5 83 ASN B C 1
ATOM 2775 O O . ASN B 1 83 ? 6.523 9.688 10.617 1 85.5 83 ASN B O 1
ATOM 2779 N N . PHE B 1 84 ? 6.625 11.781 9.883 1 84.12 84 PHE B N 1
ATOM 2780 C CA . PHE B 1 84 ? 6.254 11.398 8.523 1 84.12 84 PHE B CA 1
ATOM 2781 C C . PHE B 1 84 ? 7.324 10.508 7.906 1 84.12 84 PHE B C 1
ATOM 2783 O O . PHE B 1 84 ? 7.008 9.5 7.266 1 84.12 84 PHE B O 1
ATOM 2790 N N . THR B 1 85 ? 8.492 10.781 8.148 1 83.12 85 THR B N 1
ATOM 2791 C CA . THR B 1 85 ? 9.609 10.008 7.625 1 83.12 85 THR B CA 1
ATOM 2792 C C . THR B 1 85 ? 9.641 8.609 8.242 1 83.12 85 THR B C 1
ATOM 2794 O O . THR B 1 85 ? 9.867 7.621 7.543 1 83.12 85 THR B O 1
ATOM 2797 N N . LYS B 1 86 ? 9.367 8.602 9.438 1 84.62 86 LYS B N 1
ATOM 2798 C CA . LYS B 1 86 ? 9.344 7.32 10.141 1 84.62 86 LYS B CA 1
ATOM 2799 C C . LYS B 1 86 ? 8.219 6.426 9.617 1 84.62 86 LYS B C 1
ATOM 2801 O O . LYS B 1 86 ? 8.414 5.223 9.422 1 84.62 86 LYS B O 1
ATOM 2806 N N . GLN B 1 87 ? 7.117 7.043 9.391 1 82.25 87 GLN B N 1
ATOM 2807 C CA . GLN B 1 87 ? 5.996 6.27 8.875 1 82.25 87 GLN B CA 1
ATOM 2808 C C . GLN B 1 87 ? 6.309 5.711 7.488 1 82.25 87 GLN B C 1
ATOM 2810 O O . GLN B 1 87 ? 6.004 4.551 7.195 1 82.25 87 GLN B O 1
ATOM 2815 N N . ILE B 1 88 ? 6.918 6.43 6.766 1 76.06 88 ILE B N 1
ATOM 2816 C CA . ILE B 1 88 ? 7.273 5.988 5.422 1 76.06 88 ILE B CA 1
ATOM 2817 C C . ILE B 1 88 ? 8.305 4.867 5.5 1 76.06 88 ILE B C 1
ATOM 2819 O O . ILE B 1 88 ? 8.203 3.869 4.781 1 76.06 88 ILE B O 1
ATOM 2823 N N . LYS B 1 89 ? 9.266 5.023 6.324 1 76.56 89 LYS B N 1
ATOM 2824 C CA . LYS B 1 89 ? 10.312 4.012 6.488 1 76.56 89 LYS B CA 1
ATOM 2825 C C . LYS B 1 89 ? 9.719 2.693 6.984 1 76.56 89 LYS B C 1
ATOM 2827 O O . LYS B 1 89 ? 10.117 1.618 6.527 1 76.56 89 LYS B O 1
ATOM 2832 N N . ASP B 1 90 ? 8.797 2.824 7.832 1 79.06 90 ASP B N 1
ATOM 2833 C CA . ASP B 1 90 ? 8.133 1.635 8.352 1 79.06 90 ASP B CA 1
ATOM 2834 C C . ASP B 1 90 ? 7.383 0.896 7.242 1 79.06 90 ASP B C 1
ATOM 2836 O O . ASP B 1 90 ? 7.43 -0.334 7.168 1 79.06 90 ASP B O 1
ATOM 2840 N N . LEU B 1 91 ? 6.742 1.606 6.418 1 77.56 91 LEU B N 1
ATOM 2841 C CA . LEU B 1 91 ? 6.027 1.011 5.297 1 77.56 91 LEU B CA 1
ATOM 2842 C C . LEU B 1 91 ? 7 0.358 4.316 1 77.56 91 LEU B C 1
ATOM 2844 O O . LEU B 1 91 ? 6.742 -0.741 3.822 1 77.56 91 LEU B O 1
ATOM 2848 N N . GLU B 1 92 ? 8.094 0.954 4.148 1 72.06 92 GLU B N 1
ATOM 2849 C CA . GLU B 1 92 ? 9.117 0.456 3.225 1 72.06 92 GLU B CA 1
ATOM 2850 C C . GLU B 1 92 ? 9.766 -0.818 3.758 1 72.06 92 GLU B C 1
ATOM 2852 O O . GLU B 1 92 ? 9.984 -1.77 3.004 1 72.06 92 GLU B O 1
ATOM 2857 N N . ASP B 1 93 ? 9.977 -0.77 5.023 1 71.19 93 ASP B N 1
ATOM 2858 C CA . ASP B 1 93 ? 10.656 -1.893 5.652 1 71.19 93 ASP B CA 1
ATOM 2859 C C . ASP B 1 93 ? 9.773 -3.135 5.68 1 71.19 93 ASP B C 1
ATOM 2861 O O . ASP B 1 93 ? 10.273 -4.262 5.633 1 71.19 93 ASP B O 1
ATOM 2865 N N . ASN B 1 94 ? 8.523 -2.889 5.676 1 75.19 94 ASN B N 1
ATOM 2866 C CA . ASN B 1 94 ? 7.609 -4.023 5.777 1 75.19 94 ASN B CA 1
ATOM 2867 C C . ASN B 1 94 ? 6.965 -4.348 4.434 1 75.19 94 ASN B C 1
ATOM 2869 O O . ASN B 1 94 ? 6.02 -5.137 4.367 1 75.19 94 ASN B O 1
ATOM 2873 N N . TRP B 1 95 ? 7.496 -3.764 3.471 1 74.81 95 TRP B N 1
ATOM 2874 C CA . TRP B 1 95 ? 6.914 -3.885 2.137 1 74.81 95 TRP B CA 1
ATOM 2875 C C . TRP B 1 95 ? 6.949 -5.332 1.658 1 74.81 95 TRP B C 1
ATOM 2877 O O . TRP B 1 95 ? 5.961 -5.836 1.117 1 74.81 95 TRP B O 1
ATOM 2887 N N . GLU B 1 96 ? 8.078 -5.977 1.821 1 73.62 96 GLU B N 1
ATOM 2888 C CA . GLU B 1 96 ? 8.18 -7.355 1.359 1 73.62 96 GLU B CA 1
ATOM 2889 C C . GLU B 1 96 ? 7.168 -8.25 2.068 1 73.62 96 GLU B C 1
ATOM 2891 O O . GLU B 1 96 ? 6.488 -9.055 1.428 1 73.62 96 GLU B O 1
ATOM 2896 N N . LYS B 1 97 ? 7.199 -8.086 3.361 1 75.81 97 LYS B N 1
ATOM 2897 C CA . LYS B 1 97 ? 6.266 -8.898 4.141 1 75.81 97 LYS B CA 1
ATOM 2898 C C . LYS B 1 97 ? 4.824 -8.648 3.697 1 75.81 97 LYS B C 1
ATOM 2900 O O . LYS B 1 97 ? 4.047 -9.594 3.543 1 75.81 97 LYS B O 1
ATOM 2905 N N . PHE B 1 98 ? 4.57 -7.516 3.463 1 80.75 98 PHE B N 1
ATOM 2906 C CA . PHE B 1 98 ? 3.24 -7.141 2.99 1 80.75 98 PHE B CA 1
ATOM 2907 C C . PHE B 1 98 ? 2.959 -7.758 1.625 1 80.75 98 PHE B C 1
ATOM 2909 O O . PHE B 1 98 ? 1.885 -8.312 1.399 1 80.75 98 PHE B O 1
ATOM 2916 N N . ASN B 1 99 ? 3.896 -7.738 0.81 1 83.12 99 ASN B N 1
ATOM 2917 C CA . ASN B 1 99 ? 3.727 -8.234 -0.553 1 83.12 99 ASN B CA 1
ATOM 2918 C C . ASN B 1 99 ? 3.51 -9.742 -0.58 1 83.12 99 ASN B C 1
ATOM 2920 O O . ASN B 1 99 ? 2.645 -10.234 -1.304 1 83.12 99 ASN B O 1
ATOM 2924 N N . VAL B 1 100 ? 4.27 -10.383 0.218 1 88.75 100 VAL B N 1
ATOM 2925 C CA . VAL B 1 100 ? 4.168 -11.836 0.24 1 88.75 100 VAL B CA 1
ATOM 2926 C C . VAL B 1 100 ? 2.826 -12.25 0.841 1 88.75 100 VAL B C 1
ATOM 2928 O O . VAL B 1 100 ? 2.158 -13.148 0.322 1 88.75 100 VAL B O 1
ATOM 2931 N N . ASN B 1 101 ? 2.441 -11.648 1.889 1 90.31 101 ASN B N 1
ATOM 2932 C CA . ASN B 1 101 ? 1.156 -11.953 2.512 1 90.31 101 ASN B CA 1
ATOM 2933 C C . ASN B 1 101 ? -0.006 -11.672 1.565 1 90.31 101 ASN B C 1
ATOM 2935 O O . ASN B 1 101 ? -0.951 -12.453 1.485 1 90.31 101 ASN B O 1
ATOM 2939 N N . ARG B 1 102 ? 0.162 -10.602 0.896 1 89.75 102 ARG B N 1
ATOM 2940 C CA . ARG B 1 102 ? -0.882 -10.234 -0.053 1 89.75 102 ARG B CA 1
ATOM 2941 C C . ARG B 1 102 ? -0.943 -11.219 -1.216 1 89.75 102 ARG B C 1
ATOM 2943 O O . ARG B 1 102 ? -2.027 -11.555 -1.691 1 89.75 102 ARG B O 1
ATOM 2950 N N . ALA B 1 103 ? 0.19 -11.562 -1.67 1 93.75 103 ALA B N 1
ATOM 2951 C CA . ALA B 1 103 ? 0.227 -12.539 -2.756 1 93.75 103 ALA B CA 1
ATOM 2952 C C . ALA B 1 103 ? -0.393 -13.867 -2.322 1 93.75 103 ALA B C 1
ATOM 2954 O O . ALA B 1 103 ? -1.19 -14.453 -3.057 1 93.75 103 ALA B O 1
ATOM 2955 N N . GLN B 1 104 ? -0.001 -14.297 -1.123 1 94.38 104 GLN B N 1
ATOM 2956 C CA . GLN B 1 104 ? -0.576 -15.531 -0.587 1 94.38 104 GLN B CA 1
ATOM 2957 C C . GLN B 1 104 ? -2.096 -15.43 -0.489 1 94.38 104 GLN B C 1
ATOM 2959 O O . GLN B 1 104 ? -2.812 -16.344 -0.914 1 94.38 104 GLN B O 1
ATOM 2964 N N . TRP B 1 105 ? -2.543 -14.383 0.04 1 93.44 105 TRP B N 1
ATOM 2965 C CA . TRP B 1 105 ? -3.977 -14.148 0.185 1 93.44 105 TRP B CA 1
ATOM 2966 C C . TRP B 1 105 ? -4.668 -14.156 -1.174 1 93.44 105 TRP B C 1
ATOM 2968 O O . TRP B 1 105 ? -5.754 -14.719 -1.322 1 93.44 105 TRP B O 1
ATOM 2978 N N . THR B 1 106 ? -4.094 -13.477 -2.146 1 95.06 106 THR B N 1
ATOM 2979 C CA . THR B 1 106 ? -4.664 -13.398 -3.486 1 95.06 106 THR B CA 1
ATOM 2980 C C . THR B 1 106 ? -4.84 -14.797 -4.078 1 95.06 106 THR B C 1
ATOM 2982 O O . THR B 1 106 ? -5.914 -15.133 -4.586 1 95.06 106 THR B O 1
ATOM 2985 N N . ILE B 1 107 ? -3.834 -15.562 -3.994 1 95.06 107 ILE B N 1
ATOM 2986 C CA . ILE B 1 107 ? -3.895 -16.906 -4.566 1 95.06 107 ILE B CA 1
ATOM 2987 C C . ILE B 1 107 ? -4.938 -17.734 -3.822 1 95.06 107 ILE B C 1
ATOM 2989 O O . ILE B 1 107 ? -5.742 -18.438 -4.445 1 95.06 107 ILE B O 1
ATOM 2993 N N . ASP B 1 108 ? -4.965 -17.594 -2.512 1 94.5 108 ASP B N 1
ATOM 2994 C CA . ASP B 1 108 ? -5.914 -18.375 -1.712 1 94.5 108 ASP B CA 1
ATOM 2995 C C . ASP B 1 108 ? -7.352 -17.938 -1.992 1 94.5 108 ASP B C 1
ATOM 2997 O O . ASP B 1 108 ? -8.273 -18.75 -1.902 1 94.5 108 ASP B O 1
ATOM 3001 N N . SER B 1 109 ? -7.52 -16.719 -2.352 1 93.75 109 SER B N 1
ATOM 3002 C CA . SER B 1 109 ? -8.859 -16.156 -2.541 1 93.75 109 SER B CA 1
ATOM 3003 C C . SER B 1 109 ? -9.359 -16.406 -3.961 1 93.75 109 SER B C 1
ATOM 3005 O O . SER B 1 109 ? -10.523 -16.766 -4.164 1 93.75 109 SER B O 1
ATOM 3007 N N . TYR B 1 110 ? -8.477 -16.266 -4.949 1 94.69 110 TYR B N 1
ATOM 3008 C CA . TYR B 1 110 ? -8.898 -16.328 -6.348 1 94.69 110 TYR B CA 1
ATOM 3009 C C . TYR B 1 110 ? -8.617 -17.703 -6.941 1 94.69 110 TYR B C 1
ATOM 3011 O O . TYR B 1 110 ? -9.219 -18.078 -7.945 1 94.69 110 TYR B O 1
ATOM 3019 N N . CYS B 1 111 ? -7.656 -18.391 -6.367 1 93.81 111 CYS B N 1
ATOM 3020 C CA . CYS B 1 111 ? -7.289 -19.719 -6.824 1 93.81 111 CYS B CA 1
ATOM 3021 C C . CYS B 1 111 ? -7.258 -20.703 -5.66 1 93.81 111 CYS B C 1
ATOM 3023 O O . CYS B 1 111 ? -6.227 -21.328 -5.391 1 93.81 111 CYS B O 1
ATOM 3025 N N . PRO B 1 112 ? -8.391 -20.891 -5.098 1 92.56 112 PRO B N 1
ATOM 3026 C CA . PRO B 1 112 ? -8.414 -21.797 -3.947 1 92.56 112 PRO B CA 1
ATOM 3027 C C . PRO B 1 112 ? -8.125 -23.234 -4.328 1 92.56 112 PRO B C 1
ATOM 3029 O O . PRO B 1 112 ? -8.453 -23.672 -5.438 1 92.56 112 PRO B O 1
ATOM 3032 N N . ALA B 1 113 ? -7.523 -23.922 -3.412 1 89.06 113 ALA B N 1
ATOM 3033 C CA . ALA B 1 113 ? -7.242 -25.344 -3.613 1 89.06 113 ALA B CA 1
ATOM 3034 C C . ALA B 1 113 ? -8.445 -26.188 -3.225 1 89.06 113 ALA B C 1
ATOM 3036 O O . ALA B 1 113 ? -9.125 -25.906 -2.238 1 89.06 113 ALA B O 1
ATOM 3037 N N . ASP B 1 114 ? -8.602 -27.188 -4.051 1 86.62 114 ASP B N 1
ATOM 3038 C CA . ASP B 1 114 ? -9.656 -28.125 -3.693 1 86.62 114 ASP B CA 1
ATOM 3039 C C . ASP B 1 114 ? -9.141 -29.188 -2.736 1 86.62 114 ASP B C 1
ATOM 3041 O O . ASP B 1 114 ? -8.055 -29.047 -2.168 1 86.62 114 ASP B O 1
ATOM 3045 N N . THR B 1 115 ? -9.93 -30.141 -2.482 1 85.5 115 THR B N 1
ATOM 3046 C CA . THR B 1 115 ? -9.578 -31.188 -1.534 1 85.5 115 THR B CA 1
ATOM 3047 C C . THR B 1 115 ? -8.383 -32 -2.039 1 85.5 115 THR B C 1
ATOM 3049 O O . THR B 1 115 ? -7.684 -32.625 -1.251 1 85.5 115 THR B O 1
ATOM 3052 N N . ARG B 1 116 ? -8.156 -32.125 -3.346 1 83 116 ARG B N 1
ATOM 3053 C CA . ARG B 1 116 ? -7.023 -32.844 -3.938 1 83 116 ARG B CA 1
ATOM 3054 C C . ARG B 1 116 ? -5.832 -31.906 -4.133 1 83 116 ARG B C 1
ATOM 3056 O O . ARG B 1 116 ? -4.898 -32.219 -4.863 1 83 116 ARG B O 1
ATOM 3063 N N . LYS B 1 117 ? -5.93 -30.641 -3.623 1 81.25 117 LYS B N 1
ATOM 3064 C CA . LYS B 1 117 ? -4.855 -29.656 -3.648 1 81.25 117 LYS B CA 1
ATOM 3065 C C . LYS B 1 117 ? -4.648 -29.094 -5.055 1 81.25 117 LYS B C 1
ATOM 3067 O O . LYS B 1 117 ? -3.545 -28.672 -5.41 1 81.25 117 LYS B O 1
ATOM 3072 N N . VAL B 1 118 ? -5.742 -29.312 -5.801 1 84.38 118 VAL B N 1
ATOM 3073 C CA . VAL B 1 118 ? -5.707 -28.719 -7.133 1 84.38 118 VAL B CA 1
ATOM 3074 C C . VAL B 1 118 ? -6.32 -27.328 -7.094 1 84.38 118 VAL B C 1
ATOM 3076 O O . VAL B 1 118 ? -7.406 -27.125 -6.543 1 84.38 118 VAL B O 1
ATOM 3079 N N . ARG B 1 119 ? -5.586 -26.391 -7.688 1 87.94 119 ARG B N 1
ATOM 3080 C CA . ARG B 1 119 ? -6.055 -25.016 -7.656 1 87.94 119 ARG B CA 1
ATOM 3081 C C . ARG B 1 119 ? -6.68 -24.609 -8.992 1 87.94 119 ARG B C 1
ATOM 3083 O O . ARG B 1 119 ? -6.176 -24.984 -10.055 1 87.94 119 ARG B O 1
ATOM 3090 N N . ARG B 1 120 ? -7.793 -23.969 -8.859 1 89 120 ARG B N 1
ATOM 3091 C CA . ARG B 1 120 ? -8.469 -23.359 -10.008 1 89 120 ARG B CA 1
ATOM 3092 C C . ARG B 1 120 ? -8.734 -21.875 -9.781 1 89 120 ARG B C 1
ATOM 3094 O O . ARG B 1 120 ? -9.281 -21.5 -8.742 1 89 120 ARG B O 1
ATOM 3101 N N . CYS B 1 121 ? -8.344 -21.125 -10.789 1 92.62 121 CYS B N 1
ATOM 3102 C CA . CYS B 1 121 ? -8.477 -19.688 -10.617 1 92.62 121 CYS B CA 1
ATOM 3103 C C . CYS B 1 121 ? -9.789 -19.188 -11.211 1 92.62 121 CYS B C 1
ATOM 3105 O O . CYS B 1 121 ? -10.266 -19.719 -12.211 1 92.62 121 CYS B O 1
ATOM 3107 N N . SER B 1 122 ? -10.352 -18.203 -10.57 1 93 122 SER B N 1
ATOM 3108 C CA . SER B 1 122 ? -11.578 -17.562 -11.023 1 93 122 SER B CA 1
ATOM 3109 C C . SER B 1 122 ? -11.43 -16.031 -11.055 1 93 122 SER B C 1
ATOM 3111 O O . SER B 1 122 ? -10.508 -15.484 -10.461 1 93 122 SER B O 1
ATOM 3113 N N . SER B 1 123 ? -12.336 -15.406 -11.766 1 94.94 123 SER B N 1
ATOM 3114 C CA . SER B 1 123 ? -12.289 -13.953 -11.906 1 94.94 123 SER B CA 1
ATOM 3115 C C . SER B 1 123 ? -12.688 -13.258 -10.609 1 94.94 123 SER B C 1
ATOM 3117 O O . SER B 1 123 ? -12.383 -12.078 -10.406 1 94.94 123 SER B O 1
ATOM 3119 N N . CYS B 1 124 ? -13.391 -13.977 -9.789 1 95.56 124 CYS B N 1
ATOM 3120 C CA . CYS B 1 124 ? -13.805 -13.43 -8.5 1 95.56 124 CYS B CA 1
ATOM 3121 C C . CYS B 1 124 ? -13.289 -14.281 -7.355 1 95.56 124 CYS B C 1
ATOM 3123 O O . CYS B 1 124 ? -12.984 -15.461 -7.543 1 95.56 124 CYS B O 1
ATOM 3125 N N . GLN B 1 125 ? -13.156 -13.586 -6.203 1 94 125 GLN B N 1
ATOM 3126 C CA . GLN B 1 125 ? -12.789 -14.328 -5.004 1 94 125 GLN B CA 1
ATOM 3127 C C . GLN B 1 125 ? -13.812 -15.414 -4.691 1 94 125 GLN B C 1
ATOM 3129 O O . GLN B 1 125 ? -14.992 -15.273 -5.012 1 94 125 GLN B O 1
ATOM 3134 N N . LYS B 1 126 ? -13.281 -16.453 -4.047 1 92.31 126 LYS B N 1
ATOM 3135 C CA . LYS B 1 126 ? -14.195 -17.5 -3.6 1 92.31 126 LYS B CA 1
ATOM 3136 C C . LYS B 1 126 ? -15.336 -16.906 -2.775 1 92.31 126 LYS B C 1
ATOM 3138 O O . LYS B 1 126 ? -15.109 -16.109 -1.862 1 92.31 126 LYS B O 1
ATOM 3143 N N . GLY B 1 127 ? -16.547 -17.25 -3.121 1 89.69 127 GLY B N 1
ATOM 3144 C CA . GLY B 1 127 ? -17.703 -16.766 -2.373 1 89.69 127 GLY B CA 1
ATOM 3145 C C . GLY B 1 127 ? -18.297 -15.5 -2.947 1 89.69 127 GLY B C 1
ATOM 3146 O O . GLY B 1 127 ? -19.375 -15.07 -2.521 1 89.69 127 GLY B O 1
ATOM 3147 N N . TRP B 1 128 ? -17.609 -14.93 -3.854 1 92 128 TRP B N 1
ATOM 3148 C CA . TRP B 1 128 ? -18.125 -13.727 -4.504 1 92 128 TRP B CA 1
ATOM 3149 C C . TRP B 1 128 ? -18.875 -14.086 -5.785 1 92 128 TRP B C 1
ATOM 3151 O O . TRP B 1 128 ? -18.594 -15.094 -6.422 1 92 128 TRP B O 1
ATOM 3161 N N . THR B 1 129 ? -19.828 -13.227 -6.125 1 90.88 129 THR B N 1
ATOM 3162 C CA . THR B 1 129 ? -20.625 -13.461 -7.316 1 90.88 129 THR B CA 1
ATOM 3163 C C . THR B 1 129 ? -20.297 -12.445 -8.406 1 90.88 129 THR B C 1
ATOM 3165 O O . THR B 1 129 ? -20.25 -11.234 -8.148 1 90.88 129 THR B O 1
ATOM 3168 N N . LYS B 1 130 ? -20.125 -12.961 -9.57 1 92.38 130 LYS B N 1
ATOM 3169 C CA . LYS B 1 130 ? -19.75 -12.078 -10.68 1 92.38 130 LYS B CA 1
ATOM 3170 C C . LYS B 1 130 ? -21 -11.5 -11.352 1 92.38 130 LYS B C 1
ATOM 3172 O O . LYS B 1 130 ? -21.922 -12.234 -11.703 1 92.38 130 LYS B O 1
ATOM 3177 N N . ILE B 1 131 ? -21.031 -10.18 -11.469 1 90.19 131 ILE B N 1
ATOM 3178 C CA . ILE B 1 131 ? -22.047 -9.453 -12.227 1 90.19 131 ILE B CA 1
ATOM 3179 C C . ILE B 1 131 ? -21.359 -8.523 -13.234 1 90.19 131 ILE B C 1
ATOM 3181 O O . ILE B 1 131 ? -20.781 -7.508 -12.859 1 90.19 131 ILE B O 1
ATOM 3185 N N . GLN B 1 132 ? -21.391 -8.922 -14.469 1 88.31 132 GLN B N 1
ATOM 3186 C CA . GLN B 1 132 ? -20.703 -8.18 -15.523 1 88.31 132 GLN B CA 1
ATOM 3187 C C . GLN B 1 132 ? -19.203 -8.109 -15.258 1 88.31 132 GLN B C 1
ATOM 3189 O O . GLN B 1 132 ? -18.531 -9.141 -15.18 1 88.31 132 GLN B O 1
ATOM 3194 N N . LYS B 1 133 ? -18.734 -6.934 -14.969 1 89.06 133 LYS B N 1
ATOM 3195 C CA . LYS B 1 133 ? -17.281 -6.777 -14.828 1 89.06 133 LYS B CA 1
ATOM 3196 C C . LYS B 1 133 ? -16.891 -6.602 -13.367 1 89.06 133 LYS B C 1
ATOM 3198 O O . LYS B 1 133 ? -15.75 -6.23 -13.07 1 89.06 133 LYS B O 1
ATOM 3203 N N . SER B 1 134 ? -17.891 -6.973 -12.531 1 91.69 134 SER B N 1
ATOM 3204 C CA . SER B 1 134 ? -17.609 -6.77 -11.109 1 91.69 134 SER B CA 1
ATOM 3205 C C . SER B 1 134 ? -18 -8 -10.289 1 91.69 134 SER B C 1
ATOM 3207 O O . SER B 1 134 ? -18.781 -8.828 -10.742 1 91.69 134 SER B O 1
ATOM 3209 N N . CYS B 1 135 ? -17.328 -8.148 -9.219 1 93.5 135 CYS B N 1
ATOM 3210 C CA . CYS B 1 135 ? -17.609 -9.195 -8.242 1 93.5 135 CYS B CA 1
ATOM 3211 C C . CYS B 1 135 ? -18.234 -8.609 -6.98 1 93.5 135 CYS B C 1
ATOM 3213 O O . CYS B 1 135 ? -17.797 -7.562 -6.492 1 93.5 135 CYS B O 1
ATOM 3215 N N . PHE B 1 136 ? -19.281 -9.328 -6.488 1 93.19 136 PHE B N 1
ATOM 3216 C CA . PHE B 1 136 ? -20.016 -8.828 -5.336 1 93.19 136 PHE B CA 1
ATOM 3217 C C . PHE B 1 136 ? -20.125 -9.898 -4.254 1 93.19 136 PHE B C 1
ATOM 3219 O O . PHE B 1 136 ? -20.188 -11.094 -4.555 1 93.19 136 PHE B O 1
ATOM 3226 N N . VAL B 1 137 ? -20.094 -9.438 -3.021 1 91.44 137 VAL B N 1
ATOM 3227 C CA . VAL B 1 137 ? -20.391 -10.344 -1.917 1 91.44 137 VAL B CA 1
ATOM 3228 C C . VAL B 1 137 ? -21.344 -9.664 -0.928 1 91.44 137 VAL B C 1
ATOM 3230 O O . VAL B 1 137 ? -21.141 -8.5 -0.573 1 91.44 137 VAL B O 1
ATOM 3233 N N . LEU B 1 138 ? -22.375 -10.383 -0.726 1 87.62 138 LEU B N 1
ATOM 3234 C CA . LEU B 1 138 ? -23.344 -9.914 0.259 1 87.62 138 LEU B CA 1
ATOM 3235 C C . LEU B 1 138 ? -23.047 -10.5 1.636 1 87.62 138 LEU B C 1
ATOM 3237 O O . LEU B 1 138 ? -22.984 -11.719 1.793 1 87.62 138 LEU B O 1
ATOM 3241 N N . HIS B 1 139 ? -22.562 -9.672 2.586 1 75 139 HIS B N 1
ATOM 3242 C CA . HIS B 1 139 ? -22.109 -10.125 3.895 1 75 139 HIS B CA 1
ATOM 3243 C C . HIS B 1 139 ? -23.281 -10.453 4.805 1 75 139 HIS B C 1
ATOM 3245 O O . HIS B 1 139 ? -23.109 -10.609 6.016 1 75 139 HIS B O 1
ATOM 3251 N N . ASN B 1 140 ? -24.438 -10.633 4.34 1 59.84 140 ASN B N 1
ATOM 3252 C CA . ASN B 1 140 ? -25.531 -10.93 5.254 1 59.84 140 ASN B CA 1
ATOM 3253 C C . ASN B 1 140 ? -25.344 -12.273 5.945 1 59.84 140 ASN B C 1
ATOM 3255 O O . ASN B 1 140 ? -25.875 -12.5 7.035 1 59.84 140 ASN B O 1
ATOM 3259 N N . SER B 1 141 ? -24.5 -13.109 5.203 1 52.72 141 SER B N 1
ATOM 3260 C CA . SER B 1 141 ? -24.453 -14.5 5.66 1 52.72 141 SER B CA 1
ATOM 3261 C C . SER B 1 141 ? -23.406 -14.703 6.738 1 52.72 141 SER B C 1
ATOM 3263 O O . SER B 1 141 ? -23.25 -15.805 7.273 1 52.72 141 SER B O 1
ATOM 3265 N N . GLU B 1 142 ? -22.641 -13.57 6.965 1 53.38 142 GLU B N 1
ATOM 3266 C CA . GLU B 1 142 ? -21.672 -13.812 8.031 1 53.38 142 GLU B CA 1
ATOM 3267 C C . GLU B 1 142 ? -22.359 -13.867 9.391 1 53.38 142 GLU B C 1
ATOM 3269 O O . GLU B 1 142 ? -23.266 -13.086 9.664 1 53.38 142 GLU B O 1
ATOM 3274 N N . ALA B 1 143 ? -22.641 -14.977 9.914 1 53.81 143 ALA B N 1
ATOM 3275 C CA . ALA B 1 143 ? -23.172 -15.195 11.25 1 53.81 143 ALA B CA 1
ATOM 3276 C C . ALA B 1 143 ? -22.109 -14.961 12.32 1 53.81 143 ALA B C 1
ATOM 3278 O O . ALA B 1 143 ? -21 -15.484 12.227 1 53.81 143 ALA B O 1
ATOM 3279 N N . PRO B 1 144 ? -22.516 -14.102 13.461 1 57.78 144 PRO B N 1
ATOM 3280 C CA . PRO B 1 144 ? -23.703 -13.273 13.656 1 57.78 144 PRO B CA 1
ATOM 3281 C C . PRO B 1 144 ? -23.703 -12.023 12.781 1 57.78 144 PRO B C 1
ATOM 3283 O O . PRO B 1 144 ? -22.656 -11.641 12.25 1 57.78 144 PRO B O 1
ATOM 3286 N N . PRO B 1 145 ? -24.906 -11.375 12.711 1 63.06 145 PRO B N 1
ATOM 3287 C CA . PRO B 1 145 ? -24.938 -10.125 11.953 1 63.06 145 PRO B CA 1
ATOM 3288 C C . PRO B 1 145 ? -23.938 -9.094 12.461 1 63.06 145 PRO B C 1
ATOM 3290 O O . PRO B 1 145 ? -23.719 -8.984 13.672 1 63.06 145 PRO B O 1
ATOM 3293 N N . ASP B 1 146 ? -23.125 -8.602 11.68 1 82 146 ASP B N 1
ATOM 3294 C CA . ASP B 1 146 ? -22.078 -7.645 12.023 1 82 146 ASP B CA 1
ATOM 3295 C C . ASP B 1 146 ? -22.297 -6.309 11.32 1 82 146 ASP B C 1
ATOM 3297 O O . ASP B 1 146 ? -21.516 -5.922 10.445 1 82 146 ASP B O 1
ATOM 3301 N N . PRO B 1 147 ? -23.516 -5.672 11.758 1 89.5 147 PRO B N 1
ATOM 3302 C CA . PRO B 1 147 ? -23.719 -4.359 11.141 1 89.5 147 PRO B CA 1
ATOM 3303 C C . PRO B 1 147 ? -22.625 -3.357 11.508 1 89.5 147 PRO B C 1
ATOM 3305 O O . PRO B 1 147 ? -22.062 -3.434 12.594 1 89.5 147 PRO B O 1
ATOM 3308 N N . LYS B 1 148 ? -22.375 -2.426 10.578 1 93.44 148 LYS B N 1
ATOM 3309 C CA . LYS B 1 148 ? -21.297 -1.451 10.75 1 93.44 148 LYS B CA 1
ATOM 3310 C C . LYS B 1 148 ? -21.734 -0.068 10.266 1 93.44 148 LYS B C 1
ATOM 3312 O O . LYS B 1 148 ? -22.703 0.06 9.531 1 93.44 148 LYS B O 1
ATOM 3317 N N . THR B 1 149 ? -21.016 0.882 10.781 1 96.88 149 THR B N 1
ATOM 3318 C CA . THR B 1 149 ? -21.203 2.201 10.18 1 96.88 149 THR B CA 1
ATOM 3319 C C . THR B 1 149 ? -20.719 2.213 8.734 1 96.88 149 THR B C 1
ATOM 3321 O O . THR B 1 149 ? -20.062 1.268 8.289 1 96.88 149 THR B O 1
ATOM 3324 N N . TRP B 1 150 ? -21.078 3.248 8.078 1 97.06 150 TRP B N 1
ATOM 3325 C CA . TRP B 1 150 ? -20.688 3.342 6.676 1 97.06 150 TRP B CA 1
ATOM 3326 C C . TRP B 1 150 ? -19.172 3.287 6.527 1 97.06 150 TRP B C 1
ATOM 3328 O O . TRP B 1 150 ? -18.641 2.545 5.691 1 97.06 150 TRP B O 1
ATOM 3338 N N . GLU B 1 151 ? -18.453 4.027 7.375 1 94.69 151 GLU B N 1
ATOM 3339 C CA . GLU B 1 151 ? -16.984 4.055 7.312 1 94.69 151 GLU B CA 1
ATOM 3340 C C . GLU B 1 151 ? -16.391 2.705 7.699 1 94.69 151 GLU B C 1
ATOM 3342 O O . GLU B 1 151 ? -15.445 2.234 7.066 1 94.69 151 GLU B O 1
ATOM 3347 N N . GLU B 1 152 ? -16.938 2.133 8.672 1 93.69 152 GLU B N 1
ATOM 3348 C CA . GLU B 1 152 ? -16.484 0.812 9.086 1 93.69 152 GLU B CA 1
ATOM 3349 C C . GLU B 1 152 ? -16.734 -0.231 8.008 1 93.69 152 GLU B C 1
ATOM 3351 O O . GLU B 1 152 ? -15.922 -1.138 7.805 1 93.69 152 GLU B O 1
ATOM 3356 N N . ALA B 1 153 ? -17.891 -0.128 7.406 1 93.94 153 ALA B N 1
ATOM 3357 C CA . ALA B 1 153 ? -18.234 -1.042 6.316 1 93.94 153 ALA B CA 1
ATOM 3358 C C . ALA B 1 153 ? -17.25 -0.901 5.156 1 93.94 153 ALA B C 1
ATOM 3360 O O . ALA B 1 153 ? -16.797 -1.9 4.59 1 93.94 153 ALA B O 1
ATOM 3361 N N . ARG B 1 154 ? -16.953 0.298 4.879 1 92.44 154 ARG B N 1
ATOM 3362 C CA . ARG B 1 154 ? -15.984 0.554 3.816 1 92.44 154 ARG B CA 1
ATOM 3363 C C . ARG B 1 154 ? -14.633 -0.07 4.145 1 92.44 154 ARG B C 1
ATOM 3365 O O . ARG B 1 154 ? -14.016 -0.714 3.293 1 92.44 154 ARG B O 1
ATOM 3372 N N . GLU B 1 155 ? -14.203 0.094 5.352 1 90.62 155 GLU B N 1
ATOM 3373 C CA . GLU B 1 155 ? -12.93 -0.462 5.793 1 90.62 155 GLU B CA 1
ATOM 3374 C C . GLU B 1 155 ? -12.938 -1.986 5.719 1 90.62 155 GLU B C 1
ATOM 3376 O O . GLU B 1 155 ? -11.938 -2.6 5.332 1 90.62 155 GLU B O 1
ATOM 3381 N N . ASN B 1 156 ? -13.992 -2.506 6.117 1 90.94 156 ASN B N 1
ATOM 3382 C CA . ASN B 1 156 ? -14.125 -3.959 6.055 1 90.94 156 ASN B CA 1
ATOM 3383 C C . ASN B 1 156 ? -14.023 -4.469 4.621 1 90.94 156 ASN B C 1
ATOM 3385 O O . ASN B 1 156 ? -13.359 -5.477 4.359 1 90.94 156 ASN B O 1
ATOM 3389 N N . CYS B 1 157 ? -14.664 -3.801 3.717 1 92.25 157 CYS B N 1
ATOM 3390 C CA . CYS B 1 157 ? -14.602 -4.188 2.312 1 92.25 157 CYS B CA 1
ATOM 3391 C C . CYS B 1 157 ? -13.195 -4.016 1.759 1 92.25 157 CYS B C 1
ATOM 3393 O O . CYS B 1 157 ? -12.711 -4.867 1.009 1 92.25 157 CYS B O 1
ATOM 3395 N N . ARG B 1 158 ? -12.625 -3.02 2.203 1 89.5 158 ARG B N 1
ATOM 3396 C CA . ARG B 1 158 ? -11.258 -2.77 1.751 1 89.5 158 ARG B CA 1
ATOM 3397 C C . ARG B 1 158 ? -10.312 -3.854 2.252 1 89.5 158 ARG B C 1
ATOM 3399 O O . ARG B 1 158 ? -9.391 -4.258 1.539 1 89.5 158 ARG B O 1
ATOM 3406 N N . GLY B 1 159 ? -10.531 -4.305 3.416 1 86.56 159 GLY B N 1
ATOM 3407 C CA . GLY B 1 159 ? -9.742 -5.387 3.98 1 86.56 159 GLY B CA 1
ATOM 3408 C C . GLY B 1 159 ? -9.867 -6.684 3.203 1 86.56 159 GLY B C 1
ATOM 3409 O O . GLY B 1 159 ? -8.992 -7.551 3.283 1 86.56 159 GLY B O 1
ATOM 3410 N N . ARG B 1 160 ? -10.875 -6.723 2.404 1 87.25 160 ARG B N 1
ATOM 3411 C CA . ARG B 1 160 ? -11.109 -7.926 1.61 1 87.25 160 ARG B CA 1
ATOM 3412 C C . ARG B 1 160 ? -10.781 -7.688 0.142 1 87.25 160 ARG B C 1
ATOM 3414 O O . ARG B 1 160 ? -11.141 -8.492 -0.721 1 87.25 160 ARG B O 1
ATOM 3421 N N . GLY B 1 161 ? -10.18 -6.562 -0.072 1 87.5 161 GLY B N 1
ATOM 3422 C CA . GLY B 1 161 ? -9.695 -6.289 -1.414 1 87.5 161 GLY B CA 1
ATOM 3423 C C . GLY B 1 161 ? -10.695 -5.547 -2.275 1 87.5 161 GLY B C 1
ATOM 3424 O O . GLY B 1 161 ? -10.492 -5.387 -3.48 1 87.5 161 GLY B O 1
ATOM 3425 N N . GLY B 1 162 ? -11.695 -5.145 -1.711 1 91.06 162 GLY B N 1
ATOM 3426 C CA . GLY B 1 162 ? -12.719 -4.41 -2.43 1 91.06 162 GLY B CA 1
ATOM 3427 C C . GLY B 1 162 ? -13.141 -3.131 -1.73 1 91.06 162 GLY B C 1
ATOM 3428 O O . GLY B 1 162 ? -12.352 -2.52 -1.012 1 91.06 162 GLY B O 1
ATOM 3429 N N . ASP B 1 163 ? -14.336 -2.645 -2.098 1 92.38 163 ASP B N 1
ATOM 3430 C CA . ASP B 1 163 ? -14.961 -1.483 -1.477 1 92.38 163 ASP B CA 1
ATOM 3431 C C . ASP B 1 163 ? -16.484 -1.603 -1.506 1 92.38 163 ASP B C 1
ATOM 3433 O O . ASP B 1 163 ? -17.031 -2.57 -2.045 1 92.38 163 ASP B O 1
ATOM 3437 N N . LEU B 1 164 ? -17.094 -0.662 -0.839 1 93.94 164 LEU B N 1
ATOM 3438 C CA . LEU B 1 164 ? -18.547 -0.64 -0.971 1 93.94 164 LEU B CA 1
ATOM 3439 C C . LEU B 1 164 ? -18.969 -0.538 -2.436 1 93.94 164 LEU B C 1
ATOM 3441 O O . LEU B 1 164 ? -18.297 0.126 -3.229 1 93.94 164 LEU B O 1
ATOM 3445 N N . PHE B 1 165 ? -20.109 -1.174 -2.736 1 92.31 165 PHE B N 1
ATOM 3446 C CA . PHE B 1 165 ? -20.422 -1.333 -4.148 1 92.31 165 PHE B CA 1
ATOM 3447 C C . PHE B 1 165 ? -20.922 -0.019 -4.746 1 92.31 165 PHE B C 1
ATOM 3449 O O . PHE B 1 165 ? -21.547 0.784 -4.055 1 92.31 165 PHE B O 1
ATOM 3456 N N . VAL B 1 166 ? -20.562 0.162 -5.938 1 90.88 166 VAL B N 1
ATOM 3457 C CA . VAL B 1 166 ? -20.984 1.278 -6.777 1 90.88 166 VAL B CA 1
ATOM 3458 C C . VAL B 1 166 ? -21.766 0.755 -7.977 1 90.88 166 VAL B C 1
ATOM 3460 O O . VAL B 1 166 ? -21.547 -0.374 -8.422 1 90.88 166 VAL B O 1
ATOM 3463 N N . VAL B 1 167 ? -22.672 1.562 -8.438 1 86.56 167 VAL B N 1
ATOM 3464 C CA . VAL B 1 167 ? -23.469 1.166 -9.594 1 86.56 167 VAL B CA 1
ATOM 3465 C C . VAL B 1 167 ? -23.016 1.946 -10.828 1 86.56 167 VAL B C 1
ATOM 3467 O O . VAL B 1 167 ? -23.031 3.18 -10.828 1 86.56 167 VAL B O 1
ATOM 3470 N N . HIS B 1 168 ? -22.688 1.147 -11.859 1 81.69 168 HIS B N 1
ATOM 3471 C CA . HIS B 1 168 ? -22.125 1.807 -13.031 1 81.69 168 HIS B CA 1
ATOM 3472 C C . HIS B 1 168 ? -23.172 2 -14.109 1 81.69 168 HIS B C 1
ATOM 3474 O O . HIS B 1 168 ? -23.062 2.908 -14.938 1 81.69 168 HIS B O 1
ATOM 3480 N N . ASP B 1 169 ? -24.125 1.111 -14.156 1 83.94 169 ASP B N 1
ATOM 3481 C CA . ASP B 1 169 ? -25.188 1.241 -15.141 1 83.94 169 ASP B CA 1
ATOM 3482 C C . ASP B 1 169 ? -26.484 0.622 -14.633 1 83.94 169 ASP B C 1
ATOM 3484 O O . ASP B 1 169 ? -26.516 0.027 -13.547 1 83.94 169 ASP B O 1
ATOM 3488 N N . GLU B 1 170 ? -27.562 0.814 -15.422 1 85.25 170 GLU B N 1
ATOM 3489 C CA . GLU B 1 170 ? -28.891 0.38 -15 1 85.25 170 GLU B CA 1
ATOM 3490 C C . GLU B 1 170 ? -28.984 -1.143 -14.945 1 85.25 170 GLU B C 1
ATOM 3492 O O . GLU B 1 170 ? -29.672 -1.699 -14.094 1 85.25 170 GLU B O 1
ATOM 3497 N N . GLU B 1 171 ? -28.312 -1.766 -15.82 1 86.12 171 GLU B N 1
ATOM 3498 C CA . GLU B 1 171 ? -28.328 -3.225 -15.836 1 86.12 171 GLU B CA 1
ATOM 3499 C C . GLU B 1 171 ? -27.719 -3.803 -14.562 1 86.12 171 GLU B C 1
ATOM 3501 O O . GLU B 1 171 ? -28.297 -4.691 -13.938 1 86.12 171 GLU B O 1
ATOM 3506 N N . GLU B 1 172 ? -26.609 -3.268 -14.211 1 86.5 172 GLU B N 1
ATOM 3507 C CA . GLU B 1 172 ? -25.953 -3.697 -12.984 1 86.5 172 GLU B CA 1
ATOM 3508 C C . GLU B 1 172 ? -26.812 -3.424 -11.758 1 86.5 172 GLU B C 1
ATOM 3510 O O . GLU B 1 172 ? -26.922 -4.266 -10.867 1 86.5 172 GLU B O 1
ATOM 3515 N N . LYS B 1 173 ? -27.422 -2.283 -11.82 1 87.19 173 LYS B N 1
ATOM 3516 C CA . LYS B 1 173 ? -28.312 -1.915 -10.719 1 87.19 173 LYS B CA 1
ATOM 3517 C C . LYS B 1 173 ? -29.422 -2.938 -10.547 1 87.19 173 LYS B C 1
ATOM 3519 O O . LYS B 1 173 ? -29.719 -3.367 -9.422 1 87.19 173 LYS B O 1
ATOM 3524 N N . ASN B 1 174 ? -30.016 -3.297 -11.578 1 89.94 174 ASN B N 1
ATOM 3525 C CA . ASN B 1 174 ? -31.141 -4.223 -11.547 1 89.94 174 ASN B CA 1
ATOM 3526 C C . ASN B 1 174 ? -30.719 -5.59 -11.008 1 89.94 174 ASN B C 1
ATOM 3528 O O . ASN B 1 174 ? -31.438 -6.188 -10.203 1 89.94 174 ASN B O 1
ATOM 3532 N N . VAL B 1 175 ? -29.641 -6.043 -11.445 1 90.94 175 VAL B N 1
ATOM 3533 C CA . VAL B 1 175 ? -29.172 -7.352 -11.016 1 90.94 175 VAL B CA 1
ATOM 3534 C C . VAL B 1 175 ? -28.859 -7.32 -9.523 1 90.94 175 VAL B C 1
ATOM 3536 O O . VAL B 1 175 ? -29.219 -8.242 -8.789 1 90.94 175 VAL B O 1
ATOM 3539 N N . ILE B 1 176 ? -28.234 -6.254 -9.117 1 89.81 176 ILE B N 1
ATOM 3540 C CA . ILE B 1 176 ? -27.875 -6.121 -7.707 1 89.81 176 ILE B CA 1
ATOM 3541 C C . ILE B 1 176 ? -29.141 -6.027 -6.855 1 89.81 176 ILE B C 1
ATOM 3543 O O . ILE B 1 176 ? -29.25 -6.668 -5.809 1 89.81 176 ILE B O 1
ATOM 3547 N N . ASP B 1 177 ? -30.062 -5.281 -7.312 1 90.06 177 ASP B N 1
ATOM 3548 C CA . ASP B 1 177 ? -31.312 -5.129 -6.586 1 90.06 177 ASP B CA 1
ATOM 3549 C C . ASP B 1 177 ? -32.031 -6.469 -6.438 1 90.06 177 ASP B C 1
ATOM 3551 O O . ASP B 1 177 ? -32.625 -6.742 -5.398 1 90.06 177 ASP B O 1
ATOM 3555 N N . GLU B 1 178 ? -31.969 -7.195 -7.469 1 91.81 178 GLU B N 1
ATOM 3556 C CA . GLU B 1 178 ? -32.594 -8.516 -7.418 1 91.81 178 GLU B CA 1
ATOM 3557 C C . GLU B 1 178 ? -31.922 -9.398 -6.363 1 91.81 178 GLU B C 1
ATOM 3559 O O . GLU B 1 178 ? -32.594 -10.109 -5.621 1 91.81 178 GLU B O 1
ATOM 3564 N N . LYS B 1 179 ? -30.672 -9.336 -6.289 1 89.31 179 LYS B N 1
ATOM 3565 C CA . LYS B 1 179 ? -29.922 -10.141 -5.32 1 89.31 179 LYS B CA 1
ATOM 3566 C C . LYS B 1 179 ? -30.234 -9.695 -3.891 1 89.31 179 LYS B C 1
ATOM 3568 O O . LYS B 1 179 ? -30.375 -10.531 -2.994 1 89.31 179 LYS B O 1
ATOM 3573 N N . ILE B 1 180 ? -30.281 -8.414 -3.703 1 89.19 180 ILE B N 1
ATOM 3574 C CA . ILE B 1 180 ? -30.594 -7.863 -2.387 1 89.19 180 ILE B CA 1
ATOM 3575 C C . ILE B 1 180 ? -32 -8.281 -1.96 1 89.19 180 ILE B C 1
ATOM 3577 O O . ILE B 1 180 ? -32.219 -8.609 -0.793 1 89.19 180 ILE B O 1
ATOM 3581 N N . THR B 1 181 ? -32.875 -8.234 -2.91 1 92 181 THR B N 1
ATOM 3582 C CA . THR B 1 181 ? -34.25 -8.617 -2.631 1 92 181 THR B CA 1
ATOM 3583 C C . THR B 1 181 ? -34.344 -10.094 -2.236 1 92 181 THR B C 1
ATOM 3585 O O . THR B 1 181 ? -35.156 -10.469 -1.4 1 92 181 THR B O 1
ATOM 3588 N N . ALA B 1 182 ? -33.469 -10.922 -2.828 1 88.69 182 ALA B N 1
ATOM 3589 C CA . ALA B 1 182 ? -33.469 -12.352 -2.555 1 88.69 182 ALA B CA 1
ATOM 3590 C C . ALA B 1 182 ? -32.875 -12.641 -1.169 1 88.69 182 ALA B C 1
ATOM 3592 O O . ALA B 1 182 ? -33.188 -13.68 -0.575 1 88.69 182 ALA B O 1
ATOM 3593 N N . ILE B 1 183 ? -32 -11.75 -0.676 1 85.38 183 ILE B N 1
ATOM 3594 C CA . ILE B 1 183 ? -31.422 -11.883 0.653 1 85.38 183 ILE B CA 1
ATOM 3595 C C . ILE B 1 183 ? -31.688 -10.617 1.463 1 85.38 183 ILE B C 1
ATOM 3597 O O . ILE B 1 183 ? -30.75 -9.875 1.78 1 85.38 183 ILE B O 1
ATOM 3601 N N . PRO B 1 184 ? -32.969 -10.492 1.793 1 78.88 184 PRO B N 1
ATOM 3602 C CA . PRO B 1 184 ? -33.344 -9.234 2.449 1 78.88 184 PRO B CA 1
ATOM 3603 C C . PRO B 1 184 ? -32.844 -9.156 3.893 1 78.88 184 PRO B C 1
ATOM 3605 O O . PRO B 1 184 ? -32.812 -10.164 4.598 1 78.88 184 PRO B O 1
ATOM 3608 N N . VAL B 1 185 ? -32.375 -7.914 4.18 1 83.69 185 VAL B N 1
ATOM 3609 C CA . VAL B 1 185 ? -32.031 -7.602 5.566 1 83.69 185 VAL B CA 1
ATOM 3610 C C . VAL B 1 185 ? -32.875 -6.414 6.035 1 83.69 185 VAL B C 1
ATOM 3612 O O . VAL B 1 185 ? -33.281 -5.574 5.23 1 83.69 185 VAL B O 1
ATOM 3615 N N . SER B 1 186 ? -33.188 -6.387 7.297 1 81.44 186 SER B N 1
ATOM 3616 C CA . SER B 1 186 ? -34.156 -5.434 7.84 1 81.44 186 SER B CA 1
ATOM 3617 C C . SER B 1 186 ? -33.719 -3.998 7.559 1 81.44 186 SER B C 1
ATOM 3619 O O . SER B 1 186 ? -34.562 -3.164 7.18 1 81.44 186 SER B O 1
ATOM 3621 N N . ASN B 1 187 ? -32.469 -3.709 7.625 1 88.62 187 ASN B N 1
ATOM 3622 C CA . ASN B 1 187 ? -32.062 -2.311 7.566 1 88.62 187 ASN B CA 1
ATOM 3623 C C . ASN B 1 187 ? -31.297 -2.01 6.281 1 88.62 187 ASN B C 1
ATOM 3625 O O . ASN B 1 187 ? -30.688 -0.947 6.152 1 88.62 187 ASN B O 1
ATOM 3629 N N . GLY B 1 188 ? -31.344 -2.93 5.344 1 91.75 188 GLY B N 1
ATOM 3630 C CA . GLY B 1 188 ? -30.75 -2.693 4.035 1 91.75 188 GLY B CA 1
ATOM 3631 C C . GLY B 1 188 ? -29.25 -2.85 4.023 1 91.75 188 GLY B C 1
ATOM 3632 O O . GLY B 1 188 ? -28.641 -3.223 5.035 1 91.75 188 GLY B O 1
ATOM 3633 N N . TYR B 1 189 ? -28.703 -2.543 2.826 1 93.75 189 TYR B N 1
ATOM 3634 C CA . TYR B 1 189 ? -27.266 -2.691 2.619 1 93.75 189 TYR B CA 1
ATOM 3635 C C . TYR B 1 189 ? -26.625 -1.351 2.299 1 93.75 189 TYR B C 1
ATOM 3637 O O . TYR B 1 189 ? -27.141 -0.579 1.49 1 93.75 189 TYR B O 1
ATOM 3645 N N . TRP B 1 190 ? -25.484 -1.091 2.934 1 95.5 190 TRP B N 1
ATOM 3646 C CA . TRP B 1 190 ? -24.703 0.097 2.6 1 95.5 190 TRP B CA 1
ATOM 3647 C C . TRP B 1 190 ? -24.266 0.071 1.139 1 95.5 190 TRP B C 1
ATOM 3649 O O . TRP B 1 190 ? -23.844 -0.969 0.629 1 95.5 190 TRP B O 1
ATOM 3659 N N . MET B 1 191 ? -24.344 1.216 0.5 1 94.25 191 MET B N 1
ATOM 3660 C CA . MET B 1 191 ? -23.766 1.47 -0.82 1 94.25 191 MET B CA 1
ATOM 3661 C C . MET B 1 191 ? -22.594 2.428 -0.729 1 94.25 191 MET B C 1
ATOM 3663 O O . MET B 1 191 ? -22.438 3.148 0.259 1 94.25 191 MET B O 1
ATOM 3667 N N . GLY B 1 192 ? -21.781 2.436 -1.797 1 94.38 192 GLY B N 1
ATOM 3668 C CA . GLY B 1 192 ? -20.688 3.385 -1.843 1 94.38 192 GLY B CA 1
ATOM 3669 C C . GLY B 1 192 ? -21.109 4.773 -2.283 1 94.38 192 GLY B C 1
ATOM 3670 O O . GLY B 1 192 ? -20.5 5.359 -3.18 1 94.38 192 GLY B O 1
ATOM 3671 N N . LEU B 1 193 ? -22.094 5.266 -1.67 1 93.12 193 LEU B N 1
ATOM 3672 C CA . LEU B 1 193 ? -22.688 6.559 -2 1 93.12 193 LEU B CA 1
ATOM 3673 C C . LEU B 1 193 ? -22.875 7.406 -0.746 1 93.12 193 LEU B C 1
ATOM 3675 O O . LEU B 1 193 ? -23.484 6.953 0.226 1 93.12 193 LEU B O 1
ATOM 3679 N N . ARG B 1 194 ? -22.328 8.633 -0.824 1 93.06 194 ARG B N 1
ATOM 3680 C CA . ARG B 1 194 ? -22.453 9.531 0.321 1 93.06 194 ARG B CA 1
ATOM 3681 C C . ARG B 1 194 ? -22.609 10.977 -0.131 1 93.06 194 ARG B C 1
ATOM 3683 O O . ARG B 1 194 ? -22.359 11.297 -1.296 1 93.06 194 ARG B O 1
ATOM 3690 N N . VAL B 1 195 ? -23.016 11.766 0.853 1 92.12 195 VAL B N 1
ATOM 3691 C CA . VAL B 1 195 ? -23.141 13.195 0.564 1 92.12 195 VAL B CA 1
ATOM 3692 C C . VAL B 1 195 ? -21.828 13.898 0.921 1 92.12 195 VAL B C 1
ATOM 3694 O O . VAL B 1 195 ? -21.344 13.773 2.045 1 92.12 195 VAL B O 1
ATOM 3697 N N . GLU B 1 196 ? -21.281 14.531 -0.036 1 86.81 196 GLU B N 1
ATOM 3698 C CA . GLU B 1 196 ? -20.109 15.367 0.138 1 86.81 196 GLU B CA 1
ATOM 3699 C C . GLU B 1 196 ? -20.266 16.703 -0.574 1 86.81 196 GLU B C 1
ATOM 3701 O O . GLU B 1 196 ? -20.531 16.75 -1.775 1 86.81 196 GLU B O 1
ATOM 3706 N N . GLY B 1 197 ? -20.078 17.812 0.2 1 87.81 197 GLY B N 1
ATOM 3707 C CA . GLY B 1 197 ? -20.25 19.125 -0.387 1 87.81 197 GLY B CA 1
ATOM 3708 C C . GLY B 1 197 ? -21.672 19.391 -0.867 1 87.81 197 GLY B C 1
ATOM 3709 O O . GLY B 1 197 ? -21.859 20 -1.919 1 87.81 197 GLY B O 1
ATOM 3710 N N . GLY B 1 198 ? -22.531 18.766 -0.333 1 88.44 198 GLY B N 1
ATOM 3711 C CA . GLY B 1 198 ? -23.922 19 -0.636 1 88.44 198 GLY B CA 1
ATOM 3712 C C . GLY B 1 198 ? -24.438 18.188 -1.811 1 88.44 198 GLY B C 1
ATOM 3713 O O . GLY B 1 198 ? -25.547 18.406 -2.285 1 88.44 198 GLY 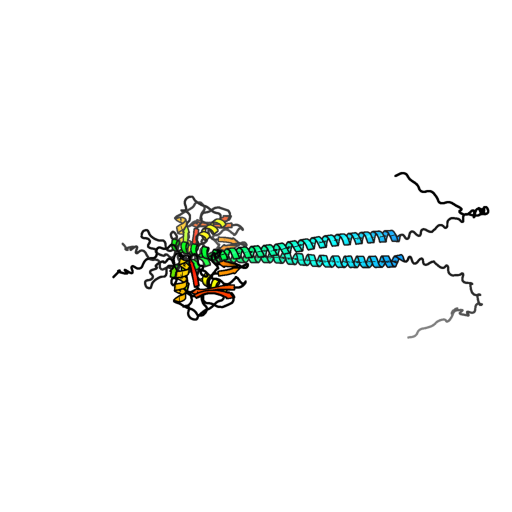B O 1
ATOM 3714 N N . THR B 1 199 ? -23.609 17.344 -2.242 1 88.06 199 THR B N 1
ATOM 3715 C CA . THR B 1 199 ? -24.031 16.516 -3.373 1 88.06 199 THR B CA 1
ATOM 3716 C C . THR B 1 199 ? -23.734 15.047 -3.117 1 88.06 199 THR B C 1
ATOM 3718 O O . THR B 1 199 ? -22.859 14.711 -2.318 1 88.06 199 THR B O 1
ATOM 3721 N N . TRP B 1 200 ? -24.562 14.195 -3.768 1 90.19 200 TRP B N 1
ATOM 3722 C CA . TRP B 1 200 ? -24.297 12.766 -3.711 1 90.19 200 TRP B CA 1
ATOM 3723 C C . TRP B 1 200 ? -23.094 12.398 -4.566 1 90.19 200 TRP B C 1
ATOM 3725 O O . TRP B 1 200 ? -23 12.797 -5.73 1 90.19 200 TRP B O 1
ATOM 3735 N N . LYS B 1 201 ? -22.234 11.672 -3.938 1 88.56 201 LYS B N 1
ATOM 3736 C CA . LYS B 1 201 ? -21.031 11.273 -4.656 1 88.56 201 LYS B CA 1
ATOM 3737 C C . LYS B 1 201 ? -20.703 9.805 -4.422 1 88.56 201 LYS B C 1
ATOM 3739 O O . LYS B 1 201 ? -20.797 9.312 -3.295 1 88.56 201 LYS B O 1
ATOM 3744 N N . TRP B 1 202 ? -20.344 9.18 -5.547 1 90.19 202 TRP B N 1
ATOM 3745 C CA . TRP B 1 202 ? -19.828 7.812 -5.43 1 90.19 202 TRP B CA 1
ATOM 3746 C C . TRP B 1 202 ? -18.406 7.805 -4.891 1 90.19 202 TRP B C 1
ATOM 3748 O O . TRP B 1 202 ? -17.641 8.727 -5.152 1 90.19 202 TRP B O 1
ATOM 3758 N N . ILE B 1 203 ? -18.047 6.738 -4.227 1 88.44 203 ILE B N 1
ATOM 3759 C CA . ILE B 1 203 ? -16.719 6.637 -3.631 1 88.44 203 ILE B CA 1
ATOM 3760 C C . ILE B 1 203 ? -15.672 6.488 -4.73 1 88.44 203 ILE B C 1
ATOM 3762 O O . ILE B 1 203 ? -14.477 6.727 -4.5 1 88.44 203 ILE B O 1
ATOM 3766 N N . ASP B 1 204 ? -16.078 6.039 -5.883 1 81.12 204 ASP B N 1
ATOM 3767 C CA . ASP B 1 204 ? -15.094 5.879 -6.961 1 81.12 204 ASP B CA 1
ATOM 3768 C C . ASP B 1 204 ? -14.898 7.191 -7.719 1 81.12 204 ASP B C 1
ATOM 3770 O O . ASP B 1 204 ? -14.133 7.242 -8.688 1 81.12 204 ASP B O 1
ATOM 3774 N N . GLY B 1 205 ? -15.586 8.195 -7.367 1 78 205 GLY B N 1
ATOM 3775 C CA . GLY B 1 205 ? -15.352 9.516 -7.926 1 78 205 GLY B CA 1
ATOM 3776 C C . GLY B 1 205 ? -16.359 9.898 -8.992 1 78 205 GLY B C 1
ATOM 3777 O O . GLY B 1 205 ? -16.406 11.062 -9.414 1 78 205 GLY B O 1
ATOM 3778 N N . THR B 1 206 ? -17.047 8.93 -9.461 1 77.06 206 THR B N 1
ATOM 3779 C CA . THR B 1 206 ? -18.016 9.258 -10.484 1 77.06 206 THR B CA 1
ATOM 3780 C C . THR B 1 206 ? -19.266 9.891 -9.867 1 77.06 206 THR B C 1
ATOM 3782 O O . THR B 1 206 ? -19.531 9.719 -8.672 1 77.06 206 THR B O 1
ATOM 3785 N N . ASN B 1 207 ? -19.906 10.773 -10.672 1 72.75 207 ASN B N 1
ATOM 3786 C CA . ASN B 1 207 ? -21.109 11.43 -10.164 1 72.75 207 ASN B CA 1
ATOM 3787 C C . ASN B 1 207 ? -22.359 10.617 -10.469 1 72.75 207 ASN B C 1
ATOM 3789 O O . ASN B 1 207 ? -22.406 9.906 -11.477 1 72.75 207 ASN B O 1
ATOM 3793 N N . LEU B 1 208 ? -23.188 10.75 -9.422 1 74.75 208 LEU B N 1
ATOM 3794 C CA . LEU B 1 208 ? -24.5 10.148 -9.641 1 74.75 208 LEU B CA 1
ATOM 3795 C C . LEU B 1 208 ? -25.297 10.945 -10.672 1 74.75 208 LEU B C 1
ATOM 3797 O O . LEU B 1 208 ? -25.5 12.156 -10.516 1 74.75 208 LEU B O 1
ATOM 3801 N N . THR B 1 209 ? -25.453 10.344 -11.875 1 67.25 209 THR B N 1
ATOM 3802 C CA . THR B 1 209 ? -26.109 11.062 -12.969 1 67.25 209 THR B CA 1
ATOM 3803 C C . THR B 1 209 ? -27.609 11.195 -12.711 1 67.25 209 THR B C 1
ATOM 3805 O O . THR B 1 209 ? -28.219 12.203 -13.07 1 67.25 209 THR B O 1
ATOM 3808 N N . ASP B 1 210 ? -28.297 10.227 -12.273 1 65 210 ASP B N 1
ATOM 3809 C CA . ASP B 1 210 ? -29.734 10.289 -12.016 1 65 210 ASP B CA 1
ATOM 3810 C C . ASP B 1 210 ? -30.031 10.117 -10.531 1 65 210 ASP B C 1
ATOM 3812 O O . ASP B 1 210 ? -29.797 9.047 -9.961 1 65 210 ASP B O 1
ATOM 3816 N N . THR B 1 211 ? -30.391 11.281 -9.836 1 63.56 211 THR B N 1
ATOM 3817 C CA . THR B 1 211 ? -30.641 11.273 -8.398 1 63.56 211 THR B CA 1
ATOM 3818 C C . THR B 1 211 ? -32.156 11.352 -8.117 1 63.56 211 THR B C 1
ATOM 3820 O O . THR B 1 211 ? -32.562 11.68 -7.004 1 63.56 211 THR B O 1
ATOM 3823 N N . SER B 1 212 ? -32.906 11.18 -9.156 1 61.47 212 SER B N 1
ATOM 3824 C CA . SER B 1 212 ? -34.312 11.445 -8.992 1 61.47 212 SER B CA 1
ATOM 3825 C C . SER B 1 212 ? -34.938 10.516 -7.949 1 61.47 212 SER B C 1
ATOM 3827 O O . SER B 1 212 ? -35.938 10.859 -7.316 1 61.47 212 SER B O 1
ATOM 3829 N N . TRP B 1 213 ? -34.312 9.523 -7.641 1 65 213 TRP B N 1
ATOM 3830 C CA . TRP B 1 213 ? -34.906 8.523 -6.75 1 65 213 TRP B CA 1
ATOM 3831 C C . TRP B 1 213 ? -34.344 8.68 -5.332 1 65 213 TRP B C 1
ATOM 3833 O O . TRP B 1 213 ? -34.781 7.969 -4.418 1 65 213 TRP B O 1
ATOM 3843 N N . MET B 1 214 ? -33.562 9.773 -5.223 1 71.25 214 MET B N 1
ATOM 3844 C CA . MET B 1 214 ? -32.875 9.883 -3.928 1 71.25 214 MET B CA 1
ATOM 3845 C C . MET B 1 214 ? -33.281 11.156 -3.203 1 71.25 214 MET B C 1
ATOM 3847 O O . MET B 1 214 ? -33.562 12.172 -3.838 1 71.25 214 MET B O 1
ATOM 3851 N N . GLU B 1 215 ? -33.5 11.031 -1.911 1 82.31 215 GLU B N 1
ATOM 3852 C CA . GLU B 1 215 ? -33.719 12.203 -1.072 1 82.31 215 GLU B CA 1
ATOM 3853 C C . GLU B 1 215 ? -32.625 13.25 -1.269 1 82.31 215 GLU B C 1
ATOM 3855 O O . GLU B 1 215 ? -31.5 12.914 -1.612 1 82.31 215 GLU B O 1
ATOM 3860 N N . PRO B 1 216 ? -33.031 14.508 -1.097 1 85.69 216 PRO B N 1
ATOM 3861 C CA . PRO B 1 216 ? -32.031 15.57 -1.188 1 85.69 216 PRO B CA 1
ATOM 3862 C C . PRO B 1 216 ? -30.844 15.32 -0.268 1 85.69 216 PRO B C 1
ATOM 3864 O O . PRO B 1 216 ? -31 14.805 0.84 1 85.69 216 PRO B O 1
ATOM 3867 N N . PRO B 1 217 ? -29.719 15.688 -0.701 1 86.06 217 PRO B N 1
ATOM 3868 C CA . PRO B 1 217 ? -28.484 15.43 0.062 1 86.06 217 PRO B CA 1
ATOM 3869 C C . PRO B 1 217 ? -28.438 16.219 1.37 1 86.06 217 PRO B C 1
ATOM 3871 O O . PRO B 1 217 ? -28.703 17.422 1.384 1 86.06 217 PRO B O 1
ATOM 3874 N N . ALA B 1 218 ? -28.312 15.461 2.4 1 90.06 218 ALA B N 1
ATOM 3875 C CA . ALA B 1 218 ? -28.031 16.031 3.721 1 90.06 218 ALA B CA 1
ATOM 3876 C C . ALA B 1 218 ? -26.641 15.617 4.211 1 90.06 218 ALA B C 1
ATOM 3878 O O . ALA B 1 218 ? -26.312 14.43 4.23 1 90.06 218 ALA B O 1
ATOM 3879 N N . GLU B 1 219 ? -25.859 16.625 4.531 1 92.19 219 GLU B N 1
ATOM 3880 C CA . GLU B 1 219 ? -24.5 16.328 4.953 1 92.19 219 GLU B CA 1
ATOM 3881 C C . GLU B 1 219 ? -24.469 15.281 6.055 1 92.19 219 GLU B C 1
ATOM 3883 O O . GLU B 1 219 ? -25.281 15.328 6.98 1 92.19 219 GLU B O 1
ATOM 3888 N N . GLY B 1 220 ? -23.547 14.375 5.945 1 94.19 220 GLY B N 1
ATOM 3889 C CA . GLY B 1 220 ? -23.422 13.305 6.93 1 94.19 220 GLY B CA 1
ATOM 3890 C C . GLY B 1 220 ? -24.297 12.109 6.617 1 94.19 220 GLY B C 1
ATOM 3891 O O . GLY B 1 220 ? -24.359 11.156 7.402 1 94.19 220 GLY B O 1
ATOM 3892 N N . HIS B 1 221 ? -24.969 12.203 5.457 1 95.62 221 HIS B N 1
ATOM 3893 C CA . HIS B 1 221 ? -25.844 11.094 5.094 1 95.62 221 HIS B CA 1
ATOM 3894 C C . HIS B 1 221 ? -25.188 10.203 4.043 1 95.62 221 HIS B C 1
ATOM 3896 O O . HIS B 1 221 ? -24.375 10.672 3.24 1 95.62 221 HIS B O 1
ATOM 3902 N N . CYS B 1 222 ? -25.562 8.938 4.145 1 96.56 222 CYS B N 1
ATOM 3903 C CA . CYS B 1 222 ? -25.109 7.895 3.232 1 96.56 222 CYS B CA 1
ATOM 3904 C C . CYS B 1 222 ? -26.281 7.074 2.699 1 96.56 222 CYS B C 1
ATOM 3906 O O . CYS B 1 222 ? -27.391 7.152 3.232 1 96.56 222 CYS B O 1
ATOM 3908 N N . ALA B 1 223 ? -26 6.363 1.664 1 94.56 223 ALA B N 1
ATOM 3909 C CA . ALA B 1 223 ? -27.094 5.695 0.974 1 94.56 223 ALA B CA 1
ATOM 3910 C C . ALA B 1 223 ? -27.141 4.215 1.331 1 94.56 223 ALA B C 1
ATOM 3912 O O . ALA B 1 223 ? -26.109 3.566 1.477 1 94.56 223 ALA B O 1
ATOM 3913 N N . VAL B 1 224 ? -28.391 3.715 1.408 1 94.69 224 VAL B N 1
ATOM 3914 C CA . VAL B 1 224 ? -28.672 2.311 1.679 1 94.69 224 VAL B CA 1
ATOM 3915 C C . VAL B 1 224 ? -29.609 1.756 0.602 1 94.69 224 VAL B C 1
ATOM 3917 O O . VAL B 1 224 ? -30.562 2.426 0.188 1 94.69 224 VAL B O 1
ATOM 3920 N N . SER B 1 225 ? -29.281 0.549 0.204 1 93.06 225 SER B N 1
ATOM 3921 C CA . SER B 1 225 ? -30.156 -0.11 -0.764 1 93.06 225 SER B CA 1
ATOM 3922 C C . SER B 1 225 ? -31.094 -1.09 -0.078 1 93.06 225 SER B C 1
ATOM 3924 O O . SER B 1 225 ? -30.688 -1.864 0.786 1 93.06 225 SER B O 1
ATOM 3926 N N . LEU B 1 226 ? -32.312 -1.05 -0.499 1 92.31 226 LEU B N 1
ATOM 3927 C CA . LEU B 1 226 ? -33.344 -1.977 -0.012 1 92.31 226 LEU B CA 1
ATOM 3928 C C . LEU B 1 226 ? -33.812 -2.904 -1.129 1 92.31 226 LEU B C 1
ATOM 3930 O O . LEU B 1 226 ? -34.969 -3.33 -1.142 1 92.31 226 LEU B O 1
ATOM 3934 N N . GLY B 1 227 ? -32.875 -3.072 -2.088 1 91.69 227 GLY B N 1
ATOM 3935 C CA . GLY B 1 227 ? -33.25 -3.918 -3.217 1 91.69 227 GLY B CA 1
ATOM 3936 C C . GLY B 1 227 ? -34.25 -3.279 -4.145 1 91.69 227 GLY B C 1
ATOM 3937 O O . GLY B 1 227 ? -34.062 -2.143 -4.586 1 91.69 227 GLY B O 1
ATOM 3938 N N . ASN B 1 228 ? -35.344 -3.99 -4.383 1 90.38 228 ASN B N 1
ATOM 3939 C CA . ASN B 1 228 ? -36.344 -3.504 -5.305 1 90.38 228 ASN B CA 1
ATOM 3940 C C . ASN B 1 228 ? -37.188 -2.375 -4.688 1 90.38 228 ASN B C 1
ATOM 3942 O O . ASN B 1 228 ? -37.906 -1.679 -5.391 1 90.38 228 ASN B O 1
ATOM 3946 N N . LYS B 1 229 ? -37 -2.131 -3.438 1 89.5 229 LYS B N 1
ATOM 3947 C CA . LYS B 1 229 ? -37.719 -1.048 -2.762 1 89.5 229 LYS B CA 1
ATOM 3948 C C . LYS B 1 229 ? -37 0.281 -2.939 1 89.5 229 LYS B C 1
ATOM 3950 O O . LYS B 1 229 ? -37.5 1.333 -2.551 1 89.5 229 LYS B O 1
ATOM 3955 N N . GLY B 1 230 ? -35.844 0.235 -3.457 1 88.81 230 GLY B N 1
ATOM 3956 C CA . GLY B 1 230 ? -35.125 1.45 -3.801 1 88.81 230 GLY B CA 1
ATOM 3957 C C . GLY B 1 230 ? -34.031 1.797 -2.811 1 88.81 230 GLY B C 1
ATOM 3958 O O . GLY B 1 230 ? -33.562 0.929 -2.076 1 88.81 230 GLY B O 1
ATOM 3959 N N . TRP B 1 231 ? -33.594 3.143 -2.922 1 91.69 231 TRP B N 1
ATOM 3960 C CA . TRP B 1 231 ? -32.5 3.625 -2.078 1 91.69 231 TRP B CA 1
ATOM 3961 C C . TRP B 1 231 ? -33.031 4.602 -1.027 1 91.69 231 TRP B C 1
ATOM 3963 O O . TRP B 1 231 ? -34 5.309 -1.259 1 91.69 231 TRP B O 1
ATOM 3973 N N . THR B 1 232 ? -32.375 4.59 0.11 1 91.75 232 THR B N 1
ATOM 3974 C CA . THR B 1 232 ? -32.75 5.512 1.171 1 91.75 232 THR B CA 1
ATOM 3975 C C . THR B 1 232 ? -31.531 6.223 1.742 1 91.75 232 THR B C 1
ATOM 3977 O O . THR B 1 232 ? -30.422 5.688 1.708 1 91.75 232 THR B O 1
ATOM 3980 N N . SER B 1 233 ? -31.781 7.41 2.223 1 93.62 233 SER B N 1
ATOM 3981 C CA . SER B 1 233 ? -30.75 8.234 2.857 1 93.62 233 SER B CA 1
ATOM 3982 C C . SER B 1 233 ? -30.797 8.102 4.375 1 93.62 233 SER B C 1
ATOM 3984 O O . SER B 1 233 ? -31.844 8.312 4.992 1 93.62 233 SER B O 1
ATOM 3986 N N . VAL B 1 234 ? -29.656 7.719 4.93 1 95.56 234 VAL B N 1
ATOM 3987 C CA . VAL B 1 234 ? -29.578 7.594 6.383 1 95.56 234 VAL B CA 1
ATOM 3988 C C . VAL B 1 234 ? -28.266 8.195 6.887 1 95.56 234 VAL B C 1
ATOM 3990 O O . VAL B 1 234 ? -27.359 8.461 6.102 1 95.56 234 VAL B O 1
ATOM 3993 N N . LYS B 1 235 ? -28.25 8.398 8.141 1 96.69 235 LYS B N 1
ATOM 3994 C CA . LYS B 1 235 ? -27 8.906 8.711 1 96.69 235 LYS B CA 1
ATOM 3995 C C . LYS B 1 235 ? -25.875 7.883 8.578 1 96.69 235 LYS B C 1
ATOM 3997 O O . LYS B 1 235 ? -26.094 6.684 8.781 1 96.69 235 LYS B O 1
ATOM 4002 N N . CYS B 1 236 ? -24.688 8.367 8.344 1 97.69 236 CYS B N 1
ATOM 4003 C CA . CYS B 1 236 ? -23.547 7.496 8.062 1 97.69 236 CYS B CA 1
ATOM 4004 C C . CYS B 1 236 ? -23.125 6.734 9.312 1 97.69 236 CYS B C 1
ATOM 4006 O O . CYS B 1 236 ? -22.438 5.719 9.227 1 97.69 236 CYS B O 1
ATOM 4008 N N . ASP B 1 237 ? -23.531 7.199 10.445 1 97.12 237 ASP B N 1
ATOM 4009 C CA . ASP B 1 237 ? -23.109 6.574 11.695 1 97.12 237 ASP B CA 1
ATOM 4010 C C . ASP B 1 237 ? -24.062 5.453 12.102 1 97.12 237 ASP B C 1
ATOM 4012 O O . ASP B 1 237 ? -23.828 4.762 13.094 1 97.12 237 ASP B O 1
ATOM 4016 N N . GLU B 1 238 ? -25.156 5.281 11.305 1 96.12 238 GLU B N 1
ATOM 4017 C CA . GLU B 1 238 ? -26.016 4.121 11.547 1 96.12 238 GLU B CA 1
ATOM 4018 C C . GLU B 1 238 ? -25.297 2.822 11.18 1 96.12 238 GLU B C 1
ATOM 4020 O O . GLU B 1 238 ? -24.281 2.842 10.469 1 96.12 238 GLU B O 1
ATOM 4025 N N . LYS B 1 239 ? -25.844 1.757 11.758 1 94 239 LYS B N 1
ATOM 4026 C CA . LYS B 1 239 ? -25.219 0.461 11.477 1 94 239 LYS B CA 1
ATOM 4027 C C . LYS B 1 239 ? -26.094 -0.365 10.531 1 94 239 LYS B C 1
ATOM 4029 O O . LYS B 1 239 ? -27.281 -0.573 10.789 1 94 239 LYS B O 1
ATOM 4034 N N . ARG B 1 240 ? -25.5 -0.726 9.414 1 93.19 240 ARG B N 1
ATOM 4035 C CA . ARG B 1 240 ? -26.172 -1.53 8.391 1 93.19 240 ARG B CA 1
ATOM 4036 C C . ARG B 1 240 ? -25.25 -2.643 7.887 1 93.19 240 ARG B C 1
ATOM 4038 O O . ARG B 1 240 ? -24.062 -2.666 8.203 1 93.19 240 ARG B O 1
ATOM 4045 N N . THR B 1 241 ? -25.906 -3.561 7.195 1 92.62 241 THR B N 1
ATOM 4046 C CA . THR B 1 241 ? -25.125 -4.578 6.504 1 92.62 241 THR B CA 1
ATOM 4047 C C . THR B 1 241 ? -24.484 -4.008 5.242 1 92.62 241 THR B C 1
ATOM 4049 O O . THR B 1 241 ? -24.828 -2.904 4.812 1 92.62 241 THR B O 1
ATOM 4052 N N . ARG B 1 242 ? -23.516 -4.734 4.75 1 93.12 242 ARG B N 1
ATOM 4053 C CA . ARG B 1 242 ? -22.766 -4.156 3.639 1 93.12 242 ARG B CA 1
ATOM 4054 C C . ARG B 1 242 ? -22.688 -5.133 2.469 1 93.12 242 ARG B C 1
ATOM 4056 O O . ARG B 1 242 ? -22.797 -6.344 2.654 1 93.12 242 ARG B O 1
ATOM 4063 N N . ILE B 1 243 ? -22.578 -4.57 1.334 1 92.75 243 ILE B N 1
ATOM 4064 C CA . ILE B 1 243 ? -22.188 -5.277 0.117 1 92.75 243 ILE B CA 1
ATOM 4065 C C . ILE B 1 243 ? -20.859 -4.734 -0.395 1 92.75 243 ILE B C 1
ATOM 4067 O O . ILE B 1 243 ? -20.688 -3.521 -0.542 1 92.75 243 ILE B O 1
ATOM 4071 N N . CYS B 1 244 ? -19.969 -5.672 -0.53 1 93.31 244 CYS B N 1
ATOM 4072 C CA . CYS B 1 244 ? -18.688 -5.285 -1.085 1 93.31 244 CYS B CA 1
ATOM 4073 C C . CYS B 1 244 ? -18.594 -5.629 -2.568 1 93.31 244 CYS B C 1
ATOM 4075 O O . CYS B 1 244 ? -19.234 -6.586 -3.023 1 93.31 244 CYS B O 1
ATOM 4077 N N . SER B 1 245 ? -17.891 -4.836 -3.236 1 93.19 245 SER B N 1
ATOM 4078 C CA . SER B 1 245 ? -17.688 -5.094 -4.66 1 93.19 245 SER B CA 1
ATOM 4079 C C . SER B 1 245 ? -16.234 -4.832 -5.066 1 93.19 245 SER B C 1
ATOM 4081 O O . SER B 1 245 ? -15.531 -4.074 -4.406 1 93.19 245 SER B O 1
ATOM 4083 N N . GLN B 1 246 ? -15.797 -5.504 -6.031 1 92.38 246 GLN B N 1
ATOM 4084 C CA . GLN B 1 246 ? -14.5 -5.301 -6.66 1 92.38 246 GLN B CA 1
ATOM 4085 C C . GLN B 1 246 ? -14.547 -5.652 -8.148 1 92.38 246 GLN B C 1
ATOM 4087 O O . GLN B 1 246 ? -15.367 -6.465 -8.57 1 92.38 246 GLN B O 1
ATOM 4092 N N . LYS B 1 247 ? -13.664 -5.016 -8.891 1 92.19 247 LYS B N 1
ATOM 4093 C CA . LYS B 1 247 ? -13.578 -5.359 -10.312 1 92.19 247 LYS B CA 1
ATOM 4094 C C . LYS B 1 247 ? -13.109 -6.801 -10.5 1 92.19 247 LYS B C 1
ATOM 4096 O O . LYS B 1 247 ? -12.219 -7.266 -9.781 1 92.19 247 LYS B O 1
ATOM 4101 N N . ALA B 1 248 ? -13.727 -7.441 -11.461 1 94.06 248 ALA B N 1
ATOM 4102 C CA . ALA B 1 248 ? -13.359 -8.82 -11.75 1 94.06 248 ALA B CA 1
ATOM 4103 C C . ALA B 1 248 ? -12 -8.891 -12.445 1 94.06 248 ALA B C 1
ATOM 4105 O O . ALA B 1 248 ? -11.656 -8.016 -13.242 1 94.06 248 ALA B O 1
ATOM 4106 N N . LEU B 1 249 ? -11.234 -9.945 -12.094 1 94.31 249 LEU B N 1
ATOM 4107 C CA . LEU B 1 249 ? -9.945 -10.156 -12.742 1 94.31 249 LEU B CA 1
ATOM 4108 C C . LEU B 1 249 ? -10.125 -10.758 -14.133 1 94.31 249 LEU B C 1
ATOM 4110 O O . LEU B 1 249 ? -11.203 -11.266 -14.453 1 94.31 249 LEU B O 1
ATOM 4114 N N . SER B 1 250 ? -9.078 -10.586 -14.93 1 91 250 SER B N 1
ATOM 4115 C CA . SER B 1 250 ? -9.086 -11.172 -16.266 1 91 250 SER B CA 1
ATOM 4116 C C . SER B 1 250 ? -8.516 -12.586 -16.25 1 91 250 SER B C 1
ATOM 4118 O O . SER B 1 250 ? -7.363 -12.797 -16.656 1 91 250 SER B O 1
ATOM 4120 N N . VAL B 1 251 ? -9.203 -13.531 -15.672 1 89.25 251 VAL B N 1
ATOM 4121 C CA . VAL B 1 251 ? -8.812 -14.938 -15.625 1 89.25 251 VAL B CA 1
ATOM 4122 C C . VAL B 1 251 ? -9.859 -15.789 -16.344 1 89.25 251 VAL B C 1
ATOM 4124 O O . VAL B 1 251 ? -11.047 -15.477 -16.312 1 89.25 251 VAL B O 1
ATOM 4127 N N . ASP B 1 252 ? -9.445 -16.656 -17.297 1 74.75 252 ASP B N 1
ATOM 4128 C CA . ASP B 1 252 ? -10.398 -17.531 -17.984 1 74.75 252 ASP B CA 1
ATOM 4129 C C . ASP B 1 252 ? -11.109 -18.453 -17 1 74.75 252 ASP B C 1
ATOM 4131 O O . ASP B 1 252 ? -10.461 -19.156 -16.219 1 74.75 252 ASP B O 1
ATOM 4135 N N . ASP B 1 253 ? -12.336 -18.156 -16.703 1 65.5 253 ASP B N 1
ATOM 4136 C CA . ASP B 1 253 ? -13.109 -18.953 -15.758 1 65.5 253 ASP B CA 1
ATOM 4137 C C . ASP B 1 253 ? -13.289 -20.391 -16.266 1 65.5 253 ASP B C 1
ATOM 4139 O O . ASP B 1 253 ? -13.547 -20.609 -17.453 1 65.5 253 ASP B O 1
ATOM 4143 N N . PHE B 1 254 ? -12.648 -21.281 -15.664 1 55.53 254 PHE B N 1
ATOM 4144 C CA . PHE B 1 254 ? -12.93 -22.672 -16 1 55.53 254 PHE B CA 1
ATOM 4145 C C . PHE B 1 254 ? -14.422 -22.953 -15.906 1 55.53 254 PHE B C 1
ATOM 4147 O O . PHE B 1 254 ? -15.023 -22.781 -14.844 1 55.53 254 PHE B O 1
ATOM 4154 N N . ILE B 1 255 ? -15.164 -22.75 -16.938 1 47.62 255 ILE B N 1
ATOM 4155 C CA . ILE B 1 255 ? -16.547 -23.203 -16.922 1 47.62 255 ILE B CA 1
ATOM 4156 C C . ILE B 1 255 ? -16.609 -24.656 -16.484 1 47.62 255 ILE B C 1
ATOM 4158 O O . ILE B 1 255 ? -15.969 -25.531 -17.094 1 47.62 255 ILE B O 1
ATOM 4162 N N . GLN B 1 256 ? -16.75 -24.938 -15.32 1 41 256 GLN B N 1
ATOM 4163 C CA . GLN B 1 256 ? -17.297 -26.281 -15.086 1 41 256 GLN B CA 1
ATOM 4164 C C . GLN B 1 256 ? -18.359 -26.625 -16.109 1 41 256 GLN B C 1
ATOM 4166 O O . GLN B 1 256 ? -19.156 -25.781 -16.516 1 41 256 GLN B O 1
ATOM 4171 N N . GLY B 1 257 ? -18.125 -27.516 -17.094 1 36.56 257 GLY B N 1
ATOM 4172 C CA . GLY B 1 257 ? -19.094 -28.188 -17.969 1 36.56 257 GLY B CA 1
ATOM 4173 C C . GLY B 1 257 ? -20.453 -28.375 -17.328 1 36.56 257 GLY B C 1
ATOM 4174 O O . GLY B 1 257 ? -20.703 -29.406 -16.688 1 36.56 257 GLY B O 1
ATOM 4175 N N . PHE B 1 258 ? -21.062 -27.547 -16.531 1 35.47 258 PHE B N 1
ATOM 4176 C CA . PHE B 1 258 ? -22.469 -27.953 -16.516 1 35.47 258 PHE B CA 1
ATOM 4177 C C . PHE B 1 258 ? -23.078 -27.828 -17.906 1 35.47 258 PHE B C 1
ATOM 4179 O O . PHE B 1 258 ? -23 -26.766 -18.547 1 35.47 258 PHE B O 1
ATOM 4186 N N . ASN B 1 259 ? -23.156 -28.984 -18.719 1 32.91 259 ASN B N 1
ATOM 4187 C CA . ASN B 1 259 ? -24.156 -29.359 -19.719 1 32.91 259 ASN B CA 1
ATOM 4188 C C . ASN B 1 259 ? -25.562 -28.969 -19.281 1 32.91 259 ASN B C 1
ATOM 4190 O O . ASN B 1 259 ? -26.156 -29.625 -18.438 1 32.91 259 ASN B O 1
ATOM 4194 N N . PHE B 1 260 ? -25.953 -27.844 -19 1 28.59 260 PHE B N 1
ATOM 4195 C CA . PHE B 1 260 ? -27.391 -27.672 -19.141 1 28.59 260 PHE B CA 1
ATOM 4196 C C . PHE B 1 260 ? -27.844 -28.016 -20.562 1 28.59 260 PHE B C 1
ATOM 4198 O O . PHE B 1 260 ? -27.547 -27.266 -21.5 1 28.59 260 PHE B O 1
ATOM 4205 N N . TYR B 1 261 ? -27.938 -29.359 -20.953 1 28.56 261 TYR B N 1
ATOM 4206 C CA . TYR B 1 261 ? -28.891 -29.859 -21.922 1 28.56 261 TYR B CA 1
ATOM 4207 C C . TYR B 1 261 ? -30.234 -29.141 -21.812 1 28.56 261 TYR B C 1
ATOM 4209 O O . TYR B 1 261 ? -30.781 -29.016 -20.719 1 28.56 261 TYR B O 1
ATOM 4217 N N . ARG B 1 262 ? -30.578 -28.25 -22.672 1 25.94 262 ARG B N 1
ATOM 4218 C CA . ARG B 1 262 ? -31.891 -27.906 -23.203 1 25.94 262 ARG B CA 1
ATOM 4219 C C . ARG B 1 262 ? -32.719 -29.172 -23.453 1 25.94 262 ARG B C 1
ATOM 4221 O O . ARG B 1 262 ? -32.406 -29.969 -24.328 1 25.94 262 ARG B O 1
ATOM 4228 N N . LYS B 1 263 ? -33.406 -29.844 -22.453 1 20.66 263 LYS B N 1
ATOM 4229 C CA . LYS B 1 263 ? -34.688 -30.422 -22.828 1 20.66 263 LYS B CA 1
ATOM 4230 C C . LYS B 1 263 ? -35.75 -29.344 -23.078 1 20.66 263 LYS B C 1
ATOM 4232 O O . LYS B 1 263 ? -35.781 -28.344 -22.359 1 20.66 263 LYS B O 1
#

Sequence (526 aa):
MNTLLSSLSEGVIKDNEYVNAPVRPEDKAPPDRRLLFSSPSLPLLAVCWILLLLIMGLRIYFSSVISEQNVKLKNEIQELKENFTKQIKDLEDNWEKFNVNRAQWTIDSYCPADTRKVRRCSSCQKGWTKIQKSCFVLHNSEAPPDPKTWEEARENCRGRGGDLFVVHDEEEKNVIDEKITAIPVSNGYWMGLRVEGGTWKWIDGTNLTDTSWMEPPAEGHCAVSLGNKGWTSVKCDEKRTRICSQKALSVDDFIQGFNFYRKMNTLLSSLSEGVIKDNEYVNAPVRPEDKAPPDRRLLFSSPSLPLLAVCWILLLLIMGLRIYFSSVISEQNVKLKNEIQELKENFTKQIKDLEDNWEKFNVNRAQWTIDSYCPADTRKVRRCSSCQKGWTKIQKSCFVLHNSEAPPDPKTWEEARENCRGRGGDLFVVHDEEEKNVIDEKITAIPVSNGYWMGLRVEGGTWKWIDGTNLTDTSWMEPPAEGHCAVSLGNKGWTSVKCDEKRTRICSQKALSVDDFIQGFNFYRK

Secondary structure (DSSP, 8-state):
---------------------------------------THHHHHHHHHHHHHHHHHHHHHHHHHHHHHHHHHHHHHHHHHHHHHHHHHHHHHTHHHHHHHHHHHHHHHHS-B-TTS-B---SS-TT-EEETTEEEEEGGGSSSP--B-HHHHHHHHHHTT-EE----SHHHHHHHHHHHHHS--TT-EEEEEEEETTEEEETTS-B-S--TTSPPP-TTEEEEE-GGG-EEEEETTS-BEEEEEEEPP--------------/---------------------------------------THHHHHHHHHHHHHHHHHHHHHHHHHHHHHHHHHHHHHHHHHHHHHHHHHHHHHTHHHHHHHHHHHHHHHHS-B-TTS-B---SS-TT-EEETTEEEEEGGGSSSP--B-HHHHHHHHHHTT-EE----SHHHHHHHHHHHHHS--TT-EEEEEEEETTEEEETTS-B-S--TTSPPP-TTEEEEE-GGG-EEEEETTS-BEEEEEEEPP--------------

Foldseek 3Di:
DDDDDDDDDDDDDDDDPPVDDDPDPPDPDPPPPPPPPPVVVVVVVVVVVVVVVVVVVVVVVVVVVVVVVVVVVVVVVVVVVVVVVVVVVVCVVCVVVVVVVVVVLVCCFQFNADPVRHTDGFQGGPQWDDDPFKTKHFCCPVPPDDWFFLVVQQVVLVVNVWGFDDDDDPSSLQVVLVVCQVVDDPVAAFHQWADDPQAIAGPVGDHDPDCVQEDGHDHQWGWGARRPVGIYIDGRRDTDTYMTMDGTHDDDHPPPPPPPPPD/DDDDDDDDDDCVPVDDDDDDDDPPDDPPDDPPPPPPPPVVVVVVVVVVVVVVVVVVVVVVVVVVVVVVVVVVVVVVVVVVVVVVVVVVVVCVVCVVVVVVVVVVLVCCFQFNADPVRHTDGFQGGVQWDDDPFKTKHFCPPPPPDDWFFLVVQQVVLVVNVWGFDDDDDPSSLQVVLVVCQVVDDPVAAFHQWADDPQAIAGPVGDHDPDCVQEDGHDHQWGWGARRPVGIYIDGRRDTDTYMTMDGTHPDPHPPPPPPPPDD

Solvent-accessible surface area (backbone atoms only — not comparable to full-atom values): 30077 Å² total; per-residue (Å²): 139,81,81,77,89,79,78,90,80,84,75,84,83,82,78,79,77,74,75,77,75,86,75,72,84,71,78,78,69,77,76,75,76,69,73,73,72,71,66,75,63,55,61,58,52,48,54,51,51,51,50,51,52,50,52,45,51,52,40,52,51,52,34,49,53,36,47,52,49,40,53,52,46,52,49,51,47,50,50,51,52,50,52,52,50,49,53,51,49,53,53,60,64,42,39,48,62,50,40,46,53,49,45,46,50,41,42,54,35,26,29,38,60,47,96,86,62,48,53,53,54,37,33,37,43,73,86,39,45,77,55,91,67,29,19,35,35,74,55,74,75,48,81,71,80,74,58,28,27,53,68,55,39,33,50,53,20,41,74,72,56,22,26,41,32,72,75,88,48,71,68,56,42,52,52,51,20,52,51,36,52,74,59,70,55,96,75,23,27,40,41,27,33,32,31,55,94,65,32,61,33,34,74,86,68,49,70,66,84,78,56,85,74,46,74,79,57,45,79,60,24,23,34,30,37,51,23,81,79,36,58,46,77,39,58,34,79,44,67,27,37,44,29,29,24,33,71,42,46,96,45,74,58,72,70,72,78,72,75,76,70,87,121,139,79,80,87,80,85,85,83,68,80,73,65,70,77,71,80,88,81,80,72,78,83,72,72,79,72,79,70,72,77,74,77,76,70,74,71,72,70,67,73,63,54,62,59,52,50,52,50,52,51,50,50,51,50,51,45,51,52,40,53,50,53,35,50,52,37,48,52,50,36,52,51,46,53,49,50,47,50,48,52,51,51,53,54,51,49,53,52,49,52,52,60,65,42,38,50,61,49,42,46,54,48,44,46,49,42,42,53,34,25,29,38,59,46,96,85,63,50,54,54,54,38,32,36,43,74,87,40,44,78,55,90,66,28,18,36,34,71,54,75,74,49,81,70,82,75,58,28,28,51,68,55,39,33,51,54,19,41,74,71,55,22,26,40,32,74,76,88,47,72,68,57,42,52,55,50,20,52,53,37,53,75,60,69,54,97,75,23,27,40,42,26,34,33,32,56,96,67,32,61,34,35,71,84,67,51,70,67,83,77,56,85,74,47,71,81,57,44,80,61,24,24,34,29,37,50,23,81,77,38,58,45,76,40,58,33,80,45,66,28,38,44,32,29,24,33,71,42,44,95,44,75,58,72,71,72,79,73,77,75,72,85,126

Organism: NCBI:txid481459

InterPro domains:
  IPR001304 C-type lectin-like [PF00059] (147-245)
  IPR001304 C-type lectin-like [PS50041] (131-245)
  IPR001304 C-type lectin-like [SM00034] (124-245)
  IPR016186 C-type lectin-like/link domain superfamily [G3DSA:3.10.100.10] (110-254)
  IPR016187 C-type lectin fold [SSF56436] (112-248)
  IPR050111 C-type lectin and snaclec domain-containing protein [PTHR22803] (109-247)

pLDDT: mean 75.5, std 23.59, range [15.84, 97.69]

Nearest PDB structures (foldseek):
  7xmp-assembly1_A-2  TM=8.459E-01  e=1.097E-09  Homo sapiens
  4j6k-assembly1_A  TM=7.876E-01  e=2.031E-09  Homo sapiens
  6m5m-assembly1_A  TM=8.133E-01  e=1.646E-08  Saxidomus purpurata
  6ino-assembly1_A  TM=7.328E-01  e=2.562E-06  Homo sapiens
  1bv4-assembly1_B  TM=7.159E-01  e=4.348E-05  Rattus norvegicus

Radius of gyration: 49.81 Å; Cα contacts (8 Å, |Δi|>4): 664; chains: 2; bounding box: 89×161×121 Å